Protein 8QFE (pdb70)

Foldseek 3Di:
DKKWKKKWFFLDDDDPVRLVVVQVVLLVVLVVVQKFWEWEDADGMIIIMIDDDDVVVVVVVVVVCPDNRTDPMATQAMDPPDDDDPGNPGSYHYHYPVPDDDPVVVVVSVVVVVVVVVVVVVVVVDFVVCSVCNRHPHNQQPDDKDKFKKKKKKKFWFLLVLCVVQDDPVLSVVLLVVLVVLLQVLCVVLPKAFFDDDDSMTMIIDHNLSLVSVQVSVVVSLVVLVVQLVPPDVLRLSVLTDMAMFIEIDIWMFGWDDDPVDTGRGTGDDRNVVRVQQRVCQLADLARYKYFVSSVVSDDDPFQKDWPPDQPTPPDDPGTTMIDGDDPRSPPGDHHVVSSVVSNVSSNVD

Sequence (350 aa):
MMKRLTYISKFSSRRPLSGDEIEEAIGRISSSQKKNQQANNVTGVVLLCLDGIFFQILLEGEEAEEKIDRIYERRILADERHTDILCLKSEVEVQERMMFPDWSMQTINLDENTDDFLIRPIKVLLLQQTLLTEESHRILEKYTTQPSIFKIISQGTNPLNIRPKKAVVEKIVFFSSDIVSSFSTFAEKLPVVEEVVSVVVNSYFSSVCTAIITRQGGEEVTKKFIGDCVVMMMAYFDGDCADQAIQASLDILMMMELEILRNSSAPEEGSPLRVLYSGIGLAKKGKKVIEGNIIGSEELKRRDDYTILLGDDAVNVAARRLEALTRQLSQALVVFSSEEVKNSATKSWNFIWLTDSELKGKSESIDIYSIDDNNEMTRKSSGGLEIARNIGHYLERV

Organism: NCBI:txid56110

Radius of gyration: 25.02 Å; Cα contacts (8 Å, |Δi|>4): 671; chains: 1; bounding box: 48×73×42 Å

Solvent-accessible surface area: 19064 Å² total; per-residue (Å²): 70,31,25,8,27,6,8,0,101,27,54,106,125,19,59,24,120,60,4,70,30,29,4,144,98,23,38,111,120,6,121,138,19,90,1,12,0,7,6,40,2,10,98,22,21,8,27,8,33,1,0,0,69,50,109,83,0,48,125,38,32,95,142,31,72,74,33,149,71,19,61,68,43,33,34,55,98,33,50,98,142,14,146,139,67,108,43,86,134,94,27,10,69,25,52,15,14,71,114,35,123,77,168,120,52,169,68,108,39,90,104,60,44,73,121,15,93,50,66,38,106,101,26,157,186,48,49,102,34,37,32,136,34,80,11,113,68,64,78,10,98,112,39,172,75,113,67,44,72,20,0,0,0,29,0,11,2,28,36,38,82,18,0,63,118,74,17,90,119,146,70,18,77,65,3,15,82,37,0,23,72,26,0,48,44,12,0,80,176,47,67,8,50,11,5,76,90,128,66,21,23,0,18,0,12,3,78,12,127,26,1,19,68,0,0,54,0,0,18,53,0,13,81,76,2,56,95,48,31,114,83,12,95,177,42,14,9,35,72,4,0,58,6,1,0,0,0,3,54,16,144,2,85,30,1,46,59,63,56,163,174,134,107,35,42,7,8,96,30,95,7,31,83,31,0,30,69,3,2,31,36,12,129,130,60,51,30,26,0,0,0,4,17,91,0,56,105,36,18,119,127,116,41,98,61,64,149,27,92,89,32,87,33,74,73,42,113,97,63,24,63,6,24,0,4,54,39,76,24,7,140,88,47,70,10,20,78,108,29,37,68,68,0,15,107,50,3,98,153,97

Secondary structure (DSSP, 8-state):
-EEEEEEEEESS---HHHHHHHHHHHHHHHHHHT-EEEEEEETTEEEEEEEE-HHHHHHHHHHHHT-TTEEEEEEEEEE-S--S-S-TT-SSEEEEGGG---TTHHHHHHHHHHHHHHHHHHGGGS-HHHHHHHHTT--GGGPPPEEEEEEEEEEEETTHHHHHHHS-HHHHHHHHHHHHHHHHHHHHHTT-EEEEEETTEEEEEEETT-HHHHHHHHHHHHHHHHHHHHHSPTT-GGGG--EEEEEEEEEEEEEEEE-SS-EEEEEESHHHHHHHHHHHHGGGSS-SEEEEHHHHHH--S---EEE-TT---SS-SS---EEEE-SHHHHS---TTHHHHHHHHHHTT-

Structure (mmCIF, N/CA/C/O backbone):
data_8QFE
#
_entry.id   8QFE
#
_cell.length_a   52.856
_cell.length_b   146.202
_cell.length_c   103.595
_cell.angle_alpha   90.000
_cell.angle_beta   90.000
_cell.angle_gamma   90.000
#
_symmetry.space_group_name_H-M   'C 2 2 21'
#
loop_
_entity.id
_entity.type
_entity.pdbx_description
1 polymer 'Family 3 adenylate cyclase'
2 non-polymer 'FLAVIN MONONUCLEOTIDE'
3 non-polymer 'MAGNESIUM ION'
4 water water
#
loop_
_atom_site.group_PDB
_atom_site.id
_atom_site.type_symbol
_atom_site.label_atom_id
_atom_site.label_alt_id
_atom_site.label_comp_id
_atom_site.label_asym_id
_atom_site.label_entity_id
_atom_site.label_seq_id
_atom_site.pdbx_PDB_ins_code
_atom_site.Cartn_x
_atom_site.Cartn_y
_atom_site.Cartn_z
_atom_site.occupancy
_atom_site.B_iso_or_equiv
_atom_site.auth_seq_id
_atom_site.auth_comp_id
_atom_site.auth_asym_id
_atom_site.auth_atom_id
_atom_site.pdbx_PDB_model_num
ATOM 1 N N A MET A 1 1 ? -21.73772 -9.54948 -12.11143 0.477 42.31270 1 MET A N 1
ATOM 2 N N B MET A 1 1 ? -21.92456 -9.14683 -11.55837 0.523 38.77988 1 MET A N 1
ATOM 3 C CA A MET A 1 1 ? -20.48443 -9.37469 -11.32546 0.477 37.46476 1 MET A CA 1
ATOM 4 C CA B MET A 1 1 ? -20.47803 -9.36299 -11.29888 0.523 37.45044 1 MET A CA 1
ATOM 5 C C A MET A 1 1 ? -19.57989 -8.32059 -11.95875 0.477 32.80060 1 MET A C 1
ATOM 6 C C B MET A 1 1 ? -19.61298 -8.26227 -11.90211 0.523 32.79519 1 MET A C 1
ATOM 7 O O A MET A 1 1 ? -19.94611 -7.68676 -12.96388 0.477 35.25185 1 MET A O 1
ATOM 8 O O B MET A 1 1 ? -20.02875 -7.55092 -12.83425 0.523 35.17226 1 MET A O 1
ATOM 39 N N . LYS A 1 2 ? -18.40540 -8.12791 -11.35557 1.000 30.06613 2 LYS A N 1
ATOM 40 C CA . LYS A 1 2 ? -17.40995 -7.16066 -11.79474 1.000 33.51366 2 LYS A CA 1
ATOM 41 C C . LYS A 1 2 ? -16.14567 -7.89186 -12.22336 1.000 28.53674 2 LYS A C 1
ATOM 42 O O . LYS A 1 2 ? -15.77884 -8.91822 -11.63496 1.000 28.19140 2 LYS A O 1
ATOM 62 N N . ARG A 1 3 ? -15.45180 -7.34077 -13.22086 1.000 27.27213 3 ARG A N 1
ATOM 63 C CA . ARG A 1 3 ? -14.18574 -7.88611 -13.67027 1.000 24.69436 3 ARG A CA 1
ATOM 64 C C . ARG A 1 3 ? -13.19262 -6.76991 -13.92813 1.000 27.62104 3 ARG A C 1
ATOM 65 O O . ARG A 1 3 ? -13.46879 -5.83954 -14.69745 1.000 25.29742 3 ARG A O 1
ATOM 86 N N . LEU A 1 4 ? -12.03243 -6.88273 -13.29321 1.000 21.95841 4 LEU A N 1
ATOM 87 C CA . LEU A 1 4 ? -10.93830 -5.91714 -13.38402 1.000 21.21688 4 LEU A CA 1
ATOM 88 C C . LEU A 1 4 ? -9.76786 -6.53952 -14.13641 1.000 23.13091 4 LEU A C 1
ATOM 89 O O . LEU A 1 4 ? -9.38609 -7.69234 -13.86668 1.000 22.44293 4 LEU A O 1
ATOM 105 N N . THR A 1 5 ? -9.18646 -5.76816 -15.07767 1.000 20.77538 5 THR A N 1
ATOM 106 C CA . THR A 1 5 ? -7.92924 -6.09888 -15.72500 1.000 20.42284 5 THR A CA 1
ATOM 107 C C . THR A 1 5 ? -6.93061 -4.99407 -15.42975 1.000 19.49246 5 THR A C 1
ATOM 108 O O . THR A 1 5 ? -7.23195 -3.80967 -15.66189 1.000 20.65267 5 THR A O 1
ATOM 119 N N . TYR A 1 6 ? -5.72268 -5.33042 -14.99234 1.000 19.86419 6 TYR A N 1
ATOM 120 C CA . TYR A 1 6 ? -4.69451 -4.29826 -14.77269 1.000 20.75502 6 TYR A CA 1
ATOM 121 C C . TYR A 1 6 ? -3.31470 -4.82953 -15.10434 1.000 18.69419 6 TYR A C 1
ATOM 122 O O . TYR A 1 6 ? -3.11992 -6.04873 -15.25870 1.000 19.15639 6 TYR A O 1
ATOM 140 N N . ILE A 1 7 ? -2.37156 -3.92177 -15.29054 1.000 18.53318 7 ILE A N 1
ATOM 141 C CA . ILE A 1 7 ? -0.95214 -4.21445 -15.47062 1.000 18.42651 7 ILE A CA 1
ATOM 142 C C . ILE A 1 7 ? -0.18504 -3.49351 -14.37087 1.000 20.57661 7 ILE A C 1
ATOM 143 O O . ILE A 1 7 ? -0.59357 -2.41543 -13.89767 1.000 21.20026 7 ILE A O 1
ATOM 159 N N . SER A 1 8 ? 0.97051 -4.04008 -13.99961 1.000 18.61242 8 SER A N 1
ATOM 160 C CA . SER A 1 8 ? 1.85490 -3.37383 -13.05993 1.000 18.72471 8 SER A CA 1
ATOM 161 C C . SER A 1 8 ? 3.30442 -3.73418 -13.33349 1.000 18.94128 8 SER A C 1
ATOM 162 O O . SER A 1 8 ? 3.59000 -4.66216 -14.08763 1.000 19.68762 8 SER A O 1
ATOM 170 N N . LYS A 1 9 ? 4.22567 -3.00488 -12.68695 1.000 19.96099 9 LYS A N 1
ATOM 171 C CA . LYS A 1 9 ? 5.65805 -3.22319 -12.80542 1.000 21.47716 9 LYS A CA 1
ATOM 172 C C . LYS A 1 9 ? 6.22233 -3.77901 -11.49743 1.000 21.07031 9 LYS A C 1
ATOM 173 O O . LYS A 1 9 ? 5.88219 -3.27448 -10.39962 1.000 22.89944 9 LYS A O 1
ATOM 192 N N . PHE A 1 10 ? 7.08508 -4.81854 -11.58844 1.000 22.38656 10 PHE A N 1
ATOM 193 C CA . PHE A 1 10 ? 7.82161 -5.28177 -10.40014 1.000 23.82107 10 PHE A CA 1
ATOM 194 C C . PHE A 1 10 ? 8.51047 -4.07268 -9.74308 1.000 25.10653 10 PHE A C 1
ATOM 195 O O . PHE A 1 10 ? 9.18996 -3.29970 -10.42237 1.000 26.02512 10 PHE A O 1
ATOM 212 N N A SER A 1 11 ? 8.39470 -3.96325 -8.41704 0.663 26.77253 11 SER A N 1
ATOM 213 N N B SER A 1 11 ? 8.35576 -3.93643 -8.42228 0.337 26.81647 11 SER A N 1
ATOM 214 C CA A SER A 1 11 ? 9.09973 -2.90400 -7.68390 0.663 27.18394 11 SER A CA 1
ATOM 215 C CA B SER A 1 11 ? 9.09534 -2.89661 -7.70604 0.337 27.22947 11 SER A CA 1
ATOM 216 C C A SER A 1 11 ? 10.54970 -3.26931 -7.39451 0.663 29.17319 11 SER A C 1
ATOM 217 C C B SER A 1 11 ? 10.58066 -3.23199 -7.64882 0.337 29.55801 11 SER A C 1
ATOM 218 O O A SER A 1 11 ? 11.36075 -2.38803 -7.05898 0.663 28.88916 11 SER A O 1
ATOM 219 O O B SER A 1 11 ? 11.43753 -2.33901 -7.72501 0.337 28.31495 11 SER A O 1
ATOM 234 N N A ARG A 1 12 ? 10.86666 -4.55115 -7.49506 0.663 29.14816 12 ARG A N 1
ATOM 235 N N B ARG A 1 12 ? 10.89481 -4.51446 -7.52244 0.337 29.10190 12 ARG A N 1
ATOM 236 C CA A ARG A 1 12 ? 12.18979 -5.10512 -7.26061 0.663 29.07474 12 ARG A CA 1
ATOM 237 C CA B ARG A 1 12 ? 12.24786 -5.02120 -7.37211 0.337 29.03931 12 ARG A CA 1
ATOM 238 C C A ARG A 1 12 ? 12.25705 -6.42315 -8.00878 0.663 30.19323 12 ARG A C 1
ATOM 239 C C B ARG A 1 12 ? 12.26145 -6.45197 -7.87849 0.337 30.36363 12 ARG A C 1
ATOM 240 O O A ARG A 1 12 ? 11.22483 -6.93357 -8.47202 0.663 30.12644 12 ARG A O 1
ATOM 241 O O B ARG A 1 12 ? 11.19833 -7.06832 -8.03104 0.337 30.01880 12 ARG A O 1
ATOM 282 N N . PRO A 1 13 ? 13.44120 -7.01484 -8.13323 1.000 34.49776 13 PRO A N 1
ATOM 283 C CA . PRO A 1 13 ? 13.50785 -8.37515 -8.69336 1.000 31.48148 13 PRO A CA 1
ATOM 284 C C . PRO A 1 13 ? 12.73746 -9.36936 -7.84646 1.000 30.33539 13 PRO A C 1
ATOM 285 O O . PRO A 1 13 ? 12.82652 -9.36418 -6.62118 1.000 31.73404 13 PRO A O 1
ATOM 296 N N . LEU A 1 14 ? 11.94409 -10.20312 -8.51640 1.000 29.43532 14 LEU A N 1
ATOM 297 C CA . LEU A 1 14 ? 11.20050 -11.28828 -7.88193 1.000 26.69769 14 LEU A CA 1
ATOM 298 C C . LEU A 1 14 ? 11.57411 -12.60826 -8.54612 1.000 28.38908 14 LEU A C 1
ATOM 299 O O . LEU A 1 14 ? 11.57376 -12.70689 -9.77275 1.000 29.10579 14 LEU A O 1
ATOM 315 N N . SER A 1 15 ? 11.89456 -13.61663 -7.74716 1.000 28.67018 15 SER A N 1
ATOM 316 C CA . SER A 1 15 ? 12.23833 -14.92558 -8.27640 1.000 28.60443 15 SER A CA 1
ATOM 317 C C . SER A 1 15 ? 10.99011 -15.72433 -8.65884 1.000 28.55892 15 SER A C 1
ATOM 318 O O . SER A 1 15 ? 9.85852 -15.40593 -8.28690 1.000 27.45065 15 SER A O 1
ATOM 326 N N . GLY A 1 16 ? 11.20517 -16.79704 -9.42547 1.000 30.57905 16 GLY A N 1
ATOM 327 C CA . GLY A 1 16 ? 10.08284 -17.62506 -9.82054 1.000 29.01691 16 GLY A CA 1
ATOM 328 C C . GLY A 1 16 ? 9.33892 -18.17757 -8.62353 1.000 27.90495 16 GLY A C 1
ATOM 329 O O . GLY A 1 16 ? 8.10770 -18.28798 -8.64572 1.000 27.97015 16 GLY A O 1
ATOM 333 N N . ASP A 1 17 ? 10.07653 -18.50595 -7.55646 1.000 28.86642 17 ASP A N 1
ATOM 334 C CA . ASP A 1 17 ? 9.46089 -19.01631 -6.33293 1.000 29.37648 17 ASP A CA 1
ATOM 335 C C . ASP A 1 17 ? 8.57203 -17.98016 -5.67782 1.000 28.06206 17 ASP A C 1
ATOM 336 O O . ASP A 1 17 ? 7.49253 -18.31519 -5.17591 1.000 28.59627 17 ASP A O 1
ATOM 345 N N . GLU A 1 18 ? 9.01244 -16.70789 -5.67618 1.000 26.82470 18 GLU A N 1
ATOM 346 C CA . GLU A 1 18 ? 8.21193 -15.66066 -5.04628 1.000 25.08560 18 GLU A CA 1
ATOM 347 C C . GLU A 1 18 ? 6.93787 -15.41608 -5.84164 1.000 24.27935 18 GLU A C 1
ATOM 348 O O . GLU A 1 18 ? 5.88317 -15.15996 -5.25589 1.000 25.17654 18 GLU A O 1
ATOM 360 N N . ILE A 1 19 ? 7.01759 -15.46404 -7.18086 1.000 24.28857 19 ILE A N 1
ATOM 361 C CA . ILE A 1 19 ? 5.82715 -15.32033 -8.01380 1.000 24.73212 19 ILE A CA 1
ATOM 362 C C . ILE A 1 19 ? 4.82646 -16.45593 -7.74044 1.000 24.45382 19 ILE A C 1
ATOM 363 O O . ILE A 1 19 ? 3.61339 -16.22513 -7.58687 1.000 23.29043 19 ILE A O 1
ATOM 379 N N A GLU A 1 20 ? 5.30039 -17.70517 -7.70763 0.512 23.49594 20 GLU A N 1
ATOM 380 N N B GLU A 1 20 ? 5.30856 -17.70173 -7.71693 0.488 23.49581 20 GLU A N 1
ATOM 381 C CA A GLU A 1 20 ? 4.37192 -18.79269 -7.39863 0.512 25.16335 20 GLU A CA 1
ATOM 382 C CA B GLU A 1 20 ? 4.41662 -18.81403 -7.39775 0.488 25.18993 20 GLU A CA 1
ATOM 383 C C A GLU A 1 20 ? 3.79805 -18.66687 -5.98942 0.512 23.74104 20 GLU A C 1
ATOM 384 C C B GLU A 1 20 ? 3.80472 -18.65896 -6.00528 0.488 23.73722 20 GLU A C 1
ATOM 385 O O A GLU A 1 20 ? 2.65979 -19.08059 -5.74808 0.512 24.87112 20 GLU A O 1
ATOM 386 O O B GLU A 1 20 ? 2.64630 -19.03157 -5.79229 0.488 24.89398 20 GLU A O 1
ATOM 409 N N . ALA A 1 21 ? 4.56553 -18.12820 -5.04275 1.000 23.77902 21 ALA A N 1
ATOM 410 C CA . ALA A 1 21 ? 4.02693 -17.92992 -3.70211 1.000 23.81801 21 ALA A CA 1
ATOM 411 C C . ALA A 1 21 ? 2.88931 -16.89922 -3.69273 1.000 26.09277 21 ALA A C 1
ATOM 412 O O . ALA A 1 21 ? 1.91092 -17.05089 -2.94184 1.000 24.26328 21 ALA A O 1
ATOM 420 N N . ILE A 1 22 ? 3.01209 -15.81471 -4.47644 1.000 23.15697 22 ILE A N 1
ATOM 421 C CA . ILE A 1 22 ? 1.89262 -14.88869 -4.62524 1.000 23.82513 22 ILE A CA 1
ATOM 422 C C . ILE A 1 22 ? 0.66944 -15.63320 -5.15825 1.000 23.98273 22 ILE A C 1
ATOM 423 O O . ILE A 1 22 ? -0.45110 -15.48555 -4.65451 1.000 24.64996 22 ILE A O 1
ATOM 439 N N . GLY A 1 23 ? 0.86577 -16.46494 -6.18643 1.000 23.52663 23 GLY A N 1
ATOM 440 C CA . GLY A 1 23 ? -0.25926 -17.17266 -6.75098 1.000 25.86284 23 GLY A CA 1
ATOM 441 C C . GLY A 1 23 ? -0.92877 -18.12628 -5.78250 1.000 24.70913 23 GLY A C 1
ATOM 442 O O . GLY A 1 23 ? -2.14716 -18.29718 -5.83834 1.000 25.82254 23 GLY A O 1
ATOM 446 N N . ARG A 1 24 ? -0.14774 -18.79331 -4.92239 1.000 23.62455 24 ARG A N 1
ATOM 447 C CA . ARG A 1 24 ? -0.73564 -19.70221 -3.94381 1.000 24.43344 24 ARG A CA 1
ATOM 448 C C . ARG A 1 24 ? -1.61685 -18.95261 -2.96070 1.000 24.72401 24 ARG A C 1
ATOM 449 O O . ARG A 1 24 ? -2.73719 -19.38365 -2.63820 1.000 25.14274 24 ARG A O 1
ATOM 470 N N . ILE A 1 25 ? -1.08877 -17.85653 -2.39920 1.000 23.75412 25 ILE A N 1
ATOM 471 C CA . ILE A 1 25 ? -1.86227 -17.07632 -1.43867 1.000 23.78624 25 ILE A CA 1
ATOM 472 C C . ILE A 1 25 ? -3.10789 -16.49089 -2.10953 1.000 23.79081 25 ILE A C 1
ATOM 473 O O . ILE A 1 25 ? -4.21882 -16.54486 -1.54450 1.000 24.27023 25 ILE A O 1
ATOM 489 N N . SER A 1 26 ? -2.96135 -16.00119 -3.35193 1.000 23.10604 26 SER A N 1
ATOM 490 C CA . SER A 1 26 ? -4.10544 -15.47086 -4.07914 1.000 22.96155 26 SER A CA 1
ATOM 491 C C . SER A 1 26 ? -5.16529 -16.53786 -4.29234 1.000 23.49002 26 SER A C 1
ATOM 492 O O . SER A 1 26 ? -6.35774 -16.27241 -4.13908 1.000 23.73765 26 SER A O 1
ATOM 500 N N A SER A 1 27 ? -4.75038 -17.75205 -4.64046 0.549 23.78049 27 SER A N 1
ATOM 501 N N B SER A 1 27 ? -4.74670 -17.75093 -4.67216 0.451 23.77406 27 SER A N 1
ATOM 502 C CA A SER A 1 27 ? -5.71732 -18.81393 -4.87528 0.549 24.40521 27 SER A CA 1
ATOM 503 C CA B SER A 1 27 ? -5.69516 -18.84410 -4.85856 0.451 24.41457 27 SER A CA 1
ATOM 504 C C A SER A 1 27 ? -6.43065 -19.19744 -3.58935 0.549 24.96782 27 SER A C 1
ATOM 505 C C B SER A 1 27 ? -6.43818 -19.13776 -3.57359 0.451 24.94806 27 SER A C 1
ATOM 506 O O A SER A 1 27 ? -7.64465 -19.42293 -3.58849 0.549 25.45437 27 SER A O 1
ATOM 507 O O B SER A 1 27 ? -7.66397 -19.28511 -3.56047 0.451 25.40777 27 SER A O 1
ATOM 522 N N . GLN A 1 28 ? -5.68871 -19.28691 -2.48323 1.000 25.00506 28 GLN A N 1
ATOM 523 C CA . GLN A 1 28 ? -6.29630 -19.63216 -1.20694 1.000 25.58935 28 GLN A CA 1
ATOM 524 C C . GLN A 1 28 ? -7.34379 -18.61573 -0.77614 1.000 25.64643 28 GLN A C 1
ATOM 525 O O . GLN A 1 28 ? -8.40781 -18.97883 -0.27491 1.000 26.29663 28 GLN A O 1
ATOM 540 N N A LYS A 1 29 ? -7.03546 -17.32473 -0.91707 0.531 25.06796 29 LYS A N 1
ATOM 541 N N B LYS A 1 29 ? -7.03842 -17.32744 -0.92485 0.469 25.06762 29 LYS A N 1
ATOM 542 C CA A LYS A 1 29 ? -7.98214 -16.29732 -0.51274 0.531 25.19537 29 LYS A CA 1
ATOM 543 C CA B LYS A 1 29 ? -7.98282 -16.29977 -0.51738 0.469 25.19490 29 LYS A CA 1
ATOM 544 C C A LYS A 1 29 ? -9.13918 -16.16119 -1.49737 0.531 25.31191 29 LYS A C 1
ATOM 545 C C B LYS A 1 29 ? -9.14030 -16.16486 -1.49928 0.469 25.31295 29 LYS A C 1
ATOM 546 O O A LYS A 1 29 ? -10.29928 -16.06736 -1.08227 0.531 25.91140 29 LYS A O 1
ATOM 547 O O B LYS A 1 29 ? -10.29974 -16.06965 -1.08262 0.469 25.91219 29 LYS A O 1
ATOM 584 N N . ASN A 1 30 ? -8.85485 -16.19031 -2.80656 1.000 24.86099 30 ASN A N 1
ATOM 585 C CA . ASN A 1 30 ? -9.91233 -15.97767 -3.77919 1.000 25.00873 30 ASN A CA 1
ATOM 586 C C . ASN A 1 30 ? -10.93920 -17.10662 -3.74787 1.000 25.89176 30 ASN A C 1
ATOM 587 O O . ASN A 1 30 ? -12.12659 -16.86996 -3.94417 1.000 26.37862 30 ASN A O 1
ATOM 599 N N . GLN A 1 31 ? -10.50968 -18.34668 -3.48682 1.000 26.21196 31 GLN A N 1
ATOM 600 C CA . GLN A 1 31 ? -11.46071 -19.45062 -3.43366 1.000 27.15324 31 GLN A CA 1
ATOM 601 C C . GLN A 1 31 ? -12.52129 -19.20890 -2.36619 1.000 28.35521 31 GLN A C 1
ATOM 602 O O . GLN A 1 31 ? -13.71067 -19.48771 -2.56980 1.000 29.36692 31 GLN A O 1
ATOM 616 N N . GLN A 1 32 ? -12.11682 -18.67452 -1.22112 1.000 27.67077 32 GLN A N 1
ATOM 617 C CA . GLN A 1 32 ? -13.09392 -18.39876 -0.17198 1.000 30.41287 32 GLN A CA 1
ATOM 618 C C . GLN A 1 32 ? -14.02569 -17.24789 -0.51156 1.000 31.59306 32 GLN A C 1
ATOM 619 O O . GLN A 1 32 ? -15.16538 -17.20580 -0.01588 1.000 32.10435 32 GLN A O 1
ATOM 633 N N . ALA A 1 33 ? -13.55759 -16.31672 -1.32009 1.000 28.34215 33 ALA A N 1
ATOM 634 C CA . ALA A 1 33 ? -14.33088 -15.14002 -1.71440 1.000 28.53596 33 ALA A CA 1
ATOM 635 C C . ALA A 1 33 ? -15.14344 -15.36000 -2.98594 1.000 28.93474 33 ALA A C 1
ATOM 636 O O . ALA A 1 33 ? -15.80540 -14.42525 -3.45161 1.000 31.804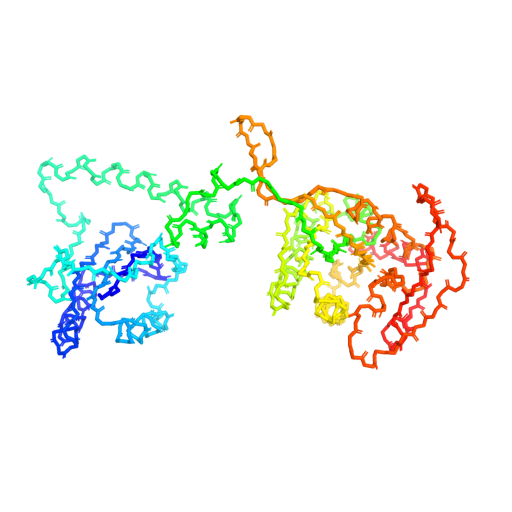46 33 ALA A O 1
ATOM 643 N N A ASN A 1 34 ? -15.11602 -16.56443 -3.56007 0.524 28.17309 34 ASN A N 1
ATOM 644 N N B ASN A 1 34 ? -15.12879 -16.57163 -3.54901 0.476 28.18679 34 ASN A N 1
ATOM 645 C CA A ASN A 1 34 ? -15.78431 -16.82491 -4.83492 0.524 30.58241 34 ASN A CA 1
ATOM 646 C CA B ASN A 1 34 ? -15.77052 -16.84040 -4.83895 0.476 30.57546 34 ASN A CA 1
ATOM 647 C C A ASN A 1 34 ? -15.29213 -15.86817 -5.92365 0.524 27.57278 34 ASN A C 1
ATOM 648 C C B ASN A 1 34 ? -15.29469 -15.85004 -5.90483 0.476 27.57088 34 ASN A C 1
ATOM 649 O O A ASN A 1 34 ? -16.07340 -15.37412 -6.74172 0.524 33.25490 34 ASN A O 1
ATOM 650 O O B ASN A 1 34 ? -16.08469 -15.31041 -6.68456 0.476 33.27036 34 ASN A O 1
ATOM 671 N N . VAL A 1 35 ? -13.98130 -15.62384 -5.93622 1.000 26.62711 35 VAL A N 1
ATOM 672 C CA . VAL A 1 35 ? -13.31021 -14.81178 -6.95764 1.000 25.76198 35 VAL A CA 1
ATOM 673 C C . VAL A 1 35 ? -12.45635 -15.74478 -7.81011 1.000 25.51280 35 VAL A C 1
ATOM 674 O O . VAL A 1 35 ? -11.87163 -16.71372 -7.29423 1.000 25.64772 35 VAL A O 1
ATOM 688 N N . THR A 1 36 ? -12.43574 -15.49618 -9.12906 1.000 25.27337 36 THR A N 1
ATOM 689 C CA . THR A 1 36 ? -11.61967 -16.27215 -10.05687 1.000 26.53048 36 THR A CA 1
ATOM 690 C C . THR A 1 36 ? -10.80314 -15.31502 -10.92053 1.000 24.26328 36 THR A C 1
ATOM 691 O O . THR A 1 36 ? -11.03230 -14.09803 -10.92208 1.000 23.87307 36 THR A O 1
ATOM 702 N N . GLY A 1 37 ? -9.81569 -15.85647 -11.62454 1.000 24.04351 37 GLY A N 1
ATOM 703 C CA . GLY A 1 37 ? -9.02200 -15.03533 -12.51868 1.000 23.83208 37 GLY A CA 1
ATOM 704 C C . GLY A 1 37 ? -7.68956 -15.67366 -12.87082 1.000 23.16722 37 GLY A C 1
ATOM 705 O O . GLY A 1 37 ? -7.48317 -16.86236 -12.68627 1.000 23.82420 37 GLY A O 1
ATOM 709 N N A VAL A 1 38 ? -6.80622 -14.85645 -13.43952 0.829 22.54070 38 VAL A N 1
ATOM 710 N N B VAL A 1 38 ? -6.82288 -14.83664 -13.45726 0.171 22.53744 38 VAL A N 1
ATOM 711 C CA A VAL A 1 38 ? -5.51483 -15.29905 -13.95191 0.829 22.42574 38 VAL A CA 1
ATOM 712 C CA B VAL A 1 38 ? -5.51957 -15.25036 -13.96160 0.171 22.40497 38 VAL A CA 1
ATOM 713 C C A VAL A 1 38 ? -4.48223 -14.19570 -13.67967 0.829 21.70559 38 VAL A C 1
ATOM 714 C C B VAL A 1 38 ? -4.48482 -14.17802 -13.63562 0.171 21.69701 38 VAL A C 1
ATOM 715 O O A VAL A 1 38 ? -4.78749 -12.99281 -13.72480 0.829 21.27508 38 VAL A O 1
ATOM 716 O O B VAL A 1 38 ? -4.78115 -12.97908 -13.61289 0.171 21.26655 38 VAL A O 1
ATOM 741 N N . LEU A 1 39 ? -3.25208 -14.62509 -13.42193 1.000 21.68225 39 LEU A N 1
ATOM 742 C CA . LEU A 1 39 ? -2.10379 -13.77111 -13.11469 1.000 21.19742 39 LEU A CA 1
ATOM 743 C C . LEU A 1 39 ? -0.93535 -14.21024 -14.00359 1.000 21.34261 39 LEU A C 1
ATOM 744 O O . LEU A 1 39 ? -0.49348 -15.36579 -13.92620 1.000 22.86271 39 LEU A O 1
ATOM 761 N N . LEU A 1 40 ? -0.48171 -13.32869 -14.88494 1.000 21.92795 40 LEU A N 1
ATOM 762 C CA . LEU A 1 40 ? 0.63304 -13.59090 -15.77943 1.000 21.59337 40 LEU A CA 1
ATOM 763 C C . LEU A 1 40 ? 1.79088 -12.69602 -15.41611 1.000 23.86768 40 LEU A C 1
ATOM 764 O O . LEU A 1 40 ? 1.56766 -11.56661 -14.97416 1.000 20.84829 40 LEU A O 1
ATOM 780 N N . CYS A 1 41 ? 3.01589 -13.15284 -15.64342 0.941 21.25425 41 CYS A N 1
ATOM 781 C CA . CYS A 1 41 ? 4.18524 -12.28442 -15.58357 0.941 21.11556 41 CYS A CA 1
ATOM 782 C C . CYS A 1 41 ? 5.03920 -12.47719 -16.83374 0.941 21.49437 41 CYS A C 1
ATOM 783 O O . CYS A 1 41 ? 5.12058 -13.55950 -17.40671 0.941 22.04354 41 CYS A O 1
ATOM 791 N N . LEU A 1 42 ? 5.66341 -11.38118 -17.26340 1.000 21.50461 42 LEU A N 1
ATOM 792 C CA . LEU A 1 42 ? 6.57438 -11.42194 -18.41057 1.000 22.71652 42 LEU A CA 1
ATOM 793 C C . LEU A 1 42 ? 7.58363 -10.28722 -18.22142 1.000 22.66074 42 LEU A C 1
ATOM 794 O O . LEU A 1 42 ? 7.18475 -9.12150 -18.15516 1.000 23.88418 42 LEU A O 1
ATOM 810 N N . ASP A 1 43 ? 8.85407 -10.67272 -18.01685 1.000 26.68396 43 ASP A N 1
ATOM 811 C CA . ASP A 1 43 ? 9.99870 -9.75835 -17.88437 1.000 32.30731 43 ASP A CA 1
ATOM 812 C C . ASP A 1 43 ? 9.69682 -8.52659 -17.02914 1.000 25.94788 43 ASP A C 1
ATOM 813 O O . ASP A 1 43 ? 9.84027 -7.37617 -17.45269 1.000 29.10357 43 ASP A O 1
ATOM 822 N N . GLY A 1 44 ? 9.28695 -8.79927 -15.80865 1.000 27.92709 44 GLY A N 1
ATOM 823 C CA . GLY A 1 44 ? 9.17366 -7.73533 -14.81666 1.000 23.75028 44 GLY A CA 1
ATOM 824 C C . GLY A 1 44 ? 7.88538 -6.97322 -14.86272 1.000 23.61398 44 GLY A C 1
ATOM 825 O O . GLY A 1 44 ? 7.81901 -5.90149 -14.24040 1.000 22.95411 44 GLY A O 1
ATOM 829 N N . ILE A 1 45 ? 6.87991 -7.48435 -15.58451 1.000 21.11423 45 ILE A N 1
ATOM 830 C CA . ILE A 1 45 ? 5.53633 -6.91575 -15.68453 1.000 19.81874 45 ILE A CA 1
ATOM 831 C C . ILE A 1 45 ? 4.51732 -7.96250 -15.23218 1.000 20.78092 45 ILE A C 1
ATOM 832 O O . ILE A 1 45 ? 4.57877 -9.11418 -15.67610 1.000 20.31203 45 ILE A O 1
ATOM 848 N N . PHE A 1 46 ? 3.56537 -7.56850 -14.36758 1.000 19.93877 46 PHE A N 1
ATOM 849 C CA . PHE A 1 46 ? 2.40449 -8.38276 -14.03608 1.000 19.56195 46 PHE A CA 1
ATOM 850 C C . PHE A 1 46 ? 1.19365 -7.96157 -14.86351 1.000 19.83590 46 PHE A C 1
ATOM 851 O O . PHE A 1 46 ? 1.00394 -6.77852 -15.17440 1.000 18.99969 46 PHE A O 1
ATOM 868 N N . PHE A 1 47 ? 0.33884 -8.93123 -15.18079 1.000 19.51070 47 PHE A N 1
ATOM 869 C CA . PHE A 1 47 ? -0.94853 -8.75913 -15.83357 1.000 19.45091 47 PHE A CA 1
ATOM 870 C C . PHE A 1 47 ? -1.93920 -9.58533 -15.04321 1.000 19.91611 47 PHE A C 1
ATOM 871 O O . PHE A 1 47 ? -1.68001 -10.77086 -14.84014 1.000 21.46081 47 PHE A O 1
ATOM 888 N N . GLN A 1 48 ? -3.04775 -9.02496 -14.60129 1.000 19.66010 48 GLN A N 1
ATOM 889 C CA . GLN A 1 48 ? -4.02338 -9.78441 -13.81274 1.000 20.03075 48 GLN A CA 1
ATOM 890 C C . GLN A 1 48 ? -5.44468 -9.47055 -14.24726 1.000 20.19292 48 GLN A C 1
ATOM 891 O O . GLN A 1 48 ? -5.79507 -8.30050 -14.50526 1.000 19.92997 48 GLN A O 1
ATOM 905 N N . ILE A 1 49 ? -6.27681 -10.50831 -14.25841 1.000 20.71951 49 ILE A N 1
ATOM 906 C CA . ILE A 1 49 ? -7.73146 -10.39207 -14.36932 1.000 21.10256 49 ILE A CA 1
ATOM 907 C C . ILE A 1 49 ? -8.34349 -11.02006 -13.12504 1.000 22.68718 49 ILE A C 1
ATOM 908 O O . ILE A 1 49 ? -7.97783 -12.14165 -12.76110 1.000 24.19524 49 ILE A O 1
ATOM 924 N N A LEU A 1 50 ? -9.28861 -10.30831 -12.50751 0.559 21.72614 50 LEU A N 1
ATOM 925 N N B LEU A 1 50 ? -9.26801 -10.32711 -12.47775 0.441 21.75094 50 LEU A N 1
ATOM 926 C CA A LEU A 1 50 ? -10.01311 -10.70334 -11.30000 0.559 22.20566 50 LEU A CA 1
ATOM 927 C CA B LEU A 1 50 ? -9.98238 -10.92730 -11.35377 0.441 22.25585 50 LEU A CA 1
ATOM 928 C C A LEU A 1 50 ? -11.50284 -10.54638 -11.56646 0.559 22.85611 50 LEU A C 1
ATOM 929 C C B LEU A 1 50 ? -11.45290 -10.55173 -11.44576 0.441 22.80892 50 LEU A C 1
ATOM 930 O O A LEU A 1 50 ? -11.91857 -9.53902 -12.15056 0.559 22.68312 50 LEU A O 1
ATOM 931 O O B LEU A 1 50 ? -11.79411 -9.41415 -11.80228 0.441 22.61719 50 LEU A O 1
ATOM 962 N N . GLU A 1 51 ? -12.31226 -11.53841 -11.18935 1.000 23.58136 51 GLU A N 1
ATOM 963 C CA . GLU A 1 51 ? -13.74736 -11.41727 -11.38699 1.000 24.33475 51 GLU A CA 1
ATOM 964 C C . GLU A 1 51 ? -14.52656 -11.98846 -10.21852 1.000 25.11114 51 GLU A C 1
ATOM 965 O O . GLU A 1 51 ? -14.12123 -12.99892 -9.63449 1.000 25.26291 51 GLU A O 1
ATOM 978 N N . GLY A 1 52 ? -15.65600 -11.35381 -9.91996 1.000 25.87505 52 GLY A N 1
ATOM 979 C CA . GLY A 1 52 ? -16.50707 -11.78679 -8.82312 1.000 28.84140 52 GLY A CA 1
ATOM 980 C C . GLY A 1 52 ? -17.43713 -10.66033 -8.39502 1.000 28.64805 52 GLY A C 1
ATOM 981 O O . GLY A 1 52 ? -17.61228 -9.67006 -9.11109 1.000 28.64890 52 GLY A O 1
ATOM 985 N N A GLU A 1 53 ? -18.02412 -10.83979 -7.22104 0.586 31.65341 53 GLU A N 1
ATOM 986 N N B GLU A 1 53 ? -18.02498 -10.83649 -7.21997 0.414 31.67785 53 GLU A N 1
ATOM 987 C CA A GLU A 1 53 ? -18.93270 -9.84488 -6.66882 0.586 35.82262 53 GLU A CA 1
ATOM 988 C CA B GLU A 1 53 ? -18.94700 -9.84188 -6.68714 0.414 35.81987 53 GLU A CA 1
ATOM 989 C C A GLU A 1 53 ? -18.22217 -8.50576 -6.48756 0.586 31.87325 53 GLU A C 1
ATOM 990 C C B GLU A 1 53 ? -18.23425 -8.50961 -6.47494 0.414 31.92138 53 GLU A C 1
ATOM 991 O O A GLU A 1 53 ? -17.07739 -8.44370 -6.03822 0.586 32.45303 53 GLU A O 1
ATOM 992 O O B GLU A 1 53 ? -17.10119 -8.45816 -5.99405 0.414 32.47046 53 GLU A O 1
ATOM 1015 N N . ALA A 1 54 ? -18.92231 -7.42014 -6.82105 1.000 32.72550 54 ALA A N 1
ATOM 1016 C CA . ALA A 1 54 ? -18.25395 -6.12304 -6.96728 1.000 32.63666 54 ALA A CA 1
ATOM 1017 C C . ALA A 1 54 ? -17.62249 -5.64758 -5.66510 1.000 36.35682 54 ALA A C 1
ATOM 1018 O O . ALA A 1 54 ? -16.47217 -5.19310 -5.65456 1.000 38.36405 54 ALA A O 1
ATOM 1026 N N A GLU A 1 55 ? -18.37416 -5.71108 -4.56571 0.588 40.17374 55 GLU A N 1
ATOM 1027 N N B GLU A 1 55 ? -18.36530 -5.72101 -4.55894 0.412 40.13918 55 GLU A N 1
ATOM 1028 C CA A GLU A 1 55 ? -17.84778 -5.30593 -3.26753 0.588 42.37012 55 GLU A CA 1
ATOM 1029 C CA B GLU A 1 55 ? -17.81731 -5.27445 -3.28397 0.412 42.34518 55 GLU A CA 1
ATOM 1030 C C A GLU A 1 55 ? -16.55192 -6.03616 -2.94959 0.588 43.04069 55 GLU A C 1
ATOM 1031 C C B GLU A 1 55 ? -16.54529 -6.03659 -2.93330 0.412 42.98617 55 GLU A C 1
ATOM 1032 O O A GLU A 1 55 ? -15.55595 -5.41614 -2.56612 0.588 41.15193 55 GLU A O 1
ATOM 1033 O O B GLU A 1 55 ? -15.55528 -5.43631 -2.50478 0.412 41.19624 55 GLU A O 1
ATOM 1056 N N . LYS A 1 56 ? -16.54753 -7.35807 -3.12416 1.000 34.08633 56 LYS A N 1
ATOM 1057 C CA . LYS A 1 56 ? -15.37172 -8.15377 -2.80565 1.000 41.32804 56 LYS A CA 1
ATOM 1058 C C . LYS A 1 56 ? -14.20253 -7.82645 -3.71829 1.000 37.66051 56 LYS A C 1
ATOM 1059 O O . LYS A 1 56 ? -13.06995 -7.70502 -3.24551 1.000 31.74059 56 LYS A O 1
ATOM 1079 N N . ILE A 1 57 ? -14.45642 -7.69036 -5.02715 1.000 31.15845 57 ILE A N 1
ATOM 1080 C CA . ILE A 1 57 ? -13.40697 -7.32101 -5.96637 1.000 25.60809 57 ILE A CA 1
ATOM 1081 C C . ILE A 1 57 ? -12.76327 -5.99506 -5.56420 1.000 33.80295 57 ILE A C 1
ATOM 1082 O O . ILE A 1 57 ? -11.53729 -5.83651 -5.63374 1.000 29.14496 57 ILE A O 1
ATOM 1098 N N . ASP A 1 58 ? -13.57752 -5.00947 -5.18065 1.000 34.30124 58 ASP A N 1
ATOM 1099 C CA . ASP A 1 58 ? -13.01606 -3.70204 -4.84598 1.000 38.98956 58 ASP A CA 1
ATOM 1100 C C . ASP A 1 58 ? -12.07685 -3.79104 -3.64709 1.000 31.86287 58 ASP A C 1
ATOM 1101 O O . ASP A 1 58 ? -11.02122 -3.13603 -3.63226 1.000 33.55815 58 ASP A O 1
ATOM 1110 N N . ARG A 1 59 ? -12.43648 -4.59011 -2.64789 1.000 33.67078 59 ARG A N 1
ATOM 1111 C CA . ARG A 1 59 ? -11.60673 -4.70680 -1.45272 1.000 34.00533 59 ARG A CA 1
ATOM 1112 C C . ARG A 1 59 ? -10.31131 -5.44847 -1.74516 1.000 34.49179 59 ARG A C 1
ATOM 1113 O O . ARG A 1 59 ? -9.23847 -5.04002 -1.27577 1.000 29.90343 59 ARG A O 1
ATOM 1134 N N . ILE A 1 60 ? -10.39233 -6.53992 -2.52256 1.000 27.87508 60 ILE A N 1
ATOM 1135 C CA . ILE A 1 60 ? -9.18483 -7.25006 -2.94714 1.000 28.92873 60 ILE A CA 1
ATOM 1136 C C . ILE A 1 60 ? -8.24676 -6.31198 -3.70772 1.000 24.76807 60 ILE A C 1
ATOM 1137 O O . ILE A 1 60 ? -7.03690 -6.29135 -3.46812 1.000 25.46551 60 ILE A O 1
ATOM 1153 N N . TYR A 1 61 ? -8.78242 -5.54468 -4.65656 1.000 24.59473 61 TYR A N 1
ATOM 1154 C CA . TYR A 1 61 ? -7.95471 -4.62092 -5.43474 1.000 24.35265 61 TYR A CA 1
ATOM 1155 C C . TYR A 1 61 ? -7.27126 -3.58139 -4.53435 1.000 25.32020 61 TYR A C 1
ATOM 1156 O O . TYR A 1 61 ? -6.09662 -3.24949 -4.73908 1.000 24.43557 61 TYR A O 1
ATOM 1174 N N . GLU A 1 62 ? -7.97639 -3.06285 -3.53525 1.000 29.86989 62 GLU A N 1
ATOM 1175 C CA . GLU A 1 62 ? -7.34233 -2.08900 -2.64926 1.000 29.82535 62 GLU A CA 1
ATOM 1176 C C . GLU A 1 62 ? -6.19238 -2.72769 -1.87708 1.000 27.02990 62 GLU A C 1
ATOM 1177 O O . GLU A 1 62 ? -5.16383 -2.08093 -1.61698 1.000 29.72620 62 GLU A O 1
ATOM 1189 N N A ARG A 1 63 ? -6.33311 -3.99674 -1.50691 0.641 24.15938 63 ARG A N 1
ATOM 1190 N N B ARG A 1 63 ? -6.34988 -3.99794 -1.49447 0.359 24.28522 63 ARG A N 1
ATOM 1191 C CA A ARG A 1 63 ? -5.22024 -4.68665 -0.86106 0.641 24.43607 63 ARG A CA 1
ATOM 1192 C CA B ARG A 1 63 ? -5.25001 -4.72740 -0.87084 0.359 24.44475 63 ARG A CA 1
ATOM 1193 C C A ARG A 1 63 ? -4.06224 -4.85421 -1.83750 0.641 24.57910 63 ARG A C 1
ATOM 1194 C C B ARG A 1 63 ? -4.07764 -4.84780 -1.83835 0.359 24.54093 63 ARG A C 1
ATOM 1195 O O A ARG A 1 63 ? -2.89391 -4.69454 -1.45835 0.641 24.24644 63 ARG A O 1
ATOM 1196 O O B ARG A 1 63 ? -2.91720 -4.64015 -1.46222 0.359 24.24413 63 ARG A O 1
ATOM 1237 N N . ILE A 1 64 ? -4.36775 -5.21292 -3.09374 1.000 23.42259 64 ILE A N 1
ATOM 1238 C CA . ILE A 1 64 ? -3.31606 -5.37744 -4.09719 1.000 23.51747 64 ILE A CA 1
ATOM 1239 C C . ILE A 1 64 ? -2.59972 -4.05141 -4.33095 1.000 22.71257 64 ILE A C 1
ATOM 1240 O O . ILE A 1 64 ? -1.37802 -4.01021 -4.48869 1.000 21.76875 64 ILE A O 1
ATOM 1257 N N . LEU A 1 65 ? -3.33056 -2.93341 -4.24566 1.000 23.41193 65 LEU A N 1
ATOM 1258 C CA . LEU A 1 65 ? -2.69511 -1.63855 -4.44702 1.000 23.81793 65 LEU A CA 1
ATOM 1259 C C . LEU A 1 65 ? -1.70222 -1.30969 -3.33674 1.000 24.19395 65 LEU A C 1
ATOM 1260 O O . LEU A 1 65 ? -0.82024 -0.45276 -3.53296 1.000 25.87925 65 LEU A O 1
ATOM 1276 N N . ALA A 1 66 ? -1.86061 -1.90886 -2.14741 1.000 21.98967 66 ALA A N 1
ATOM 1277 C CA . ALA A 1 66 ? -0.95097 -1.72992 -1.03449 1.000 22.74014 66 ALA A CA 1
ATOM 1278 C C . ALA A 1 66 ? 0.25625 -2.66584 -1.05929 1.000 24.49769 66 ALA A C 1
ATOM 1279 O O . ALA A 1 66 ? 1.11712 -2.55594 -0.19450 1.000 29.88912 66 ALA A O 1
ATOM 1286 N N . ASP A 1 67 ? 0.33436 -3.61313 -1.99268 1.000 21.89210 67 ASP A N 1
ATOM 1287 C CA . ASP A 1 67 ? 1.44799 -4.55253 -1.99995 1.000 24.10189 67 ASP A CA 1
ATOM 1288 C C . ASP A 1 67 ? 2.72347 -3.88259 -2.49698 1.000 26.22191 67 ASP A C 1
ATOM 1289 O O . ASP A 1 67 ? 2.78128 -3.38718 -3.62695 1.000 23.01988 67 ASP A O 1
ATOM 1298 N N . GLU A 1 68 ? 3.77742 -3.93150 -1.67454 1.000 27.54140 68 GLU A N 1
ATOM 1299 C CA . GLU A 1 68 ? 5.00017 -3.22969 -2.04342 1.000 29.10944 68 GLU A CA 1
ATOM 1300 C C . GLU A 1 68 ? 5.80413 -3.90805 -3.14233 1.000 27.45094 68 GLU A C 1
ATOM 1301 O O . GLU A 1 68 ? 6.75747 -3.30528 -3.66052 1.000 29.35206 68 GLU A O 1
ATOM 1313 N N . ARG A 1 69 ? 5.41382 -5.08892 -3.56782 1.000 25.74694 69 ARG A N 1
ATOM 1314 C CA . ARG A 1 69 ? 6.17537 -5.81087 -4.59570 1.000 26.20395 69 ARG A CA 1
ATOM 1315 C C . ARG A 1 69 ? 5.89574 -5.35689 -6.01985 1.000 24.25009 69 ARG A C 1
ATOM 1316 O O . ARG A 1 69 ? 6.62539 -5.78097 -6.91225 1.000 24.22650 69 ARG A O 1
ATOM 1337 N N . HIS A 1 70 ? 4.88638 -4.51663 -6.24885 1.000 23.56171 70 HIS A N 1
ATOM 1338 C CA . HIS A 1 70 ? 4.67250 -3.92868 -7.56409 1.000 21.24201 70 HIS A CA 1
ATOM 1339 C C . HIS A 1 70 ? 4.30983 -2.44538 -7.40060 1.000 23.10785 70 HIS A C 1
ATOM 1340 O O . HIS A 1 70 ? 4.03409 -1.93417 -6.28618 1.000 24.00181 70 HIS A O 1
ATOM 1354 N N . THR A 1 71 ? 4.38711 -1.75010 -8.53720 1.000 21.01996 71 THR A N 1
ATOM 1355 C CA . THR A 1 71 ? 4.18717 -0.32420 -8.61688 1.000 21.76102 71 THR A CA 1
ATOM 1356 C C . THR A 1 71 ? 3.71016 -0.00852 -10.03665 1.000 21.16154 71 THR A C 1
ATOM 1357 O O . THR A 1 71 ? 3.50951 -0.89815 -10.84655 1.000 20.15785 71 THR A O 1
ATOM 1368 N N . ASP A 1 72 ? 3.48606 1.26384 -10.33473 1.000 22.23167 72 ASP A N 1
ATOM 1369 C CA . ASP A 1 72 ? 2.97871 1.68251 -11.64541 1.000 21.51243 72 ASP A CA 1
ATOM 1370 C C . ASP A 1 72 ? 1.75379 0.84870 -12.05543 1.000 20.63506 72 ASP A C 1
ATOM 1371 O O . ASP A 1 72 ? 1.67534 0.29051 -13.15869 1.000 19.98956 72 ASP A O 1
ATOM 1380 N N . ILE A 1 73 ? 0.80581 0.71276 -11.13760 1.000 21.35205 73 ILE A N 1
ATOM 1381 C CA . ILE A 1 73 ? -0.40388 -0.09792 -11.33730 1.000 21.05234 73 ILE A CA 1
ATOM 1382 C C . ILE A 1 73 ? -1.40691 0.68469 -12.15459 1.000 23.31539 73 ILE A C 1
ATOM 1383 O O . ILE A 1 73 ? -1.80860 1.79894 -11.76009 1.000 26.00234 73 ILE A O 1
ATOM 1399 N N . LEU A 1 74 ? -1.77521 0.14624 -13.31979 1.000 19.22087 74 LEU A N 1
ATOM 1400 C CA . LEU A 1 74 ? -2.71072 0.79812 -14.23501 1.000 19.75803 74 LEU A CA 1
ATOM 1401 C C . LEU A 1 74 ? -3.88688 -0.10987 -14.53534 1.000 19.97628 74 LEU A C 1
ATOM 1402 O O . LEU A 1 74 ? -3.69812 -1.21443 -15.09033 1.000 20.31062 74 LEU A O 1
ATOM 1418 N N . CYS A 1 75 ? -5.09282 0.33729 -14.17349 1.000 20.77673 75 CYS A N 1
ATOM 1419 C CA . CYS A 1 75 ? -6.30189 -0.38197 -14.53231 1.000 21.16315 75 CYS A CA 1
ATOM 1420 C C . CYS A 1 75 ? -6.60415 -0.17818 -16.01343 1.000 20.52406 75 CYS A C 1
ATOM 1421 O O . CYS A 1 75 ? -6.83811 0.95220 -16.46272 1.000 22.44187 75 CYS A O 1
ATOM 1429 N N . LEU A 1 76 ? -6.56446 -1.25729 -16.77308 1.000 20.07060 76 LEU A N 1
ATOM 1430 C CA . LEU A 1 76 ? -6.88292 -1.25391 -18.19778 1.000 18.64938 76 LEU A CA 1
ATOM 1431 C C . LEU A 1 76 ? -8.38544 -1.37463 -18.45689 1.000 23.35753 76 LEU A C 1
ATOM 1432 O O . LEU A 1 76 ? -8.88103 -0.83986 -19.46869 1.000 25.40376 76 LEU A O 1
ATOM 1448 N N . LYS A 1 77 ? -9.13009 -2.10808 -17.62754 1.000 21.22596 77 LYS A N 1
ATOM 1449 C CA . LYS A 1 77 ? -10.54623 -2.33359 -17.88433 1.000 20.07825 77 LYS A CA 1
ATOM 1450 C C . LYS A 1 77 ? -11.24801 -2.56594 -16.55526 1.000 26.12573 77 LYS A C 1
ATOM 1451 O O . LYS A 1 77 ? -10.75438 -3.34167 -15.72867 1.000 24.78856 77 LYS A O 1
ATOM 1470 N N . SER A 1 78 ? -12.38726 -1.90786 -16.34855 1.000 26.19945 78 SER A N 1
ATOM 1471 C CA . SER A 1 78 ? -13.27765 -2.15091 -15.20405 1.000 25.75989 78 SER A CA 1
ATOM 1472 C C . SER A 1 78 ? -14.65842 -2.44741 -15.78072 1.000 32.99874 78 SER A C 1
ATOM 1473 O O . SER A 1 78 ? -15.34849 -1.53395 -16.25016 1.000 36.08928 78 SER A O 1
ATOM 1481 N N . GLU A 1 79 ? -15.04545 -3.71916 -15.77821 1.000 26.52151 79 GLU A N 1
ATOM 1482 C CA . GLU A 1 79 ? -16.30393 -4.18375 -16.34334 1.000 29.56335 79 GLU A CA 1
ATOM 1483 C C . GLU A 1 79 ? -17.28414 -4.42083 -15.20229 1.000 33.57562 79 GLU A C 1
ATOM 1484 O O . GLU A 1 79 ? -16.97920 -5.15016 -14.24606 1.000 30.27965 79 GLU A O 1
ATOM 1496 N N . VAL A 1 80 ? -18.45516 -3.81932 -15.30588 1.000 34.55403 80 VAL A N 1
ATOM 1497 C CA . VAL A 1 80 ? -19.53214 -3.98955 -14.35251 1.000 39.79946 80 VAL A CA 1
ATOM 1498 C C . VAL A 1 80 ? -20.69155 -4.65141 -15.08721 1.000 41.96029 80 VAL A C 1
ATOM 1499 O O . VAL A 1 80 ? -20.77257 -4.63164 -16.31777 1.000 52.25760 80 VAL A O 1
ATOM 1512 N N . GLU A 1 81 ? -21.57337 -5.27470 -14.32434 1.000 47.47770 81 GLU A N 1
ATOM 1513 C CA . GLU A 1 81 ? -22.69282 -6.01985 -14.91582 1.000 54.43445 81 GLU A CA 1
ATOM 1514 C C . GLU A 1 81 ? -22.19068 -7.16092 -15.80503 1.000 57.08860 81 GLU A C 1
ATOM 1515 O O . GLU A 1 81 ? -22.75815 -7.45273 -16.85835 1.000 53.42358 81 GLU A O 1
ATOM 1527 N N . VAL A 1 82 ? -21.09549 -7.79505 -15.39505 1.000 41.47975 82 VAL A N 1
ATOM 1528 C CA . VAL A 1 82 ? -20.62289 -9.00352 -16.05840 1.000 42.79423 82 VAL A CA 1
ATOM 1529 C C . VAL A 1 82 ? -21.57789 -10.14741 -15.73400 1.000 49.75759 82 VAL A C 1
ATOM 1530 O O . VAL A 1 82 ? -21.96075 -10.34850 -14.57153 1.000 44.97250 82 VAL A O 1
ATOM 1543 N N . GLN A 1 83 ? -21.94807 -10.92225 -16.75270 1.000 49.73594 83 GLN A N 1
ATOM 1544 C CA . GLN A 1 83 ? -22.90926 -12.00614 -16.58107 1.000 47.97760 83 GLN A CA 1
ATOM 1545 C C . GLN A 1 83 ? -22.25803 -13.36919 -16.40861 1.000 56.55520 83 GLN A C 1
ATOM 1546 O O . GLN A 1 83 ? -22.75705 -14.20048 -15.63240 1.000 54.45160 83 GLN A O 1
ATOM 1560 N N . GLU A 1 84 ? -21.16457 -13.63191 -17.12133 1.000 44.80995 84 GLU A N 1
ATOM 1561 C CA . GLU A 1 84 ? -20.52648 -14.94159 -17.08900 1.000 52.82707 84 GLU A CA 1
ATOM 1562 C C . GLU A 1 84 ? -19.05918 -14.79528 -16.72080 1.000 41.54362 84 GLU A C 1
ATOM 1563 O O . GLU A 1 84 ? -18.38953 -13.84766 -17.15823 1.000 39.89163 84 GLU A O 1
ATOM 1575 N N . ARG A 1 85 ? -18.56963 -15.73796 -15.91972 1.000 38.88176 85 ARG A N 1
ATOM 1576 C CA . ARG A 1 85 ? -17.15087 -15.77155 -15.58572 1.000 36.91205 85 ARG A CA 1
ATOM 1577 C C . ARG A 1 85 ? -16.33968 -16.21760 -16.79521 1.000 35.87657 85 ARG A C 1
ATOM 1578 O O . ARG A 1 85 ? -16.72422 -17.13982 -17.52638 1.000 38.97253 85 ARG A O 1
ATOM 1599 N N A MET A 1 86 ? -15.18969 -15.57941 -16.95595 0.501 31.06869 86 MET A N 1
ATOM 1600 N N B MET A 1 86 ? -15.19912 -15.57243 -16.99953 0.499 30.98313 86 MET A N 1
ATOM 1601 C CA A MET A 1 86 ? -14.20958 -15.91381 -17.97256 0.501 31.89738 86 MET A CA 1
ATOM 1602 C CA B MET A 1 86 ? -14.26599 -16.02653 -18.02022 0.499 31.87145 86 MET A CA 1
ATOM 1603 C C A MET A 1 86 ? -13.32082 -17.07987 -17.56291 0.501 33.17391 86 MET A C 1
ATOM 1604 C C B MET A 1 86 ? -13.44747 -17.22366 -17.54212 0.499 33.09838 86 MET A C 1
ATOM 1605 O O A MET A 1 86 ? -12.84533 -17.81314 -18.43402 0.501 34.01520 86 MET A O 1
ATOM 1606 O O B MET A 1 86 ? -13.14691 -18.12799 -18.32947 0.499 32.70541 86 MET A O 1
ATOM 1633 N N . PHE A 1 87 ? -13.10121 -17.27612 -16.25518 1.000 28.89047 87 PHE A N 1
ATOM 1634 C CA . PHE A 1 87 ? -12.15729 -18.26398 -15.73808 1.000 30.79707 87 PHE A CA 1
ATOM 1635 C C . PHE A 1 87 ? -12.79777 -18.98131 -14.54198 1.000 29.83994 87 PHE A C 1
ATOM 1636 O O . PHE A 1 87 ? -12.23576 -19.04200 -13.43748 1.000 29.91055 87 PHE A O 1
ATOM 1654 N N . PRO A 1 88 ? -13.94455 -19.64434 -14.76658 1.000 31.53232 88 PRO A N 1
ATOM 1655 C CA . PRO A 1 88 ? -14.70285 -20.20452 -13.63607 1.000 34.52404 88 PRO A CA 1
ATOM 1656 C C . PRO A 1 88 ? -13.96876 -21.27956 -12.86196 1.000 35.99125 88 PRO A C 1
ATOM 1657 O O . PRO A 1 88 ? -14.32208 -21.53253 -11.69971 1.000 34.96537 88 PRO A O 1
ATOM 1668 N N . ASP A 1 89 ? -12.96030 -21.92511 -13.44095 1.000 33.99395 89 ASP A N 1
ATOM 1669 C CA . ASP A 1 89 ? -12.28638 -23.01722 -12.76669 1.000 38.04978 89 ASP A CA 1
ATOM 1670 C C . ASP A 1 89 ? -11.01009 -22.61796 -12.03845 1.000 32.87309 89 ASP A C 1
ATOM 1671 O O . ASP A 1 89 ? -10.36733 -23.49047 -11.44734 1.000 32.06423 89 ASP A O 1
ATOM 1680 N N . TRP A 1 90 ? -10.63332 -21.32479 -12.05709 1.000 28.92128 90 TRP A N 1
ATOM 1681 C CA . TRP A 1 90 ? -9.32656 -20.86109 -11.58796 1.000 27.75362 90 TRP A CA 1
ATOM 1682 C C . TRP A 1 90 ? -9.51467 -19.81814 -10.50511 1.000 25.87694 90 TRP A C 1
ATOM 1683 O O . TRP A 1 90 ? -9.83100 -18.65403 -10.81403 1.000 25.40081 90 TRP A O 1
ATOM 1704 N N . SER A 1 91 ? -9.26841 -20.19682 -9.24622 1.000 25.96124 91 SER A N 1
ATOM 1705 C CA . SER A 1 91 ? -9.35483 -19.18956 -8.19648 1.000 25.50384 91 SER A CA 1
ATOM 1706 C C . SER A 1 91 ? -8.29344 -18.10566 -8.42756 1.000 25.81700 91 SER A C 1
ATOM 1707 O O . SER A 1 91 ? -8.55723 -16.88528 -8.30004 1.000 24.11850 91 SER A O 1
ATOM 1715 N N . MET A 1 92 ? -7.06665 -18.53782 -8.74179 1.000 24.32048 92 MET A N 1
ATOM 1716 C CA . MET A 1 92 ? -6.12267 -17.64275 -9.38676 1.000 23.59963 92 MET A CA 1
ATOM 1717 C C . MET A 1 92 ? -5.04510 -18.51067 -10.06406 1.000 26.01896 92 MET A C 1
ATOM 1718 O O . MET A 1 92 ? -4.13626 -19.00360 -9.38879 1.000 29.78743 92 MET A O 1
ATOM 1732 N N . GLN A 1 93 ? -5.13522 -18.63398 -11.38939 1.000 24.52351 93 GLN A N 1
ATOM 1733 C CA . GLN A 1 93 ? -4.16879 -19.38134 -12.19518 1.000 26.77021 93 GLN A CA 1
ATOM 1734 C C . GLN A 1 93 ? -2.95797 -18.51490 -12.49703 1.000 25.62576 93 GLN A C 1
ATOM 1735 O O . GLN A 1 93 ? -3.10518 -17.43559 -13.05020 1.000 25.88584 93 GLN A O 1
ATOM 1749 N N . THR A 1 94 ? -1.77711 -18.97583 -12.13016 1.000 24.50001 94 THR A N 1
ATOM 1750 C CA . THR A 1 94 ? -0.54415 -18.22010 -12.29243 1.000 23.10167 94 THR A CA 1
ATOM 1751 C C . THR A 1 94 ? 0.25156 -18.78119 -13.45033 1.000 23.83788 94 THR A C 1
ATOM 1752 O O . THR A 1 94 ? 0.53393 -19.98345 -13.48122 1.000 27.38865 94 THR A O 1
ATOM 1763 N N . ILE A 1 95 ? 0.56937 -17.93194 -14.42889 1.000 23.15280 95 ILE A N 1
ATOM 1764 C CA . ILE A 1 95 ? 1.26502 -18.29554 -15.66098 1.000 23.76864 95 ILE A CA 1
ATOM 1765 C C . ILE A 1 95 ? 2.50788 -17.43034 -15.77345 1.000 25.23958 95 ILE A C 1
ATOM 1766 O O . ILE A 1 95 ? 2.42180 -16.23858 -16.15029 1.000 24.53764 95 ILE A O 1
ATOM 1782 N N . ASN A 1 96 ? 3.65324 -17.99858 -15.39710 1.000 26.56806 96 ASN A N 1
ATOM 1783 C CA . ASN A 1 96 ? 4.92767 -17.30189 -15.52493 1.000 23.52801 96 ASN A CA 1
ATOM 1784 C C . ASN A 1 96 ? 5.42051 -17.50808 -16.95003 1.000 24.04958 96 ASN A C 1
ATOM 1785 O O . ASN A 1 96 ? 5.93451 -18.57513 -17.31498 1.000 27.40640 96 ASN A O 1
ATOM 1796 N N . LEU A 1 97 ? 5.25848 -16.48995 -17.78174 1.000 23.56764 97 LEU A N 1
ATOM 1797 C CA . LEU A 1 97 ? 5.61612 -16.64342 -19.19599 1.000 24.05211 97 LEU A CA 1
ATOM 1798 C C . LEU A 1 97 ? 7.12720 -16.66597 -19.40699 1.000 27.70555 97 LEU A C 1
ATOM 1799 O O . LEU A 1 97 ? 7.58666 -17.23617 -20.40918 1.000 28.92573 97 LEU A O 1
ATOM 1815 N N . ASP A 1 98 ? 7.92504 -16.12346 -18.48101 1.000 26.99332 98 ASP A N 1
ATOM 1816 C CA . ASP A 1 98 ? 9.37597 -16.24213 -18.62516 1.000 27.99084 98 ASP A CA 1
ATOM 1817 C C . ASP A 1 98 ? 9.80579 -17.70707 -18.64945 1.000 31.86556 98 ASP A C 1
ATOM 1818 O O . ASP A 1 98 ? 10.78164 -18.06104 -19.31651 1.000 39.28338 98 ASP A O 1
ATOM 1827 N N . GLU A 1 99 ? 9.07415 -18.56444 -17.96204 1.000 29.38469 99 GLU A N 1
ATOM 1828 C CA . GLU A 1 99 ? 9.44259 -19.97524 -17.80165 1.000 31.59221 99 GLU A CA 1
ATOM 1829 C C . GLU A 1 99 ? 8.77003 -20.87315 -18.82310 1.000 38.20831 99 GLU A C 1
ATOM 1830 O O . GLU A 1 99 ? 9.09864 -22.05557 -18.89768 1.000 41.65430 99 GLU A O 1
ATOM 1842 N N . ASN A 1 100 ? 7.86549 -20.34164 -19.63236 1.000 30.28811 100 ASN A N 1
ATOM 1843 C CA . ASN A 1 100 ? 7.11852 -21.14801 -20.58242 1.000 34.72509 100 ASN A CA 1
ATOM 1844 C C . ASN A 1 100 ? 7.92475 -21.29057 -21.85463 1.000 36.63469 100 ASN A C 1
ATOM 1845 O O . ASN A 1 100 ? 8.50644 -20.31609 -22.34808 1.000 42.69905 100 ASN A O 1
ATOM 1856 N N . THR A 1 101 ? 7.98030 -22.53049 -22.36277 1.000 37.64376 101 THR A N 1
ATOM 1857 C CA . THR A 1 101 ? 8.71608 -22.84155 -23.58915 1.000 39.83656 101 THR A CA 1
ATOM 1858 C C . THR A 1 101 ? 7.85464 -23.43890 -24.69975 1.000 44.42961 101 THR A C 1
ATOM 1859 O O . THR A 1 101 ? 8.40793 -23.97602 -25.65689 1.000 46.47059 101 THR A O 1
ATOM 1870 N N A ASP A 1 102 ? 6.52706 -23.38293 -24.58705 0.603 36.06645 102 ASP A N 1
ATOM 1871 N N B ASP A 1 102 ? 6.53047 -23.40614 -24.57784 0.397 36.04544 102 ASP A N 1
ATOM 1872 C CA A ASP A 1 102 ? 5.64941 -23.96333 -25.60513 0.603 35.22732 102 ASP A CA 1
ATOM 1873 C CA B ASP A 1 102 ? 5.68716 -23.98560 -25.61634 0.397 35.27233 102 ASP A CA 1
ATOM 1874 C C A ASP A 1 102 ? 5.89019 -23.27529 -26.95269 0.603 35.98137 102 ASP A C 1
ATOM 1875 C C B ASP A 1 102 ? 5.95189 -23.29080 -26.94989 0.397 35.98686 102 ASP A C 1
ATOM 1876 O O A ASP A 1 102 ? 6.08546 -22.05429 -27.03833 0.603 35.29518 102 ASP A O 1
ATOM 1877 O O B ASP A 1 102 ? 6.20928 -22.08201 -27.02003 0.397 35.41482 102 ASP A O 1
ATOM 1894 N N . PHE A 1 103 ? 5.88507 -24.06528 -28.03460 1.000 41.49562 103 PHE A N 1
ATOM 1895 C CA . PHE A 1 103 ? 6.33338 -23.52535 -29.32366 1.000 39.90336 103 PHE A CA 1
ATOM 1896 C C . PHE A 1 103 ? 5.35787 -22.48799 -29.89900 1.000 33.22151 103 PHE A C 1
ATOM 1897 O O . PHE A 1 103 ? 5.79922 -21.57384 -30.59395 1.000 35.84982 103 PHE A O 1
ATOM 1915 N N . LEU A 1 104 ? 4.05042 -22.61946 -29.65370 1.000 37.33446 104 LEU A N 1
ATOM 1916 C CA . LEU A 1 104 ? 3.12711 -21.58802 -30.14429 1.000 39.53297 104 LEU A CA 1
ATOM 1917 C C . LEU A 1 104 ? 3.13440 -20.36024 -29.24234 1.000 33.83591 104 LEU A C 1
ATOM 1918 O O . LEU A 1 104 ? 2.86442 -19.21271 -29.70172 1.000 35.26291 104 LEU A O 1
ATOM 1934 N N . ILE A 1 105 ? 3.42000 -20.54718 -27.94678 1.000 32.09441 105 ILE A N 1
ATOM 1935 C CA . ILE A 1 105 ? 3.42753 -19.40131 -27.03074 1.000 28.55592 105 ILE A CA 1
ATOM 1936 C C . ILE A 1 105 ? 4.65857 -18.52895 -27.28579 1.000 30.02317 105 ILE A C 1
ATOM 1937 O O . ILE A 1 105 ? 4.61377 -17.33196 -27.06099 1.000 28.36457 105 ILE A O 1
ATOM 1953 N N . ARG A 1 106 ? 5.72265 -19.07111 -27.84214 1.000 28.97656 106 ARG A N 1
ATOM 1954 C CA . ARG A 1 106 ? 6.95918 -18.31021 -28.02121 1.000 31.85874 106 ARG A CA 1
ATOM 1955 C C . ARG A 1 106 ? 6.78902 -17.05818 -28.86907 1.000 28.51217 106 ARG A C 1
ATOM 1956 O O . ARG A 1 106 ? 7.14523 -15.95980 -28.39309 1.000 31.01364 106 ARG A O 1
ATOM 1977 N N . PRO A 1 107 ? 6.19627 -17.10056 -30.05817 1.000 28.83306 107 PRO A N 1
ATOM 1978 C CA . PRO A 1 107 ? 5.93904 -15.82786 -30.77185 1.000 28.23277 107 PRO A CA 1
ATOM 1979 C C . PRO A 1 107 ? 4.93881 -14.94350 -30.07591 1.000 27.94435 107 PRO A C 1
ATOM 1980 O O . PRO A 1 107 ? 5.05933 -13.70836 -30.17004 1.000 26.23751 107 PRO A O 1
ATOM 1991 N N . ILE A 1 108 ? 3.93572 -15.50859 -29.39424 1.000 26.78332 108 ILE A N 1
ATOM 1992 C CA . ILE A 1 108 ? 2.97868 -14.64008 -28.72055 1.000 25.69778 108 ILE A CA 1
ATOM 1993 C C . ILE A 1 108 ? 3.67084 -13.84677 -27.62391 1.000 24.81909 108 ILE A C 1
ATOM 1994 O O . ILE A 1 108 ? 3.36701 -12.66271 -27.42203 1.000 24.79665 108 ILE A O 1
ATOM 2010 N N . LYS A 1 109 ? 4.58217 -14.47771 -26.87328 1.000 25.07619 109 LYS A N 1
ATOM 2011 C CA . LYS A 1 109 ? 5.33608 -13.75110 -25.84465 1.000 24.41367 109 LYS A CA 1
ATOM 2012 C C . LYS A 1 109 ? 6.13945 -12.59835 -26.43021 1.000 24.81621 109 LYS A C 1
ATOM 2013 O O . LYS A 1 109 ? 6.23269 -11.51478 -25.81248 1.000 24.57699 109 LYS A O 1
ATOM 2032 N N . VAL A 1 110 ? 6.77745 -12.80897 -27.57725 1.000 25.53409 110 VAL A N 1
ATOM 2033 C CA . VAL A 1 110 ? 7.58660 -11.75086 -28.16879 1.000 25.49106 110 VAL A CA 1
ATOM 2034 C C . VAL A 1 110 ? 6.69658 -10.56449 -28.49694 1.000 24.54176 110 VAL A C 1
ATOM 2035 O O . VAL A 1 110 ? 7.04288 -9.39866 -28.21701 1.000 24.35634 110 VAL A O 1
ATOM 2048 N N A LEU A 1 111 ? 5.52749 -10.82746 -29.09204 0.894 24.14896 111 LEU A N 1
ATOM 2049 N N B LEU A 1 111 ? 5.52102 -10.80465 -29.07900 0.106 24.12913 111 LEU A N 1
ATOM 2050 C CA A LEU A 1 111 ? 4.64962 -9.69516 -29.45226 0.894 24.28000 111 LEU A CA 1
ATOM 2051 C CA B LEU A 1 111 ? 4.67788 -9.65814 -29.43616 0.106 24.43785 111 LEU A CA 1
ATOM 2052 C C A LEU A 1 111 ? 4.08431 -9.01614 -28.19706 0.894 23.26378 111 LEU A C 1
ATOM 2053 C C B LEU A 1 111 ? 4.06399 -9.00148 -28.19803 0.106 23.17527 111 LEU A C 1
ATOM 2054 O O A LEU A 1 111 ? 4.00978 -7.77869 -28.11891 0.894 23.04221 111 LEU A O 1
ATOM 2055 O O B LEU A 1 111 ? 3.91254 -7.77660 -28.14909 0.106 22.95388 111 LEU A O 1
ATOM 2086 N N . LEU A 1 112 ? 3.70779 -9.79213 -27.18308 1.000 22.42135 112 LEU A N 1
ATOM 2087 C CA . LEU A 1 112 ? 3.16523 -9.22166 -25.94736 1.000 21.63360 112 LEU A CA 1
ATOM 2088 C C . LEU A 1 112 ? 4.22137 -8.36088 -25.28023 1.000 22.36831 112 LEU A C 1
ATOM 2089 O O . LEU A 1 112 ? 3.91388 -7.25538 -24.80626 1.000 20.75831 112 LEU A O 1
ATOM 2106 N N A GLN A 1 113 ? 5.47336 -8.84168 -25.24244 0.480 21.77991 113 GLN A N 1
ATOM 2107 N N B GLN A 1 113 ? 5.49008 -8.78745 -25.29779 0.520 21.77754 113 GLN A N 1
ATOM 2108 C CA A GLN A 1 113 ? 6.57230 -8.04022 -24.69768 0.480 23.77545 113 GLN A CA 1
ATOM 2109 C CA B GLN A 1 113 ? 6.50516 -7.96216 -24.62226 0.520 23.34846 113 GLN A CA 1
ATOM 2110 C C A GLN A 1 113 ? 6.66824 -6.69764 -25.40762 0.480 22.49089 113 GLN A C 1
ATOM 2111 C C B GLN A 1 113 ? 6.84641 -6.69534 -25.41587 0.520 22.26766 113 GLN A C 1
ATOM 2112 O O A GLN A 1 113 ? 6.65906 -5.62153 -24.77390 0.480 20.81051 113 GLN A O 1
ATOM 2113 O O B GLN A 1 113 ? 7.14996 -5.63683 -24.82796 0.520 21.69786 113 GLN A O 1
ATOM 2140 N N . THR A 1 114 ? 6.77956 -6.76371 -26.73985 1.000 21.78332 114 THR A N 1
ATOM 2141 C CA . THR A 1 114 ? 6.99102 -5.56187 -27.54853 1.000 21.64997 114 THR A CA 1
ATOM 2142 C C . THR A 1 114 ? 5.84659 -4.56827 -27.35283 1.000 20.86115 114 THR A C 1
ATOM 2143 O O . THR A 1 114 ? 6.07116 -3.34806 -27.15469 1.000 20.48863 114 THR A O 1
ATOM 2155 N N A LEU A 1 115 ? 4.60703 -5.04274 -27.40396 0.663 20.69309 115 LEU A N 1
ATOM 2156 N N B LEU A 1 115 ? 4.60856 -5.06134 -27.40054 0.337 20.69909 115 LEU A N 1
ATOM 2157 C CA A LEU A 1 115 ? 3.47082 -4.14524 -27.21496 0.663 20.54441 115 LEU A CA 1
ATOM 2158 C CA B LEU A 1 115 ? 3.44398 -4.20009 -27.21942 0.337 20.59715 115 LEU A CA 1
ATOM 2159 C C A LEU A 1 115 ? 3.42021 -3.57828 -25.80309 0.663 19.84293 115 LEU A C 1
ATOM 2160 C C B LEU A 1 115 ? 3.40006 -3.59833 -25.82025 0.337 19.82992 115 LEU A C 1
ATOM 2161 O O A LEU A 1 115 ? 3.06146 -2.38717 -25.59368 0.663 19.20290 115 LEU A O 1
ATOM 2162 O O B LEU A 1 115 ? 3.02938 -2.41742 -25.64343 0.337 19.41235 115 LEU A O 1
ATOM 2193 N N . THR A 1 116 ? 3.78633 -4.38077 -24.80820 1.000 19.63544 116 THR A N 1
ATOM 2194 C CA . THR A 1 116 ? 3.73944 -3.89991 -23.42448 1.000 19.23463 116 THR A CA 1
ATOM 2195 C C . THR A 1 116 ? 4.79298 -2.82720 -23.17635 1.000 19.18380 116 THR A C 1
ATOM 2196 O O . THR A 1 116 ? 4.49474 -1.78894 -22.55968 1.000 18.91965 116 THR A O 1
ATOM 2208 N N A GLU A 1 117 ? 6.02077 -3.06107 -23.65456 0.464 19.66282 117 GLU A N 1
ATOM 2209 N N B GLU A 1 117 ? 6.00471 -2.99854 -23.69780 0.536 19.64975 117 GLU A N 1
ATOM 2210 C CA A GLU A 1 117 ? 7.08364 -2.07270 -23.56514 0.464 19.94553 117 GLU A CA 1
ATOM 2211 C CA B GLU A 1 117 ? 7.03248 -2.00231 -23.44644 0.536 20.02692 117 GLU A CA 1
ATOM 2212 C C A GLU A 1 117 ? 6.59065 -0.75183 -24.14262 0.464 19.44312 117 GLU A C 1
ATOM 2213 C C B GLU A 1 117 ? 6.71143 -0.71149 -24.20217 0.536 19.48629 117 GLU A C 1
ATOM 2214 O O A GLU A 1 117 ? 6.70583 0.31369 -23.51261 0.464 19.23992 117 GLU A O 1
ATOM 2215 O O B GLU A 1 117 ? 7.03336 0.38745 -23.71744 0.536 19.36936 117 GLU A O 1
ATOM 2238 N N . SER A 1 118 ? 6.05740 -0.81514 -25.37175 1.000 19.46565 118 SER A N 1
ATOM 2239 C CA . SER A 1 118 ? 5.57585 0.39271 -26.04869 1.000 19.20237 118 SER A CA 1
ATOM 2240 C C . SER A 1 118 ? 4.48776 1.08159 -25.25170 1.000 18.66064 118 SER A C 1
ATOM 2241 O O . SER A 1 118 ? 4.53473 2.30882 -25.02870 1.000 18.48746 118 SER A O 1
ATOM 2250 N N . HIS A 1 119 ? 3.47995 0.33305 -24.82341 1.000 19.18453 119 HIS A N 1
ATOM 2251 C CA . HIS A 1 119 ? 2.38407 0.90019 -24.05935 1.000 18.10002 119 HIS A CA 1
ATOM 2252 C C . HIS A 1 119 ? 2.88035 1.62968 -22.81906 1.000 18.69584 119 HIS A C 1
ATOM 2253 O O . HIS A 1 119 ? 2.37344 2.71482 -22.48165 1.000 18.45917 119 HIS A O 1
ATOM 2267 N N . ARG A 1 120 ? 3.82618 1.03726 -22.06886 1.000 18.21249 120 ARG A N 1
ATOM 2268 C CA . ARG A 1 120 ? 4.25101 1.61926 -20.79028 1.000 18.23209 120 ARG A CA 1
ATOM 2269 C C . ARG A 1 120 ? 5.03130 2.92199 -21.00130 1.000 18.37615 120 ARG A C 1
ATOM 2270 O O . ARG A 1 120 ? 5.06894 3.76077 -20.08432 1.000 19.62288 120 ARG A O 1
ATOM 2291 N N . ILE A 1 121 ? 5.68093 3.07846 -22.16114 1.000 18.56943 121 ILE A N 1
ATOM 2292 C CA . ILE A 1 121 ? 6.27211 4.36637 -22.52575 1.000 18.73733 121 ILE A CA 1
ATOM 2293 C C . ILE A 1 121 ? 5.17557 5.35161 -22.89784 1.000 18.98179 121 ILE A C 1
ATOM 2294 O O . ILE A 1 121 ? 5.14867 6.49502 -22.38751 1.000 18.42662 121 ILE A O 1
ATOM 2310 N N . LEU A 1 122 ? 4.22324 4.93089 -23.74487 1.000 18.14935 122 LEU A N 1
ATOM 2311 C CA . LEU A 1 122 ? 3.16963 5.84087 -24.22057 1.000 19.42985 122 LEU A CA 1
ATOM 2312 C C . LEU A 1 122 ? 2.34971 6.39702 -23.05370 1.000 19.67477 122 LEU A C 1
ATOM 2313 O O . LEU A 1 122 ? 1.88568 7.52842 -23.10372 1.000 17.73224 122 LEU A O 1
ATOM 2329 N N . GLU A 1 123 ? 2.16875 5.62769 -21.98194 1.000 17.86140 123 GLU A N 1
ATOM 2330 C CA . GLU A 1 123 ? 1.45365 6.05039 -20.81176 1.000 18.58457 123 GLU A CA 1
ATOM 2331 C C . GLU A 1 123 ? 1.96513 7.39768 -20.33290 1.000 17.91002 123 GLU A C 1
ATOM 2332 O O . GLU A 1 123 ? 1.17162 8.25391 -19.86194 1.000 17.95567 123 GLU A O 1
ATOM 2344 N N . LYS A 1 124 ? 3.30357 7.57934 -20.34484 1.000 18.17527 124 LYS A N 1
ATOM 2345 C CA . LYS A 1 124 ? 3.89158 8.79388 -19.76485 1.000 18.54080 124 LYS A CA 1
ATOM 2346 C C . LYS A 1 124 ? 3.61132 9.99947 -20.62521 1.000 18.55769 124 LYS A C 1
ATOM 2347 O O . LYS A 1 124 ? 3.69776 11.11804 -20.09833 1.000 18.87514 124 LYS A O 1
ATOM 2366 N N . TYR A 1 125 ? 3.31472 9.81151 -21.91504 1.000 18.31457 125 TYR A N 1
ATOM 2367 C CA . TYR A 1 125 ? 2.99771 10.89874 -22.85841 1.000 18.33436 125 TYR A CA 1
ATOM 2368 C C . TYR A 1 125 ? 1.51272 11.11501 -23.05201 1.000 18.08934 125 TYR A C 1
ATOM 2369 O O . TYR A 1 125 ? 1.14331 11.91528 -23.92414 1.000 19.42935 125 TYR A O 1
ATOM 2387 N N A THR A 1 126 ? 0.68310 10.46637 -22.20290 0.528 17.95640 126 THR A N 1
ATOM 2388 N N B THR A 1 126 ? 0.62769 10.43099 -22.31796 0.472 18.10400 126 THR A N 1
ATOM 2389 C CA A THR A 1 126 ? -0.76624 10.37657 -22.30961 0.528 17.82499 126 THR A CA 1
ATOM 2390 C CA B THR A 1 126 ? -0.80053 10.67092 -22.50655 0.472 17.85020 126 THR A CA 1
ATOM 2391 C C A THR A 1 126 ? -1.41168 10.91155 -21.04048 0.528 18.04554 126 THR A C 1
ATOM 2392 C C B THR A 1 126 ? -1.48298 10.83504 -21.13899 0.472 18.01725 126 THR A C 1
ATOM 2393 O O A THR A 1 126 ? -0.85928 10.75515 -19.95605 0.528 18.19539 126 THR A O 1
ATOM 2394 O O B THR A 1 126 ? -0.99784 10.40063 -20.08899 0.472 18.10139 126 THR A O 1
ATOM 2415 N N . GLN A 1 127 ? -2.61241 11.51566 -21.19015 1.000 18.78744 127 GLN A N 1
ATOM 2416 C CA . GLN A 1 127 ? -3.32910 11.97737 -20.01922 1.000 18.48665 127 GLN A CA 1
ATOM 2417 C C . GLN A 1 127 ? -3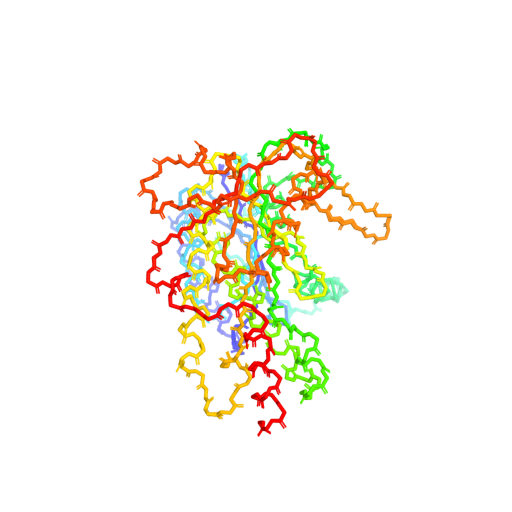.98544 10.83560 -19.24925 1.000 18.44423 127 GLN A C 1
ATOM 2418 O O . GLN A 1 127 ? -4.63816 9.98075 -19.85089 1.000 20.34708 127 GLN A O 1
ATOM 2433 N N . PRO A 1 128 ? -3.90208 10.85894 -17.91884 1.000 21.15407 128 PRO A N 1
ATOM 2434 C CA . PRO A 1 128 ? -4.60196 9.82211 -17.15158 1.000 21.76524 128 PRO A CA 1
ATOM 2435 C C . PRO A 1 128 ? -6.09688 9.76294 -17.43073 1.000 21.77875 128 PRO A C 1
ATOM 2436 O O . PRO A 1 128 ? -6.69307 8.67453 -17.36017 1.000 22.89088 128 PRO A O 1
ATOM 2447 N N . SER A 1 129 ? -6.72453 10.89724 -17.67956 1.000 22.56587 129 SER A N 1
ATOM 2448 C CA . SER A 1 129 ? -8.15241 10.92079 -17.96674 1.000 24.85110 129 SER A CA 1
ATOM 2449 C C . SER A 1 129 ? -8.49304 10.07876 -19.18037 1.000 26.77243 129 SER A C 1
ATOM 2450 O O . SER A 1 129 ? -9.58761 9.51767 -19.23041 1.000 25.02508 129 SER A O 1
ATOM 2458 N N . ILE A 1 130 ? -7.59483 9.99512 -20.17245 1.000 24.17209 130 ILE A N 1
ATOM 2459 C CA . ILE A 1 130 ? -7.82370 9.12024 -21.34229 1.000 22.34649 130 ILE A CA 1
ATOM 2460 C C . ILE A 1 130 ? -7.93809 7.67036 -20.91639 1.000 23.14190 130 ILE A C 1
ATOM 2461 O O . ILE A 1 130 ? -8.80905 6.93626 -21.39976 1.000 22.30822 130 ILE A O 1
ATOM 2477 N N . PHE A 1 131 ? -7.00751 7.21732 -20.06473 1.000 22.59930 131 PHE A N 1
ATOM 2478 C CA . PHE A 1 131 ? -7.02350 5.84156 -19.58639 1.000 22.81882 131 PHE A CA 1
ATOM 2479 C C . PHE A 1 131 ? -8.28619 5.56186 -18.78368 1.000 22.90562 131 PHE A C 1
ATOM 2480 O O . PHE A 1 131 ? -8.87205 4.48825 -18.89403 1.000 23.82002 131 PHE A O 1
ATOM 2497 N N . LYS A 1 132 ? -8.73982 6.51908 -17.99576 1.000 20.54908 132 LYS A N 1
ATOM 2498 C CA . LYS A 1 132 ? -9.96490 6.32940 -17.22525 1.000 20.31100 132 LYS A CA 1
ATOM 2499 C C . LYS A 1 132 ? -11.15683 6.08396 -18.14062 1.000 22.98376 132 LYS A C 1
ATOM 2500 O O . LYS A 1 132 ? -11.93835 5.15092 -17.91419 1.000 24.82555 132 LYS A O 1
ATOM 2519 N N . ILE A 1 133 ? -11.29109 6.88019 -19.21410 1.000 21.14756 133 ILE A N 1
ATOM 2520 C CA . ILE A 1 133 ? -12.37338 6.68644 -20.16918 1.000 21.03147 133 ILE A CA 1
ATOM 2521 C C . ILE A 1 133 ? -12.29372 5.30662 -20.80986 1.000 22.36888 133 ILE A C 1
ATOM 2522 O O . ILE A 1 133 ? -13.29555 4.56626 -20.87733 1.000 22.71282 133 ILE A O 1
ATOM 2538 N N . ILE A 1 134 ? -11.10627 4.94264 -21.32064 1.000 19.53381 134 ILE A N 1
ATOM 2539 C CA . ILE A 1 134 ? -10.95231 3.61994 -21.92839 1.000 19.49530 134 ILE A CA 1
ATOM 2540 C C . ILE A 1 134 ? -11.34678 2.50621 -20.96019 1.000 21.80778 134 ILE A C 1
ATOM 2541 O O . ILE A 1 134 ? -12.06190 1.56042 -21.33502 1.000 23.28926 134 ILE A O 1
ATOM 2557 N N . SER A 1 135 ? -10.93697 2.62768 -19.68921 1.000 19.71139 135 SER A N 1
ATOM 2558 C CA . SER A 1 135 ? -11.17984 1.54936 -18.71384 1.000 21.44823 135 SER A CA 1
ATOM 2559 C C . SER A 1 135 ? -12.66097 1.37477 -18.43034 1.000 27.12926 135 SER A C 1
ATOM 2560 O O . SER A 1 135 ? -13.10813 0.26551 -18.06467 1.000 28.53717 135 SER A O 1
ATOM 2568 N N . GLN A 1 136 ? -13.45083 2.41483 -18.62218 1.000 25.85778 136 GLN A N 1
ATOM 2569 C CA . GLN A 1 136 ? -14.88713 2.40552 -18.40637 1.000 24.37712 136 GLN A CA 1
ATOM 2570 C C . GLN A 1 136 ? -15.63655 1.85768 -19.59930 1.000 28.56741 136 GLN A C 1
ATOM 2571 O O . GLN A 1 136 ? -16.86871 1.77900 -19.55882 1.000 34.96336 136 GLN A O 1
ATOM 2585 N N . GLY A 1 137 ? -14.93367 1.49623 -20.67099 1.000 25.28455 137 GLY A N 1
ATOM 2586 C CA . GLY A 1 137 ? -15.56019 0.89349 -21.81287 1.000 24.85187 137 GLY A CA 1
ATOM 2587 C C . GLY A 1 137 ? -15.93816 1.85103 -22.91741 1.000 27.02795 137 GLY A C 1
ATOM 2588 O O . GLY A 1 137 ? -16.68204 1.46396 -23.81600 1.000 29.56847 137 GLY A O 1
ATOM 2592 N N . THR A 1 138 ? -15.41419 3.06562 -22.90511 1.000 23.97193 138 THR A N 1
ATOM 2593 C CA . THR A 1 138 ? -15.73031 4.07300 -23.91409 1.000 25.43335 138 THR A CA 1
ATOM 2594 C C . THR A 1 138 ? -14.47216 4.34085 -24.72605 1.000 21.27004 138 THR A C 1
ATOM 2595 O O . THR A 1 138 ? -13.39323 4.48156 -24.15010 1.000 22.92045 138 THR A O 1
ATOM 2606 N N . ASN A 1 139 ? -14.60855 4.39258 -26.04782 1.000 21.43768 139 ASN A N 1
ATOM 2607 C CA . ASN A 1 139 ? -13.49448 4.82599 -26.89167 1.000 20.85229 139 ASN A CA 1
ATOM 2608 C C . ASN A 1 139 ? -13.45792 6.35817 -26.95202 1.000 20.70889 139 ASN A C 1
ATOM 2609 O O . ASN A 1 139 ? -14.38450 6.96215 -27.51318 1.000 21.38743 139 ASN A O 1
ATOM 2620 N N . PRO A 1 140 ? -12.47076 7.00349 -26.32074 1.000 20.13394 140 PRO A N 1
ATOM 2621 C CA . PRO A 1 140 ? -12.49415 8.49002 -26.27957 1.000 20.12607 140 PRO A CA 1
ATOM 2622 C C . PRO A 1 140 ? -12.45400 9.12383 -27.64493 1.000 22.69568 140 PRO A C 1
ATOM 2623 O O . PRO A 1 140 ? -12.91473 10.26839 -27.81071 1.000 20.96580 140 PRO A O 1
ATOM 2634 N N . LEU A 1 141 ? -11.94642 8.41356 -28.64078 1.000 20.49170 141 LEU A N 1
ATOM 2635 C CA . LEU A 1 141 ? -11.87658 8.96621 -30.00880 1.000 20.38869 141 LEU A CA 1
ATOM 2636 C C . LEU A 1 141 ? -13.24462 9.21056 -30.60263 1.000 21.26147 141 LEU A C 1
ATOM 2637 O O . LEU A 1 141 ? -13.35944 10.01976 -31.53349 1.000 24.29290 141 LEU A O 1
ATOM 2653 N N . ASN A 1 142 ? -14.29576 8.55287 -30.09199 1.000 22.89660 142 ASN A N 1
ATOM 2654 C CA . ASN A 1 142 ? -15.64687 8.67168 -30.62801 1.000 25.16692 142 ASN A CA 1
ATOM 2655 C C . ASN A 1 142 ? -16.55758 9.56892 -29.78202 1.000 23.86021 142 ASN A C 1
ATOM 2656 O O . ASN A 1 142 ? -17.74567 9.68180 -30.07630 1.000 25.76455 142 ASN A O 1
ATOM 2667 N N . ILE A 1 143 ? -16.02448 10.22045 -28.74385 1.000 22.49863 143 ILE A N 1
ATOM 2668 C CA . ILE A 1 143 ? -16.79948 11.20273 -28.00047 1.000 23.56789 143 ILE A CA 1
ATOM 2669 C C . ILE A 1 143 ? -17.04113 12.42183 -28.87312 1.000 23.00472 143 ILE A C 1
ATOM 2670 O O . ILE A 1 143 ? -16.09791 12.98339 -29.42769 1.000 23.21170 143 ILE A O 1
ATOM 2686 N N . ARG A 1 144 ? -18.29733 12.83672 -28.98232 1.000 24.59536 144 ARG A N 1
ATOM 2687 C CA . ARG A 1 144 ? -18.66794 13.97440 -29.78839 1.000 24.61668 144 ARG A CA 1
ATOM 2688 C C . ARG A 1 144 ? -18.34368 15.26720 -29.04874 1.000 24.22829 144 ARG A C 1
ATOM 2689 O O . ARG A 1 144 ? -18.44407 15.32292 -27.83026 1.000 24.32886 144 ARG A O 1
ATOM 2710 N N . PRO A 1 145 ? -17.96909 16.31310 -29.75825 1.000 24.12857 145 PRO A N 1
ATOM 2711 C CA . PRO A 1 145 ? -17.71325 17.59268 -29.06822 1.000 24.20350 145 PRO A CA 1
ATOM 2712 C C . PRO A 1 145 ? -18.98438 18.16826 -28.46028 1.000 28.16777 145 PRO A C 1
ATOM 2713 O O . PRO A 1 145 ? -20.09244 17.93989 -28.95719 1.000 26.68816 145 PRO A O 1
ATOM 2724 N N A LYS A 1 146 ? -18.80629 18.91045 -27.35526 0.474 25.42209 146 LYS A N 1
ATOM 2725 N N B LYS A 1 146 ? -18.81564 18.93191 -27.36998 0.526 25.43341 146 LYS A N 1
ATOM 2726 C CA A LYS A 1 146 ? -19.91347 19.50921 -26.62558 0.474 26.52428 146 LYS A CA 1
ATOM 2727 C CA B LYS A 1 146 ? -19.94772 19.49776 -26.64802 0.526 26.54478 146 LYS A CA 1
ATOM 2728 C C A LYS A 1 146 ? -19.53795 20.91102 -26.16246 0.474 27.49902 146 LYS A C 1
ATOM 2729 C C B LYS A 1 146 ? -19.58128 20.84884 -26.05982 0.526 27.34818 146 LYS A C 1
ATOM 2730 O O A LYS A 1 146 ? -18.36565 21.21527 -25.91856 0.474 26.04257 146 LYS A O 1
ATOM 2731 O O B LYS A 1 146 ? -18.44854 21.04518 -25.61182 0.526 26.09545 146 LYS A O 1
ATOM 2768 N N . ALA A 1 147 ? -20.54813 21.76633 -26.06485 1.000 23.39355 147 ALA A N 1
ATOM 2769 C CA . ALA A 1 147 ? -20.41804 23.02906 -25.34045 1.000 23.54385 147 ALA A CA 1
ATOM 2770 C C . ALA A 1 147 ? -20.63744 22.79116 -23.85142 1.000 26.87621 147 ALA A C 1
ATOM 2771 O O . ALA A 1 147 ? -21.59784 22.12212 -23.46347 1.000 26.88463 147 ALA A O 1
ATOM 2779 N N A VAL A 1 148 ? -19.76591 23.36445 -23.02176 0.570 22.79562 148 VAL A N 1
ATOM 2780 N N B VAL A 1 148 ? -19.72892 23.30299 -23.02992 0.430 22.76472 148 VAL A N 1
ATOM 2781 C CA A VAL A 1 148 ? -19.77505 23.12101 -21.58062 0.570 24.17752 148 VAL A CA 1
ATOM 2782 C CA B VAL A 1 148 ? -19.82065 23.16276 -21.58492 0.430 24.16377 148 VAL A CA 1
ATOM 2783 C C A VAL A 1 148 ? -19.13492 24.30393 -20.85063 0.570 22.45955 148 VAL A C 1
ATOM 2784 C C B VAL A 1 148 ? -19.28859 24.43369 -20.94298 0.430 21.89734 148 VAL A C 1
ATOM 2785 O O A VAL A 1 148 ? -18.09548 24.81945 -21.26569 0.570 22.61503 148 VAL A O 1
ATOM 2786 O O B VAL A 1 148 ? -18.49606 25.16696 -21.53249 0.430 24.37800 148 VAL A O 1
ATOM 2811 N N . GLU A 1 149 ? -19.73286 24.68693 -19.71505 1.000 24.93548 149 GLU A N 1
ATOM 2812 C CA . GLU A 1 149 ? -19.20014 25.76373 -18.90650 1.000 25.55646 149 GLU A CA 1
ATOM 2813 C C . GLU A 1 149 ? -18.02504 25.27746 -18.06338 1.000 23.04686 149 GLU A C 1
ATOM 2814 O O . GLU A 1 149 ? -18.14676 24.24641 -17.38998 1.000 24.12470 149 GLU A O 1
ATOM 2827 N N . LYS A 1 150 ? -16.89794 25.99768 -18.11242 1.000 22.48355 150 LYS A N 1
ATOM 2828 C CA . LYS A 1 150 ? -15.69175 25.62978 -17.37917 1.000 22.01175 150 LYS A CA 1
ATOM 2829 C C . LYS A 1 150 ? -15.07055 26.86759 -16.73187 1.000 21.65869 150 LYS A C 1
ATOM 2830 O O . LYS A 1 150 ? -15.23869 27.98803 -17.23128 1.000 23.54939 150 LYS A O 1
ATOM 2849 N N . ILE A 1 151 ? -14.32787 26.63325 -15.63460 1.000 22.32430 151 ILE A N 1
ATOM 2850 C CA . ILE A 1 151 ? -13.32076 27.57315 -15.14331 1.000 20.81045 151 ILE A CA 1
ATOM 2851 C C . ILE A 1 151 ? -11.98415 27.21379 -15.77909 1.000 19.08927 151 ILE A C 1
ATOM 2852 O O . ILE A 1 151 ? -11.52299 26.07825 -15.64204 1.000 20.78975 151 ILE A O 1
ATOM 2868 N N . VAL A 1 152 ? -11.34557 28.15477 -16.44934 1.000 18.27047 152 VAL A N 1
ATOM 2869 C CA . VAL A 1 152 ? -10.05203 27.95532 -17.09520 1.000 17.62718 152 VAL A CA 1
ATOM 2870 C C . VAL A 1 152 ? -8.95787 28.60537 -16.25389 1.000 17.87668 152 VAL A C 1
ATOM 2871 O O . VAL A 1 152 ? -9.10163 29.74320 -15.78048 1.000 19.31668 152 VAL A O 1
ATOM 2884 N N . PHE A 1 153 ? -7.90643 27.84598 -15.99660 1.000 16.18636 153 PHE A N 1
ATOM 2885 C CA . PHE A 1 153 ? -6.71046 28.22124 -15.24513 1.000 16.69945 153 PHE A CA 1
ATOM 2886 C C . PHE A 1 153 ? -5.55356 28.34332 -16.21441 1.000 16.02272 153 PHE A C 1
ATOM 2887 O O . PHE A 1 153 ? -5.34405 27.43523 -17.04583 1.000 17.18434 153 PHE A O 1
ATOM 2904 N N . PHE A 1 154 ? -4.80312 29.44483 -16.14616 1.000 15.83745 154 PHE A N 1
ATOM 2905 C CA . PHE A 1 154 ? -3.59308 29.62535 -16.91927 1.000 15.34006 154 PHE A CA 1
ATOM 2906 C C . PHE A 1 154 ? -2.50430 30.15442 -16.02970 1.000 18.00140 154 PHE A C 1
ATOM 2907 O O . PHE A 1 154 ? -2.73251 31.10900 -15.27183 1.000 18.14104 154 PHE A O 1
ATOM 2924 N N A SER A 1 155 ? -1.31753 29.57224 -16.09121 0.553 15.43240 155 SER A N 1
ATOM 2925 N N B SER A 1 155 ? -1.30807 29.62668 -16.17567 0.447 15.51459 155 SER A N 1
ATOM 2926 C CA A SER A 1 155 ? -0.20248 29.99971 -15.25098 0.553 16.57401 155 SER A CA 1
ATOM 2927 C CA B SER A 1 155 ? -0.19891 30.01435 -15.32588 0.447 16.65564 155 SER A CA 1
ATOM 2928 C C A SER A 1 155 ? 1.12262 29.87985 -15.99750 0.553 17.10824 155 SER A C 1
ATOM 2929 C C B SER A 1 155 ? 1.08264 30.01228 -16.14278 0.447 17.04639 155 SER A C 1
ATOM 2930 O O A SER A 1 155 ? 1.31241 28.98184 -16.83917 0.553 16.68088 155 SER A O 1
ATOM 2931 O O B SER A 1 155 ? 1.19101 29.33818 -17.17842 0.447 15.40341 155 SER A O 1
ATOM 2946 N N . ASP A 1 156 ? 2.06642 30.76133 -15.65479 1.000 19.44503 156 ASP A N 1
ATOM 2947 C CA . ASP A 1 156 ? 3.42358 30.65041 -16.17746 1.000 18.27754 156 ASP A CA 1
ATOM 2948 C C . ASP A 1 156 ? 4.45283 31.08572 -15.14320 1.000 20.09510 156 ASP A C 1
ATOM 2949 O O . ASP A 1 156 ? 4.11957 31.54622 -14.03994 1.000 19.89405 156 ASP A O 1
ATOM 2959 N N . ILE A 1 157 ? 5.72019 30.86911 -15.46985 1.000 17.29856 157 ILE A N 1
ATOM 2960 C CA . ILE A 1 157 ? 6.84384 31.19849 -14.60075 1.000 18.57809 157 ILE A CA 1
ATOM 2961 C C . ILE A 1 157 ? 7.27843 32.64382 -14.82360 1.000 19.40398 157 ILE A C 1
ATOM 2962 O O . ILE A 1 157 ? 7.46647 33.06962 -15.97553 1.000 21.07036 157 ILE A O 1
ATOM 2978 N N . VAL A 1 158 ? 7.46543 33.39206 -13.73116 1.000 19.86096 158 VAL A N 1
ATOM 2979 C CA . VAL A 1 158 ? 7.87953 34.79943 -13.85620 1.000 23.02484 158 VAL A CA 1
ATOM 2980 C C . VAL A 1 158 ? 9.29883 34.88708 -14.39209 1.000 25.83962 158 VAL A C 1
ATOM 2981 O O . VAL A 1 158 ? 10.23408 34.28183 -13.84571 1.000 25.95793 158 VAL A O 1
ATOM 2994 N N A SER A 1 159 ? 9.47709 35.68392 -15.44257 0.938 28.28922 159 SER A N 1
ATOM 2995 N N B SER A 1 159 ? 9.46998 35.70703 -15.43389 0.062 28.44118 159 SER A N 1
ATOM 2996 C CA A SER A 1 159 ? 10.78439 35.94227 -16.05757 0.938 32.51384 159 SER A CA 1
ATOM 2997 C CA B SER A 1 159 ? 10.76563 35.95680 -16.06195 0.062 32.51133 159 SER A CA 1
ATOM 2998 C C A SER A 1 159 ? 11.52018 34.64700 -16.39291 0.938 28.14069 159 SER A C 1
ATOM 2999 C C B SER A 1 159 ? 11.49549 34.64553 -16.33454 0.062 28.50158 159 SER A C 1
ATOM 3000 O O A SER A 1 159 ? 12.73182 34.49752 -16.19696 0.938 30.78513 159 SER A O 1
ATOM 3001 O O B SER A 1 159 ? 12.66043 34.46076 -15.97762 0.062 31.43543 159 SER A O 1
ATOM 3016 N N . PHE A 1 160 ? 10.78572 33.72211 -16.98220 1.000 28.63527 160 PHE A N 1
ATOM 3017 C CA . PHE A 1 160 ? 11.37135 32.43892 -17.28016 1.000 27.65919 160 PHE A CA 1
ATOM 3018 C C . PHE A 1 160 ? 12.53404 32.53213 -18.27074 1.000 31.74698 160 PHE A C 1
ATOM 3019 O O . PHE A 1 160 ? 13.48442 31.73461 -18.18745 1.000 34.41176 160 PHE A O 1
ATOM 3037 N N . SER A 1 161 ? 12.47971 33.46733 -19.22874 1.000 33.92598 161 SER A N 1
ATOM 3038 C CA . SER A 1 161 ? 13.55899 33.55987 -20.21090 1.000 35.48578 161 SER A CA 1
ATOM 3039 C C . SER A 1 161 ? 14.91544 33.72711 -19.53325 1.000 33.76089 161 SER A C 1
ATOM 3040 O O . SER A 1 161 ? 15.95181 33.33788 -20.08982 1.000 35.53977 161 SER A O 1
ATOM 3048 N N . THR A 1 162 ? 14.93194 34.30714 -18.33988 1.000 36.92287 162 THR A N 1
ATOM 3049 C CA . THR A 1 162 ? 16.18508 34.47695 -17.62221 1.000 34.35158 162 THR A CA 1
ATOM 3050 C C . THR A 1 162 ? 16.78862 33.13631 -17.24833 1.000 32.88421 162 THR A C 1
ATOM 3051 O O . THR A 1 162 ? 18.00992 32.96646 -17.34095 1.000 33.98609 162 THR A O 1
ATOM 3062 N N . PHE A 1 163 ? 15.95230 32.17111 -16.82576 1.000 29.06205 163 PHE A N 1
ATOM 3063 C CA . PHE A 1 163 ? 16.46516 30.85081 -16.50040 1.000 29.98092 163 PHE A CA 1
ATOM 3064 C C . PHE A 1 163 ? 17.14079 30.24447 -17.71510 1.000 33.12473 163 PHE A C 1
ATOM 3065 O O . PHE A 1 163 ? 18.27306 29.76296 -17.63316 1.000 39.95751 163 PHE A O 1
ATOM 3082 N N . ALA A 1 164 ? 16.44861 30.27817 -18.86878 1.000 34.14571 164 ALA A N 1
ATOM 3083 C CA . ALA A 1 164 ? 16.95504 29.63115 -20.07183 1.000 46.92662 164 ALA A CA 1
ATOM 3084 C C . ALA A 1 164 ? 18.27843 30.20363 -20.53728 1.000 45.76679 164 ALA A C 1
ATOM 3085 O O . ALA A 1 164 ? 18.98687 29.54312 -21.30184 1.000 55.60406 164 ALA A O 1
ATOM 3092 N N . GLU A 1 165 ? 18.62723 31.41978 -20.11720 1.000 46.50915 165 GLU A N 1
ATOM 3093 C CA . GLU A 1 165 ? 19.85791 32.04824 -20.57418 1.000 55.32757 165 GLU A CA 1
ATOM 3094 C C . GLU A 1 165 ? 20.99221 31.99698 -19.55568 1.000 60.82704 165 GLU A C 1
ATOM 3095 O O . GLU A 1 165 ? 22.15036 32.16076 -19.94775 1.000 78.36857 165 GLU A O 1
ATOM 3107 N N . LYS A 1 166 ? 20.70151 31.76232 -18.27288 1.000 49.09918 166 LYS A N 1
ATOM 3108 C CA . LYS A 1 166 ? 21.72089 31.80363 -17.23418 1.000 40.98803 166 LYS A CA 1
ATOM 3109 C C . LYS A 1 166 ? 22.03863 30.45557 -16.58416 1.000 50.07614 166 LYS A C 1
ATOM 3110 O O . LYS A 1 166 ? 22.97433 30.38932 -15.77462 1.000 48.22540 166 LYS A O 1
ATOM 3129 N N . LEU A 1 167 ? 21.29692 29.38621 -16.90141 1.000 37.76583 167 LEU A N 1
ATOM 3130 C CA . LEU A 1 167 ? 21.49329 28.08797 -16.24778 1.000 38.25947 167 LEU A CA 1
ATOM 3131 C C . LEU A 1 167 ? 21.85336 27.00077 -17.25652 1.000 29.30159 167 LEU A C 1
ATOM 3132 O O . LEU A 1 167 ? 21.47435 27.09245 -18.43136 1.000 37.96968 167 LEU A O 1
ATOM 3148 N N . PRO A 1 168 ? 22.53477 25.93229 -16.81226 1.000 31.71088 168 PRO A N 1
ATOM 3149 C CA . PRO A 1 168 ? 22.71894 24.75902 -17.68927 1.000 35.58644 168 PRO A CA 1
ATOM 3150 C C . PRO A 1 168 ? 21.37981 24.15755 -18.09392 1.000 26.63294 168 PRO A C 1
ATOM 3151 O O . PRO A 1 168 ? 20.40452 24.20281 -17.35023 1.000 26.77827 168 PRO A O 1
ATOM 3162 N N A VAL A 1 169 ? 21.36083 23.59932 -19.30871 0.453 26.76080 169 VAL A N 1
ATOM 3163 N N B VAL A 1 169 ? 21.34693 23.54151 -19.28424 0.547 26.75306 169 VAL A N 1
ATOM 3164 C CA A VAL A 1 169 ? 20.13637 23.04884 -19.87903 0.453 24.28211 169 VAL A CA 1
ATOM 3165 C CA B VAL A 1 169 ? 20.07089 23.10538 -19.84612 0.547 24.38920 169 VAL A CA 1
ATOM 3166 C C A VAL A 1 169 ? 19.42991 22.14408 -18.87948 0.453 24.36924 169 VAL A C 1
ATOM 3167 C C B VAL A 1 169 ? 19.38745 22.04754 -18.98535 0.547 24.01913 169 VAL A C 1
ATOM 3168 O O A VAL A 1 169 ? 18.24373 22.32015 -18.58281 0.453 24.97660 169 VAL A O 1
ATOM 3169 O O B VAL A 1 169 ? 18.15441 22.01235 -18.90878 0.547 22.41317 169 VAL A O 1
ATOM 3194 N N . GLU A 1 170 ? 20.16062 21.16494 -18.33916 1.000 28.49599 170 GLU A N 1
ATOM 3195 C CA . GLU A 1 170 ? 19.57084 20.19432 -17.42204 1.000 31.20215 170 GLU A CA 1
ATOM 3196 C C . GLU A 1 170 ? 18.85452 20.86844 -16.26136 1.000 27.14094 170 GLU A C 1
ATOM 3197 O O . GLU A 1 170 ? 17.79804 20.38407 -15.81871 1.000 29.57818 170 GLU A O 1
ATOM 3210 N N . GLU A 1 171 ? 19.41315 21.97483 -15.75080 1.000 27.79916 171 GLU A N 1
ATOM 3211 C CA . GLU A 1 171 ? 18.81163 22.67355 -14.62423 1.000 28.27304 171 GLU A CA 1
ATOM 3212 C C . GLU A 1 171 ? 17.58318 23.46323 -15.04551 1.000 25.89568 171 GLU A C 1
ATOM 3213 O O . GLU A 1 171 ? 16.61059 23.55318 -14.29346 1.000 26.22472 171 GLU A O 1
ATOM 3225 N N . VAL A 1 172 ? 17.59811 24.05138 -16.24520 1.000 25.15757 172 VAL A N 1
ATOM 3226 C CA . VAL A 1 172 ? 16.39357 24.72287 -16.72489 1.000 25.26405 172 VAL A CA 1
ATOM 3227 C C . VAL A 1 172 ? 15.22352 23.73597 -16.75288 1.000 21.94947 172 VAL A C 1
ATOM 3228 O O . VAL A 1 172 ? 14.10404 24.03844 -16.30662 1.000 20.98787 172 VAL A O 1
ATOM 3241 N N . VAL A 1 173 ? 15.44453 22.54701 -17.34684 1.000 21.18909 173 VAL A N 1
ATOM 3242 C CA . VAL A 1 173 ? 14.36476 21.57248 -17.48753 1.000 19.63288 173 VAL A CA 1
ATOM 3243 C C . VAL A 1 173 ? 13.91359 21.06156 -16.11280 1.000 19.85323 173 VAL A C 1
ATOM 3244 O O . VAL A 1 173 ? 12.72284 20.84755 -15.88133 1.000 20.47246 173 VAL A O 1
ATOM 3257 N N . SER A 1 174 ? 14.85751 20.86847 -15.18703 1.000 22.48142 174 SER A N 1
ATOM 3258 C CA . SER A 1 174 ? 14.49323 20.44631 -13.82996 1.000 22.35222 174 SER A CA 1
ATOM 3259 C C . SER A 1 174 ? 13.56707 21.45584 -13.15289 1.000 20.90562 174 SER A C 1
ATOM 3260 O O . SER A 1 174 ? 12.56158 21.07260 -12.53365 1.000 22.36629 174 SER A O 1
ATOM 3268 N N . VAL A 1 175 ? 13.85629 22.74891 -13.30154 1.000 21.16622 175 VAL A N 1
ATOM 3269 C CA . VAL A 1 175 ? 13.00145 23.77528 -12.72994 1.000 21.49082 175 VAL A CA 1
ATOM 3270 C C . VAL A 1 175 ? 11.58725 23.75694 -13.32685 1.000 19.75087 175 VAL A C 1
ATOM 3271 O O . VAL A 1 175 ? 10.59398 23.78071 -12.59543 1.000 19.50080 175 VAL A O 1
ATOM 3284 N N A VAL A 1 176 ? 11.47358 23.77577 -14.66006 0.605 17.70735 176 VAL A N 1
ATOM 3285 N N B VAL A 1 176 ? 11.46752 23.76500 -14.65988 0.395 17.73202 176 VAL A N 1
ATOM 3286 C CA A VAL A 1 176 ? 10.14754 23.80567 -15.26846 0.605 17.27677 176 VAL A CA 1
ATOM 3287 C CA B VAL A 1 176 ? 10.13036 23.81700 -15.24770 0.395 17.28463 176 VAL A CA 1
ATOM 3288 C C A VAL A 1 176 ? 9.35964 22.55030 -14.90175 0.605 16.19919 176 VAL A C 1
ATOM 3289 C C B VAL A 1 176 ? 9.34660 22.54554 -14.92564 0.395 16.19080 176 VAL A C 1
ATOM 3290 O O A VAL A 1 176 ? 8.15788 22.61974 -14.61787 0.605 15.98337 176 VAL A O 1
ATOM 3291 O O B VAL A 1 176 ? 8.13478 22.59908 -14.67918 0.395 16.05598 176 VAL A O 1
ATOM 3316 N N . ASN A 1 177 ? 10.01564 21.38559 -14.92471 1.000 17.23346 177 ASN A N 1
ATOM 3317 C CA . ASN A 1 177 ? 9.31739 20.15277 -14.58523 1.000 16.51408 177 ASN A CA 1
ATOM 3318 C C . ASN A 1 177 ? 8.87393 20.14207 -13.11551 1.000 16.28893 177 ASN A C 1
ATOM 3319 O O . ASN A 1 177 ? 7.75524 19.68338 -12.82206 1.000 17.76418 177 ASN A O 1
ATOM 3331 N N . SER A 1 178 ? 9.68196 20.70594 -12.21826 1.000 17.76136 178 SER A N 1
ATOM 3332 C CA . SER A 1 178 ? 9.26460 20.85659 -10.80583 1.000 18.99385 178 SER A CA 1
ATOM 3333 C C . SER A 1 178 ? 8.00661 21.71057 -10.70825 1.000 18.68114 178 SER A C 1
ATOM 3334 O O . SER A 1 178 ? 7.02792 21.36805 -10.02886 1.000 17.73912 178 SER A O 1
ATOM 3342 N N . TYR A 1 179 ? 7.99185 22.82412 -11.43002 1.000 16.62374 179 TYR A N 1
ATOM 3343 C CA . TYR A 1 179 ? 6.82654 23.71132 -11.43661 1.000 16.50628 179 TYR A CA 1
ATOM 3344 C C . TYR A 1 179 ? 5.58358 23.02302 -11.98271 1.000 16.20955 179 TYR A C 1
ATOM 3345 O O . TYR A 1 179 ? 4.50124 23.07481 -11.38856 1.000 16.37699 179 TYR A O 1
ATOM 3363 N N . PHE A 1 180 ? 5.72121 22.32766 -13.14388 1.000 15.24833 180 PHE A N 1
ATOM 3364 C CA . PHE A 1 180 ? 4.59067 21.62745 -13.73567 1.000 16.48216 180 PHE A CA 1
ATOM 3365 C C . PHE A 1 180 ? 4.07313 20.50509 -12.82149 1.000 15.40060 180 PHE A C 1
ATOM 3366 O O . PHE A 1 180 ? 2.85997 20.28947 -12.77111 1.000 15.96274 180 PHE A O 1
ATOM 3383 N N A SER A 1 181 ? 4.95337 19.85173 -12.05113 0.480 15.92974 181 SER A N 1
ATOM 3384 N N B SER A 1 181 ? 4.97576 19.83692 -12.08576 0.520 15.93981 181 SER A N 1
ATOM 3385 C CA A SER A 1 181 ? 4.52170 18.79941 -11.13262 0.480 16.79917 181 SER A CA 1
ATOM 3386 C CA B SER A 1 181 ? 4.60562 18.80840 -11.11495 0.520 16.69119 181 SER A CA 1
ATOM 3387 C C A SER A 1 181 ? 3.81263 19.36779 -9.90362 0.480 17.14812 181 SER A C 1
ATOM 3388 C C B SER A 1 181 ? 3.78831 19.39876 -9.96853 0.520 17.16260 181 SER A C 1
ATOM 3389 O O A SER A 1 181 ? 2.85166 18.76465 -9.41322 0.480 18.88160 181 SER A O 1
ATOM 3390 O O B SER A 1 181 ? 2.73558 18.84851 -9.60405 0.520 17.71333 181 SER A O 1
ATOM 3405 N N . VAL A 1 182 ? 4.25716 20.52467 -9.39905 1.000 18.45877 182 VAL A N 1
ATOM 3406 C CA . VAL A 1 182 ? 3.55198 21.19066 -8.28323 1.000 16.96826 182 VAL A CA 1
ATOM 3407 C C . VAL A 1 182 ? 2.14889 21.57825 -8.72190 1.000 17.11503 182 VAL A C 1
ATOM 3408 O O . VAL A 1 182 ? 1.14843 21.28435 -8.03958 1.000 17.42129 182 VAL A O 1
ATOM 3422 N N . CYS A 1 183 ? 2.04742 22.24240 -9.88730 1.000 15.77770 183 CYS A N 1
ATOM 3423 C CA . CYS A 1 183 ? 0.74698 22.66174 -10.36536 1.000 15.36632 183 CYS A CA 1
ATOM 3424 C C . CYS A 1 183 ? -0.15388 21.45656 -10.57467 1.000 15.91037 183 CYS A C 1
ATOM 3425 O O . CYS A 1 183 ? -1.33551 21.47681 -10.22258 1.000 17.84794 183 CYS A O 1
ATOM 3433 N N . THR A 1 184 ? 0.36089 20.40800 -11.25846 1.000 15.88403 184 THR A N 1
ATOM 3434 C CA . THR A 1 184 ? -0.45812 19.24848 -11.57851 1.000 17.91351 184 THR A CA 1
ATOM 3435 C C . THR A 1 184 ? -0.96796 18.50976 -10.33859 1.000 16.24612 184 THR A C 1
ATOM 3436 O O . THR A 1 184 ? -2.14596 18.15129 -10.25985 1.000 18.29512 184 THR A O 1
ATOM 3447 N N . ALA A 1 185 ? -0.12122 18.33833 -9.32976 1.000 17.23721 185 ALA A N 1
ATOM 3448 C CA . ALA A 1 185 ? -0.54031 17.64935 -8.13357 1.000 17.37648 185 ALA A CA 1
ATOM 3449 C C . ALA A 1 185 ? -1.70111 18.33993 -7.44666 1.000 17.49822 185 ALA A C 1
ATOM 3450 O O . ALA A 1 185 ? -2.67758 17.67817 -7.03166 1.000 20.09382 185 ALA A O 1
ATOM 3457 N N . ILE A 1 186 ? -1.60952 19.66339 -7.33311 1.000 16.86526 186 ILE A N 1
ATOM 3458 C CA . ILE A 1 186 ? -2.63745 20.41328 -6.60403 1.000 19.12045 186 ILE A CA 1
ATOM 3459 C C . ILE A 1 186 ? -3.91143 20.57447 -7.43061 1.000 17.33904 186 ILE A C 1
ATOM 3460 O O . ILE A 1 186 ? -5.01852 20.40426 -6.90473 1.000 18.63795 186 ILE A O 1
ATOM 3476 N N . ILE A 1 187 ? -3.79261 20.89264 -8.73199 1.000 17.59379 187 ILE A N 1
ATOM 3477 C CA . ILE A 1 187 ? -4.97731 21.00743 -9.58850 1.000 17.47453 187 ILE A CA 1
ATOM 3478 C C . ILE A 1 187 ? -5.76815 19.70385 -9.58796 1.000 18.24839 187 ILE A C 1
ATOM 3479 O O . ILE A 1 187 ? -6.99111 19.69894 -9.41516 1.000 19.41051 187 ILE A O 1
ATOM 3495 N N . THR A 1 188 ? -5.07572 18.57585 -9.74052 1.000 20.41404 188 THR A N 1
ATOM 3496 C CA . THR A 1 188 ? -5.74762 17.29296 -9.82346 1.000 20.07778 188 THR A CA 1
ATOM 3497 C C . THR A 1 188 ? -6.39689 16.93780 -8.49140 1.000 20.18866 188 THR A C 1
ATOM 3498 O O . THR A 1 188 ? -7.52016 16.42950 -8.46209 1.000 22.70687 188 THR A O 1
ATOM 3509 N N . ARG A 1 189 ? -5.72351 17.25208 -7.38572 1.000 20.24456 189 ARG A N 1
ATOM 3510 C CA . ARG A 1 189 ? -6.27103 17.04601 -6.04599 1.000 22.66140 189 ARG A CA 1
ATOM 3511 C C . ARG A 1 189 ? -7.55882 17.81975 -5.80418 1.000 21.25775 189 ARG A C 1
ATOM 3512 O O . ARG A 1 189 ? -8.40449 17.38180 -5.01455 1.000 24.95235 189 ARG A O 1
ATOM 3533 N N . GLN A 1 190 ? -7.70540 18.98642 -6.42912 1.000 19.75428 190 GLN A N 1
ATOM 3534 C CA . GLN A 1 190 ? -8.88644 19.83346 -6.31404 1.000 20.41829 190 GLN A CA 1
ATOM 3535 C C . GLN A 1 190 ? -9.91689 19.51383 -7.39840 1.000 21.04145 190 GLN A C 1
ATOM 3536 O O . GLN A 1 190 ? -10.89157 20.25317 -7.53531 1.000 22.30991 190 GLN A O 1
ATOM 3550 N N . GLY A 1 191 ? -9.75693 18.38863 -8.12557 1.000 20.86216 191 GLY A N 1
ATOM 3551 C CA . GLY A 1 191 ? -10.77556 17.94018 -9.06083 1.000 20.53901 191 GLY A CA 1
ATOM 3552 C C . GLY A 1 191 ? -10.68783 18.54031 -10.44667 1.000 21.99061 191 GLY A C 1
ATOM 3553 O O . GLY A 1 191 ? -11.57300 18.28026 -11.28020 1.000 22.82293 191 GLY A O 1
ATOM 3557 N N . GLY A 1 192 ? -9.65626 19.34179 -10.72631 1.000 19.22458 192 GLY A N 1
ATOM 3558 C CA . GLY A 1 192 ? -9.43854 19.88999 -12.04975 1.000 17.64099 192 GLY A CA 1
ATOM 3559 C C . GLY A 1 192 ? -8.56856 18.97385 -12.89017 1.000 18.60914 192 GLY A C 1
ATOM 3560 O O . GLY A 1 192 ? -8.14139 17.89806 -12.45810 1.000 20.52960 192 GLY A O 1
ATOM 3564 N N A GLU A 1 193 ? -8.35642 19.38364 -14.13403 0.564 18.03108 193 GLU A N 1
ATOM 3565 N N B GLU A 1 193 ? -8.31840 19.43433 -14.12052 0.436 18.17125 193 GLU A N 1
ATOM 3566 C CA A GLU A 1 193 ? -7.49865 18.62858 -15.03174 0.564 21.35600 193 GLU A CA 1
ATOM 3567 C CA B GLU A 1 193 ? -7.59348 18.71036 -15.16173 0.436 20.89212 193 GLU A CA 1
ATOM 3568 C C A GLU A 1 193 ? -6.56785 19.53440 -15.81554 0.564 18.31585 193 GLU A C 1
ATOM 3569 C C B GLU A 1 193 ? -6.53930 19.62780 -15.76069 0.436 18.40432 193 GLU A C 1
ATOM 3570 O O A GLU A 1 193 ? -7.00847 20.48334 -16.48615 0.564 17.62038 193 GLU A O 1
ATOM 3571 O O B GLU A 1 193 ? -6.87519 20.70562 -16.25452 0.436 18.21809 193 GLU A O 1
ATOM 3594 N N . VAL A 1 194 ? -5.27939 19.20966 -15.75480 1.000 17.58036 194 VAL A N 1
ATOM 3595 C CA . VAL A 1 194 ? -4.27980 19.86981 -16.57519 1.000 16.28313 194 VAL A CA 1
ATOM 3596 C C . VAL A 1 194 ? -4.43374 19.34243 -17.98935 1.000 17.96075 194 VAL A C 1
ATOM 3597 O O . VAL A 1 194 ? -4.50227 18.12471 -18.20204 1.000 19.72258 194 VAL A O 1
ATOM 3611 N N . THR A 1 195 ? -4.59443 20.21925 -18.94026 1.000 14.56293 195 THR A N 1
ATOM 3612 C CA . THR A 1 195 ? -4.82104 19.83487 -20.33231 1.000 16.20578 195 THR A CA 1
ATOM 3613 C C . THR A 1 195 ? -3.72009 20.19608 -21.32495 1.000 17.02001 195 THR A C 1
ATOM 3614 O O . THR A 1 195 ? -3.57357 19.46377 -22.32936 1.000 18.20070 195 THR A O 1
ATOM 3625 N N A LYS A 1 196 ? -2.86664 21.17713 -21.03370 0.523 16.49799 196 LYS A N 1
ATOM 3626 N N B LYS A 1 196 ? -2.97615 21.30146 -21.15680 0.477 16.24939 196 LYS A N 1
ATOM 3627 C CA A LYS A 1 196 ? -1.88194 21.59169 -22.00030 0.523 16.10079 196 LYS A CA 1
ATOM 3628 C CA B LYS A 1 196 ? -1.88109 21.62473 -22.04178 0.477 16.15281 196 LYS A CA 1
ATOM 3629 C C A LYS A 1 196 ? -0.71512 22.31755 -21.34245 0.523 17.78642 196 LYS A C 1
ATOM 3630 C C B LYS A 1 196 ? -0.71203 22.20120 -21.24336 0.477 17.23650 196 LYS A C 1
ATOM 3631 O O A LYS A 1 196 ? -0.92609 23.23440 -20.52379 0.523 15.01474 196 LYS A O 1
ATOM 3632 O O B LYS A 1 196 ? -0.91320 22.92168 -20.24669 0.477 16.23336 196 LYS A O 1
ATOM 3667 N N . PHE A 1 197 ? 0.50561 21.95105 -21.75469 1.000 17.97674 197 PHE A N 1
ATOM 3668 C CA . PHE A 1 197 ? 1.71435 22.71611 -21.47978 1.000 18.75004 197 PHE A CA 1
ATOM 3669 C C . PHE A 1 197 ? 2.16503 23.32865 -22.78901 1.000 20.67886 197 PHE A C 1
ATOM 3670 O O . PHE A 1 197 ? 2.09571 22.66880 -23.84781 1.000 23.92448 197 PHE A O 1
ATOM 3688 N N . ILE A 1 198 ? 2.65359 24.55092 -22.77814 1.000 19.04337 198 ILE A N 1
ATOM 3689 C CA . ILE A 1 198 ? 3.36350 25.13687 -23.92498 1.000 20.22643 198 ILE A CA 1
ATOM 3690 C C . ILE A 1 198 ? 4.40193 26.11122 -23.39699 1.000 21.05359 198 ILE A C 1
ATOM 3691 O O . ILE A 1 198 ? 4.09036 27.00672 -22.60083 1.000 18.84426 198 ILE A O 1
ATOM 3707 N N . GLY A 1 199 ? 5.65392 25.91425 -23.79532 1.000 19.55334 199 GLY A N 1
ATOM 3708 C CA . GLY A 1 199 ? 6.73286 26.59524 -23.13859 1.000 19.72941 199 GLY A CA 1
ATOM 3709 C C . GLY A 1 199 ? 6.68564 26.33363 -21.63654 1.000 18.78944 199 GLY A C 1
ATOM 3710 O O . GLY A 1 199 ? 6.51040 25.18773 -21.21432 1.000 18.52500 199 GLY A O 1
ATOM 3714 N N . ASP A 1 200 ? 6.74520 27.40641 -20.84835 1.000 19.05494 200 ASP A N 1
ATOM 3715 C CA . ASP A 1 200 ? 6.63998 27.36971 -19.36707 1.000 18.92928 200 ASP A CA 1
ATOM 3716 C C . ASP A 1 200 ? 5.23344 27.62128 -18.88526 1.000 17.61555 200 ASP A C 1
ATOM 3717 O O . ASP A 1 200 ? 5.04095 27.88923 -17.69808 1.000 19.70945 200 ASP A O 1
ATOM 3726 N N . CYS A 1 201 ? 4.24534 27.53874 -19.75651 1.000 17.75599 201 CYS A N 1
ATOM 3727 C CA . CYS A 1 201 ? 2.84409 27.74483 -19.41692 1.000 16.53897 201 CYS A CA 1
ATOM 3728 C C . CYS A 1 201 ? 2.02525 26.48445 -19.20331 1.000 17.42409 201 CYS A C 1
ATOM 3729 O O . CYS A 1 201 ? 2.22853 25.48282 -19.89917 1.000 17.55947 201 CYS A O 1
ATOM 3737 N N A VAL A 1 202 ? 1.11984 26.56100 -18.21924 0.517 16.58430 202 VAL A N 1
ATOM 3738 N N B VAL A 1 202 ? 1.11947 26.49873 -18.23310 0.483 16.39089 202 VAL A N 1
ATOM 3739 C CA A VAL A 1 202 ? 0.12943 25.55426 -17.85002 0.517 15.00469 202 VAL A CA 1
ATOM 3740 C CA B VAL A 1 202 ? 0.21522 25.38217 -18.00849 0.483 16.25238 202 VAL A CA 1
ATOM 3741 C C A VAL A 1 202 ? -1.25247 26.07573 -18.23949 0.517 16.39187 202 VAL A C 1
ATOM 3742 C C B VAL A 1 202 ? -1.21552 25.88309 -18.08356 0.483 15.28691 202 VAL A C 1
ATOM 3743 O O A VAL A 1 202 ? -1.60704 27.21576 -17.90229 0.517 14.91948 202 VAL A O 1
ATOM 3744 O O B VAL A 1 202 ? -1.54874 26.91967 -17.48523 0.483 15.57354 202 VAL A O 1
ATOM 3769 N N A MET A 1 203 ? -2.06566 25.23087 -18.86689 0.526 15.94527 203 MET A N 1
ATOM 3770 N N B MET A 1 203 ? -2.05791 25.14253 -18.80605 0.240 16.01285 203 MET A N 1
ATOM 3771 N N C MET A 1 203 ? -1.96448 25.25427 -18.98584 0.233 16.13969 203 MET A N 1
ATOM 3772 C CA A MET A 1 203 ? -3.48600 25.48014 -19.05845 0.526 15.65717 203 MET A CA 1
ATOM 3773 C CA B MET A 1 203 ? -3.46161 25.46303 -19.03252 0.240 15.72789 203 MET A CA 1
ATOM 3774 C CA C MET A 1 203 ? -3.38593 25.49224 -18.88691 0.233 15.93443 203 MET A CA 1
ATOM 3775 C C A MET A 1 203 ? -4.26113 24.29864 -18.49487 0.526 17.55990 203 MET A C 1
ATOM 3776 C C B MET A 1 203 ? -4.28543 24.29174 -18.51520 0.240 17.54004 203 MET A C 1
ATOM 3777 C C C MET A 1 203 ? -4.12246 24.29051 -18.29915 0.233 17.58306 203 MET A C 1
ATOM 3778 O O A MET A 1 203 ? -3.95701 23.13454 -18.82984 0.526 16.44891 203 MET A O 1
ATOM 3779 O O B MET A 1 203 ? -4.05338 23.14328 -18.91870 0.240 16.72438 203 MET A O 1
ATOM 3780 O O C MET A 1 203 ? -3.70900 23.11526 -18.46448 0.233 16.49012 203 MET A O 1
ATOM 3819 N N . ALA A 1 204 ? -5.22263 24.57424 -17.60825 1.000 16.96300 204 ALA A N 1
ATOM 3820 C CA . ALA A 1 204 ? -6.00747 23.56282 -16.91107 1.000 15.66814 204 ALA A CA 1
ATOM 3821 C C . ALA A 1 204 ? -7.45341 24.02332 -16.85755 1.000 16.27009 204 ALA A C 1
ATOM 3822 O O . ALA A 1 204 ? -7.74497 25.20528 -17.12318 1.000 17.21499 204 ALA A O 1
ATOM 3831 N N . TYR A 1 205 ? -8.35386 23.12517 -16.47081 1.000 17.31739 205 TYR A N 1
ATOM 3832 C CA . TYR A 1 205 ? -9.74413 23.52313 -16.29763 1.000 16.80893 205 TYR A CA 1
ATOM 3833 C C . TYR A 1 205 ? -10.45700 22.70457 -15.24368 1.000 20.42126 205 TYR A C 1
ATOM 3834 O O . TYR A 1 205 ? -10.04630 21.57495 -14.91007 1.000 19.37377 205 TYR A O 1
ATOM 3852 N N . PHE A 1 206 ? -11.50351 23.33249 -14.69413 1.000 19.51796 206 PHE A N 1
ATOM 3853 C CA . PHE A 1 206 ? -12.39051 22.84613 -13.66238 1.000 19.03043 206 PHE A CA 1
ATOM 3854 C C . PHE A 1 206 ? -13.83638 22.93650 -14.15129 1.000 20.92127 206 PHE A C 1
ATOM 3855 O O . PHE A 1 206 ? -14.17281 23.73764 -15.04495 1.000 20.71623 206 PHE A O 1
ATOM 3872 N N . ASP A 1 207 ? -14.70532 22.11612 -13.55658 1.000 23.60368 207 ASP A N 1
ATOM 3873 C CA . ASP A 1 207 ? -16.13272 22.23567 -13.83682 1.000 23.97669 207 ASP A CA 1
ATOM 3874 C C . ASP A 1 207 ? -16.60979 23.66715 -13.56516 1.000 23.63337 207 ASP A C 1
ATOM 3875 O O . ASP A 1 207 ? -16.08171 24.38411 -12.70860 1.000 23.39165 207 ASP A O 1
ATOM 3884 N N . GLY A 1 208 ? -17.64216 24.08552 -14.29897 1.000 24.95986 208 GLY A N 1
ATOM 3885 C CA . GLY A 1 208 ? -18.12318 25.44657 -14.20946 1.000 25.23815 208 GLY A CA 1
ATOM 3886 C C . GLY A 1 208 ? -18.62949 25.86519 -12.84954 1.000 25.13017 208 GLY A C 1
ATOM 3887 O O . GLY A 1 208 ? -18.61758 27.06521 -12.55742 1.000 29.43535 208 GLY A O 1
ATOM 3891 N N . ASP A 1 209 ? -19.07081 24.92196 -12.02893 1.000 28.15532 209 ASP A N 1
ATOM 3892 C CA . ASP A 1 209 ? -19.54026 25.21897 -10.68265 1.000 31.37673 209 ASP A CA 1
ATOM 3893 C C . ASP A 1 209 ? -18.46967 24.97457 -9.62167 1.000 30.71458 209 ASP A C 1
ATOM 3894 O O . ASP A 1 209 ? -18.80866 24.81175 -8.43230 1.000 34.21861 209 ASP A O 1
ATOM 3903 N N . CYS A 1 210 ? -17.19825 24.94789 -10.01908 1.000 24.45624 210 CYS A N 1
ATOM 3904 C CA . CYS A 1 210 ? -16.07965 24.68587 -9.10767 1.000 26.13180 210 CYS A CA 1
ATOM 3905 C C . CYS A 1 210 ? -15.11417 25.86163 -9.00082 1.000 22.16389 210 CYS A C 1
ATOM 3906 O O . CYS A 1 210 ? -13.90724 25.68408 -8.90905 1.000 21.76942 210 CYS A O 1
ATOM 3914 N N . ALA A 1 211 ? -15.64163 27.08853 -8.98464 1.000 25.36318 211 ALA A N 1
ATOM 3915 C CA . ALA A 1 211 ? -14.76728 28.23559 -8.77989 1.000 23.91695 211 ALA A CA 1
ATOM 3916 C C . ALA A 1 211 ? -14.03907 28.15574 -7.43915 1.000 21.63806 211 ALA A C 1
ATOM 3917 O O . ALA A 1 211 ? -12.87364 28.56269 -7.34471 1.000 23.10438 211 ALA A O 1
ATOM 3924 N N . ASP A 1 212 ? -14.71465 27.67148 -6.37562 1.000 22.03305 212 ASP A N 1
ATOM 3925 C CA . ASP A 1 212 ? -14.04745 27.56041 -5.07995 1.000 22.47795 212 ASP A CA 1
ATOM 3926 C C . ASP A 1 212 ? -12.80565 26.68154 -5.18757 1.000 24.03279 212 ASP A C 1
ATOM 3927 O O . ASP A 1 212 ? -11.75673 26.98572 -4.58984 1.000 21.61432 212 ASP A O 1
ATOM 3936 N N . GLN A 1 213 ? -12.92731 25.55952 -5.90109 1.000 22.53128 213 GLN A N 1
ATOM 3937 C CA . GLN A 1 213 ? -11.78311 24.67284 -6.06081 1.000 20.52837 213 GLN A CA 1
ATOM 3938 C C . GLN A 1 213 ? -10.66776 25.29787 -6.88845 1.000 18.62441 213 GLN A C 1
ATOM 3939 O O . GLN A 1 213 ? -9.47295 25.04440 -6.62833 1.000 20.10018 213 GLN A O 1
ATOM 3953 N N . ALA A 1 214 ? -11.01441 26.02332 -7.96801 1.000 19.63432 214 ALA A N 1
ATOM 3954 C CA . ALA A 1 214 ? -10.00712 26.69457 -8.76790 1.000 20.11997 214 ALA A CA 1
ATOM 3955 C C . ALA A 1 214 ? -9.25909 27.75397 -7.96675 1.000 18.18528 214 ALA A C 1
ATOM 3956 O O . ALA A 1 214 ? -8.02444 27.89597 -8.08242 1.000 17.50907 214 ALA A O 1
ATOM 3963 N N . ILE A 1 215 ? -9.97884 28.49292 -7.12594 1.000 19.40397 215 ILE A N 1
ATOM 3964 C CA . ILE A 1 215 ? -9.33551 29.48388 -6.25300 1.000 17.88204 215 ILE A CA 1
ATOM 3965 C C . ILE A 1 215 ? -8.45572 28.78816 -5.21724 1.000 19.09800 215 ILE A C 1
ATOM 3966 O O . ILE A 1 215 ? -7.28782 29.16409 -4.99774 1.000 17.56449 215 ILE A O 1
ATOM 3982 N N . GLN A 1 216 ? -8.98548 27.73955 -4.59177 1.000 19.38100 216 GLN A N 1
ATOM 3983 C CA . GLN A 1 216 ? -8.18269 27.02820 -3.59913 1.000 19.29322 216 GLN A CA 1
ATOM 3984 C C . GLN A 1 216 ? -6.92311 26.42422 -4.20632 1.000 18.16039 216 GLN A C 1
ATOM 3985 O O . GLN A 1 216 ? -5.84661 26.48184 -3.59644 1.000 18.33127 216 GLN A O 1
ATOM 3999 N N . ALA A 1 217 ? -7.04823 25.80520 -5.38232 1.000 18.90986 217 ALA A N 1
ATOM 4000 C CA . ALA A 1 217 ? -5.87906 25.26240 -6.06278 1.000 17.78069 217 ALA A CA 1
ATOM 4001 C C . ALA A 1 217 ? -4.84523 26.33942 -6.31005 1.000 16.08927 217 ALA A C 1
ATOM 4002 O O . ALA A 1 217 ? -3.64455 26.13153 -6.09433 1.000 17.05727 217 ALA A O 1
ATOM 4009 N N . SER A 1 218 ? -5.30298 27.51890 -6.72871 1.000 17.45244 218 SER A N 1
ATOM 4010 C CA . SER A 1 218 ? -4.39085 28.60726 -7.07832 1.000 17.10741 218 SER A CA 1
ATOM 4011 C C . SER A 1 218 ? -3.63925 29.07829 -5.81936 1.000 16.37123 218 SER A C 1
ATOM 4012 O O . SER A 1 218 ? -2.39786 29.21546 -5.81856 1.000 16.34759 218 SER A O 1
ATOM 4020 N N . LEU A 1 219 ? -4.37533 29.27245 -4.70128 1.000 17.49278 219 LEU A N 1
ATOM 4021 C CA . LEU A 1 219 ? -3.73388 29.68747 -3.46236 1.000 17.95678 219 LEU A CA 1
ATOM 4022 C C . LEU A 1 219 ? -2.78457 28.60953 -2.94267 1.000 18.21050 219 LEU A C 1
ATOM 4023 O O . LEU A 1 219 ? -1.70745 28.93234 -2.41274 1.000 18.70446 219 LEU A O 1
ATOM 4039 N N . ASP A 1 220 ? -3.17982 27.32260 -3.06772 1.000 17.90837 220 ASP A N 1
ATOM 4040 C CA . ASP A 1 220 ? -2.31675 26.26389 -2.57527 1.000 17.31558 220 ASP A CA 1
ATOM 4041 C C . ASP A 1 220 ? -1.04166 26.12623 -3.40719 1.000 16.71919 220 ASP A C 1
ATOM 4042 O O . ASP A 1 220 ? 0.01383 25.79210 -2.84931 1.000 18.60116 220 ASP A O 1
ATOM 4051 N N . ILE A 1 221 ? -1.11051 26.38209 -4.73303 1.000 16.27727 221 ILE A N 1
ATOM 4052 C CA . ILE A 1 221 ? 0.09828 26.41435 -5.56260 1.000 17.31970 221 ILE A CA 1
ATOM 4053 C C . ILE A 1 221 ? 1.02045 27.54770 -5.11805 1.000 16.51276 221 ILE A C 1
ATOM 4054 O O . ILE A 1 221 ? 2.23693 27.35648 -4.93344 1.000 17.07599 221 ILE A O 1
ATOM 4070 N N . LEU A 1 222 ? 0.46092 28.75140 -4.91614 1.000 17.32895 222 LEU A N 1
ATOM 4071 C CA . LEU A 1 222 ? 1.29513 29.86413 -4.48024 1.000 18.39936 222 LEU A CA 1
ATOM 4072 C C . LEU A 1 222 ? 1.95417 29.56397 -3.11926 1.000 17.42299 222 LEU A C 1
ATOM 4073 O O . LEU A 1 222 ? 3.13365 29.87896 -2.91338 1.000 18.99336 222 LEU A O 1
ATOM 4089 N N A MET A 1 223 ? 1.23028 28.92579 -2.19302 0.451 17.57099 223 MET A N 1
ATOM 4090 N N B MET A 1 223 ? 1.20954 28.93817 -2.19505 0.365 17.56965 223 MET A N 1
ATOM 4091 N N C MET A 1 223 ? 1.21106 28.93875 -2.20043 0.183 17.56790 223 MET A N 1
ATOM 4092 C CA A MET A 1 223 ? 1.84298 28.58959 -0.91061 0.451 18.64087 223 MET A CA 1
ATOM 4093 C CA B MET A 1 223 ? 1.77314 28.54603 -0.90457 0.365 18.64270 223 MET A CA 1
ATOM 4094 C CA C MET A 1 223 ? 1.77870 28.55519 -0.91220 0.183 18.72807 223 MET A CA 1
ATOM 4095 C C A MET A 1 223 ? 2.87347 27.47747 -1.05855 0.451 18.09237 223 MET A C 1
ATOM 4096 C C B MET A 1 223 ? 2.85303 27.48608 -1.06762 0.365 18.08578 223 MET A C 1
ATOM 4097 C C C MET A 1 223 ? 2.85793 27.49210 -1.07749 0.183 18.08307 223 MET A C 1
ATOM 4098 O O A MET A 1 223 ? 3.92251 27.50722 -0.39923 0.451 18.86207 223 MET A O 1
ATOM 4099 O O B MET A 1 223 ? 3.90883 27.55853 -0.42571 0.365 18.87566 223 MET A O 1
ATOM 4100 O O C MET A 1 223 ? 3.91946 27.57419 -0.44833 0.183 18.83365 223 MET A O 1
ATOM 4140 N N . GLU A 1 224 ? 2.61286 26.49015 -1.92326 1.000 17.62966 224 GLU A N 1
ATOM 4141 C CA . GLU A 1 224 ? 3.59421 25.44092 -2.11564 1.000 17.68772 224 GLU A CA 1
ATOM 4142 C C . GLU A 1 224 ? 4.88234 26.00199 -2.67527 1.000 17.96466 224 GLU A C 1
ATOM 4143 O O . GLU A 1 224 ? 5.97753 25.56315 -2.28723 1.000 19.54783 224 GLU A O 1
ATOM 4157 N N . LEU A 1 225 ? 4.77559 26.96719 -3.62050 1.000 18.55218 225 LEU A N 1
ATOM 4158 C CA . LEU A 1 225 ? 5.99394 27.57660 -4.17815 1.000 18.37016 225 LEU A CA 1
ATOM 4159 C C . LEU A 1 225 ? 6.73220 28.42626 -3.13511 1.000 19.78390 225 LEU A C 1
ATOM 4160 O O . LEU A 1 225 ? 7.95736 28.41421 -3.09147 1.000 19.11443 225 LEU A O 1
ATOM 4176 N N . GLU A 1 226 ? 6.01144 29.11409 -2.26327 1.000 18.65454 226 GLU A N 1
ATOM 4177 C CA . GLU A 1 226 ? 6.66741 29.84566 -1.16669 1.000 19.88877 226 GLU A CA 1
ATOM 4178 C C . GLU A 1 226 ? 7.44889 28.89238 -0.26399 1.000 21.05738 226 GLU A C 1
ATOM 4179 O O . GLU A 1 226 ? 8.61443 29.12974 0.05881 1.000 21.40376 226 GLU A O 1
ATOM 4191 N N . ILE A 1 227 ? 6.84979 27.74379 0.07409 1.000 19.61425 227 ILE A N 1
ATOM 4192 C CA . ILE A 1 227 ? 7.54642 26.77751 0.90705 1.000 21.77808 227 ILE A CA 1
ATOM 4193 C C . ILE A 1 227 ? 8.77191 26.23974 0.17154 1.000 20.44403 227 ILE A C 1
ATOM 4194 O O . ILE A 1 227 ? 9.84558 26.06697 0.77939 1.000 22.57911 227 ILE A O 1
ATOM 4210 N N . LEU A 1 228 ? 8.62646 25.94459 -1.11456 1.000 20.49576 228 LEU A N 1
ATOM 4211 C CA . LEU A 1 228 ? 9.72983 25.43139 -1.91169 1.000 22.60690 228 LEU A CA 1
ATOM 4212 C C . LEU A 1 228 ? 10.88028 26.43185 -1.99407 1.000 24.59500 228 LEU A C 1
ATOM 4213 O O . LEU A 1 228 ? 12.05938 26.05490 -1.83949 1.000 25.57418 228 LEU A O 1
ATOM 4229 N N . ARG A 1 229 ? 10.56416 27.71270 -2.20095 1.000 22.46865 229 ARG A N 1
ATOM 4230 C CA . ARG A 1 229 ? 11.61859 28.71554 -2.28032 1.000 23.35552 229 ARG A CA 1
ATOM 4231 C C . ARG A 1 229 ? 12.37978 28.81426 -0.97155 1.000 25.30900 229 ARG A C 1
ATOM 4232 O O . ARG A 1 229 ? 13.61408 28.88736 -0.94993 1.000 24.60202 229 ARG A O 1
ATOM 4253 N N . ASN A 1 230 ? 11.65124 28.85476 0.13494 1.000 22.68497 230 ASN A N 1
ATOM 4254 C CA . ASN A 1 230 ? 12.27689 29.09157 1.43224 1.000 24.31726 230 ASN A CA 1
ATOM 4255 C C . ASN A 1 230 ? 13.10429 27.89420 1.88260 1.000 26.55755 230 ASN A C 1
ATOM 4256 O O . ASN A 1 230 ? 14.05651 28.05990 2.64869 1.000 26.95793 230 ASN A O 1
ATOM 4267 N N A SER A 1 231 ? 12.80019 26.68885 1.39796 0.561 26.74064 231 SER A N 1
ATOM 4268 N N B SER A 1 231 ? 12.78058 26.68938 1.39069 0.439 26.75462 231 SER A N 1
ATOM 4269 C CA A SER A 1 231 ? 13.50671 25.49522 1.84526 0.561 29.01216 231 SER A CA 1
ATOM 4270 C CA B SER A 1 231 ? 13.44612 25.46083 1.80885 0.439 28.99824 231 SER A CA 1
ATOM 4271 C C A SER A 1 231 ? 14.49771 24.95944 0.82593 0.561 24.75639 231 SER A C 1
ATOM 4272 C C B SER A 1 231 ? 14.54062 25.00314 0.85769 0.439 24.70100 231 SER A C 1
ATOM 4273 O O A SER A 1 231 ? 15.13037 23.92305 1.07891 0.561 29.66250 231 SER A O 1
ATOM 4274 O O B SER A 1 231 ? 15.27277 24.05835 1.18946 0.439 29.80219 231 SER A O 1
ATOM 4289 N N . ALA A 1 232 ? 14.66375 25.61695 -0.31469 1.000 28.13034 232 ALA A N 1
ATOM 4290 C CA . ALA A 1 232 ? 15.59921 25.12325 -1.32313 1.000 26.40495 232 ALA A CA 1
ATOM 4291 C C . ALA A 1 232 ? 17.04673 25.19489 -0.82563 1.000 29.80546 232 ALA A C 1
ATOM 4292 O O . ALA A 1 232 ? 17.39841 26.02393 0.02153 1.000 27.58106 232 ALA A O 1
ATOM 4300 N N . PRO A 1 233 ? 17.92088 24.35072 -1.36070 1.000 28.75079 233 PRO A N 1
ATOM 4301 C CA . PRO A 1 233 ? 19.33097 24.40370 -0.96424 1.000 34.54728 233 PRO A CA 1
ATOM 4302 C C . PRO A 1 233 ? 19.93974 25.75791 -1.30314 1.000 28.45148 233 PRO A C 1
ATOM 4303 O O . PRO A 1 233 ? 19.45772 26.48805 -2.18130 1.000 28.53761 233 PRO A O 1
ATOM 4314 N N A GLU A 1 234 ? 21.02168 26.07490 -0.59598 0.590 30.42055 234 GLU A N 1
ATOM 4315 N N B GLU A 1 234 ? 21.04526 26.06378 -0.63122 0.410 30.47279 234 GLU A N 1
ATOM 4316 C CA A GLU A 1 234 ? 21.83306 27.23330 -0.94439 0.590 31.24068 234 GLU A CA 1
ATOM 4317 C CA B GLU A 1 234 ? 21.77189 27.29931 -0.90320 0.410 31.27216 234 GLU A CA 1
ATOM 4318 C C A GLU A 1 234 ? 22.11500 27.23432 -2.44226 0.590 34.82095 234 GLU A C 1
ATOM 4319 C C B GLU A 1 234 ? 22.26320 27.31737 -2.35025 0.410 35.14504 234 GLU A C 1
ATOM 4320 O O A GLU A 1 234 ? 22.54184 26.22587 -3.00374 0.590 35.38549 234 GLU A O 1
ATOM 4321 O O B GLU A 1 234 ? 22.96269 26.40110 -2.79365 0.410 34.69583 234 GLU A O 1
ATOM 4344 N N . GLY A 1 235 ? 21.89759 28.37245 -3.08033 1.000 30.09964 235 GLY A N 1
ATOM 4345 C CA . GLY A 1 235 ? 22.26572 28.54551 -4.46462 1.000 37.30945 235 GLY A CA 1
ATOM 4346 C C . GLY A 1 235 ? 21.33358 27.87901 -5.45225 1.000 32.17725 235 GLY A C 1
ATOM 4347 O O . GLY A 1 235 ? 21.61419 27.90672 -6.66147 1.000 32.05860 235 GLY A O 1
ATOM 4352 N N . SER A 1 236 ? 20.24158 27.30319 -4.98654 1.000 27.85019 236 SER A N 1
ATOM 4353 C CA . SER A 1 236 ? 19.31266 26.60677 -5.87916 1.000 25.82711 236 SER A CA 1
ATOM 4354 C C . SER A 1 236 ? 18.48816 27.58691 -6.70483 1.000 29.66228 236 SER A C 1
ATOM 4355 O O . SER A 1 236 ? 17.97885 28.57205 -6.16140 1.000 27.25164 236 SER A O 1
ATOM 4363 N N . PRO A 1 237 ? 18.29790 27.33271 -8.01197 1.000 25.33579 237 PRO A N 1
ATOM 4364 C CA . PRO A 1 237 ? 17.38612 28.19343 -8.79187 1.000 24.38598 237 PRO A CA 1
ATOM 4365 C C . PRO A 1 237 ? 15.95692 28.16991 -8.31913 1.000 23.56939 237 PRO A C 1
ATOM 4366 O O . PRO A 1 237 ? 15.19410 29.08522 -8.64161 1.000 25.69696 237 PRO A O 1
ATOM 4377 N N . LEU A 1 238 ? 15.54808 27.14331 -7.56217 1.000 22.20862 238 LEU A N 1
ATOM 4378 C CA . LEU A 1 238 ? 14.18538 27.09307 -7.08090 1.000 22.37751 238 LEU A CA 1
ATOM 4379 C C . LEU A 1 238 ? 13.87209 28.21672 -6.10668 1.000 22.68145 238 LEU A C 1
ATOM 4380 O O . LEU A 1 238 ? 12.68920 28.52243 -5.91216 1.000 21.95943 238 LEU A O 1
ATOM 4396 N N . ARG A 1 239 ? 14.90312 28.82280 -5.51456 1.000 23.07741 239 ARG A N 1
ATOM 4397 C CA . ARG A 1 239 ? 14.68580 29.96651 -4.61958 1.000 22.08102 239 ARG A CA 1
ATOM 4398 C C . ARG A 1 239 ? 14.04722 31.15591 -5.33612 1.000 23.78632 239 ARG A C 1
ATOM 4399 O O . ARG A 1 239 ? 13.41955 31.98036 -4.67962 1.000 22.39452 239 ARG A O 1
ATOM 4420 N N . VAL A 1 240 ? 14.21059 31.27711 -6.65620 1.000 24.53693 240 VAL A N 1
ATOM 4421 C CA . VAL A 1 240 ? 13.57195 32.38714 -7.34889 1.000 25.73674 240 VAL A CA 1
ATOM 4422 C C . VAL A 1 240 ? 12.54056 31.91019 -8.37341 1.000 23.51111 240 VAL A C 1
ATOM 4423 O O . VAL A 1 240 ? 12.31473 32.56399 -9.41404 1.000 23.17970 240 VAL A O 1
ATOM 4436 N N . LEU A 1 241 ? 11.91611 30.73653 -8.11261 1.000 21.87120 241 LEU A N 1
ATOM 4437 C CA . LEU A 1 241 ? 10.79223 30.24391 -8.89765 1.000 19.92703 241 LEU A CA 1
ATOM 4438 C C . LEU A 1 241 ? 9.50192 30.86958 -8.38890 1.000 19.86139 241 LEU A C 1
ATOM 4439 O O . LEU A 1 241 ? 9.05586 30.56998 -7.26347 1.000 20.20695 241 LEU A O 1
ATOM 4455 N N . TYR A 1 242 ? 8.94306 31.76297 -9.19541 1.000 19.12668 242 TYR A N 1
ATOM 4456 C CA . TYR A 1 242 ? 7.68494 32.45269 -8.92647 1.000 18.04307 242 TYR A CA 1
ATOM 4457 C C . TYR A 1 242 ? 6.70739 32.23036 -10.08894 1.000 18.85564 242 TYR A C 1
ATOM 4458 O O . TYR A 1 242 ? 7.11026 32.06364 -11.25454 1.000 19.97507 242 TYR A O 1
ATOM 4476 N N . SER A 1 243 ? 5.42369 32.23559 -9.76808 1.000 18.72597 243 SER A N 1
ATOM 4477 C CA . SER A 1 243 ? 4.31620 32.09068 -10.69338 1.000 19.53344 243 SER A CA 1
ATOM 4478 C C . SER A 1 243 ? 3.35225 33.23259 -10.79073 1.000 20.49963 243 SER A C 1
ATOM 4479 O O . SER A 1 243 ? 3.17614 33.95822 -9.82036 1.000 20.08838 243 SER A O 1
ATOM 4487 N N . GLY A 1 244 ? 2.71144 33.38300 -11.95619 1.000 17.04056 244 GLY A N 1
ATOM 4488 C CA . GLY A 1 244 ? 1.45491 34.09783 -12.08512 1.000 18.06425 244 GLY A CA 1
ATOM 4489 C C . GLY A 1 244 ? 0.33156 33.15931 -12.44941 1.000 18.63696 244 GLY A C 1
ATOM 4490 O O . GLY A 1 244 ? 0.56964 32.12101 -13.06159 1.000 18.50066 244 GLY A O 1
ATOM 4494 N N . ILE A 1 245 ? -0.88956 33.49895 -12.07365 1.000 18.53740 245 ILE A N 1
ATOM 4495 C CA . ILE A 1 245 ? -2.07313 32.67264 -12.32627 1.000 16.65950 245 ILE A CA 1
ATOM 4496 C C . ILE A 1 245 ? -3.24588 33.57582 -12.70990 1.000 16.30183 245 ILE A C 1
ATOM 4497 O O . ILE A 1 245 ? -3.49122 34.58472 -12.03011 1.000 17.64238 245 ILE A O 1
ATOM 4513 N N . GLY A 1 246 ? -3.93518 33.24076 -13.79080 1.000 17.96740 246 GLY A N 1
ATOM 4514 C CA . GLY A 1 246 ? -5.19455 33.86679 -14.16951 1.000 17.90941 246 GLY A CA 1
ATOM 4515 C C . GLY A 1 246 ? -6.30360 32.83172 -14.25694 1.000 18.44840 246 GLY A C 1
ATOM 4516 O O . GLY A 1 246 ? -6.07813 31.72828 -14.73563 1.000 17.59717 246 GLY A O 1
ATOM 4520 N N . LEU A 1 247 ? -7.52055 33.20570 -13.85645 1.000 17.69144 247 LEU A N 1
ATOM 4521 C CA . LEU A 1 247 ? -8.70255 32.35758 -13.91473 1.000 17.35534 247 LEU A CA 1
ATOM 4522 C C . LEU A 1 247 ? -9.81940 33.10301 -14.64224 1.000 19.24326 247 LEU A C 1
ATOM 4523 O O . LEU A 1 247 ? -10.08297 34.27912 -14.36527 1.000 18.63846 247 LEU A O 1
ATOM 4539 N N . ALA A 1 248 ? -10.51755 32.42013 -15.54327 1.000 18.42971 248 ALA A N 1
ATOM 4540 C CA . ALA A 1 248 ? -11.67745 32.94012 -16.24374 1.000 19.95099 248 ALA A CA 1
ATOM 4541 C C . ALA A 1 248 ? -12.75157 31.86183 -16.28476 1.000 22.99215 248 ALA A C 1
ATOM 4542 O O . ALA A 1 248 ? -12.47960 30.68718 -16.05223 1.000 24.72807 248 ALA A O 1
ATOM 4549 N N A LYS A 1 249 ? -13.98193 32.24631 -16.60829 0.573 22.79552 249 LYS A N 1
ATOM 4550 N N B LYS A 1 249 ? -13.96544 32.26957 -16.57736 0.427 22.78032 249 LYS A N 1
ATOM 4551 C CA A LYS A 1 249 ? -15.12422 31.32469 -16.64749 0.573 24.49627 249 LYS A CA 1
ATOM 4552 C CA B LYS A 1 249 ? -15.08013 31.35006 -16.73610 0.427 24.60840 249 LYS A CA 1
ATOM 4553 C C A LYS A 1 249 ? -16.01144 31.59128 -17.85369 0.573 26.45194 249 LYS A C 1
ATOM 4554 C C B LYS A 1 249 ? -15.75916 31.59988 -18.07580 0.427 26.84799 249 LYS A C 1
ATOM 4555 O O A LYS A 1 249 ? -16.43021 32.73412 -18.06241 0.573 25.31983 249 LYS A O 1
ATOM 4556 O O B LYS A 1 249 ? -15.75822 32.71981 -18.61769 0.427 24.57325 249 LYS A O 1
ATOM 4593 N N . GLY A 1 250 ? -16.33624 30.54054 -18.62216 1.000 24.60047 250 GLY A N 1
ATOM 4594 C CA . GLY A 1 250 ? -17.13756 30.71789 -19.81543 1.000 25.35724 250 GLY A CA 1
ATOM 4595 C C . GLY A 1 250 ? -17.52446 29.40892 -20.43709 1.000 23.70995 250 GLY A C 1
ATOM 4596 O O . GLY A 1 250 ? -17.10136 28.34670 -20.00624 1.000 23.28045 250 GLY A O 1
ATOM 4601 N N A LYS A 1 251 ? -18.38772 29.51305 -21.44447 0.541 24.86857 251 LYS A N 1
ATOM 4602 N N B LYS A 1 251 ? -18.35868 29.51035 -21.46636 0.459 24.96489 251 LYS A N 1
ATOM 4603 C CA A LYS A 1 251 ? -18.73320 28.36605 -22.27869 0.541 24.89898 251 LYS A CA 1
ATOM 4604 C CA B LYS A 1 251 ? -18.74457 28.34019 -22.25048 0.459 24.91749 251 LYS A CA 1
ATOM 4605 C C A LYS A 1 251 ? -17.58667 28.06480 -23.23906 0.541 26.27514 251 LYS A C 1
ATOM 4606 C C B LYS A 1 251 ? -17.65346 28.03792 -23.27574 0.459 26.28153 251 LYS A C 1
ATOM 4607 O O A LYS A 1 251 ? -17.12546 28.94234 -23.97043 0.541 26.85185 251 LYS A O 1
ATOM 4608 O O B LYS A 1 251 ? -17.29923 28.89464 -24.08858 0.459 27.15734 251 LYS A O 1
ATOM 4645 N N . VAL A 1 252 ? -17.11547 26.82180 -23.22306 1.000 23.07397 252 VAL A N 1
ATOM 4646 C CA . VAL A 1 252 ? -16.05519 26.35827 -24.11561 1.000 21.35687 252 VAL A CA 1
ATOM 4647 C C . VAL A 1 252 ? -16.55891 25.11503 -24.81955 1.000 22.68737 252 VAL A C 1
ATOM 4648 O O . VAL A 1 252 ? -17.61813 24.57847 -24.49815 1.000 23.09435 252 VAL A O 1
ATOM 4662 N N . ILE A 1 253 ? -15.80576 24.66913 -25.82137 1.000 22.46011 253 ILE A N 1
ATOM 4663 C CA . ILE A 1 253 ? -16.08776 23.41053 -26.51137 1.000 22.49022 253 ILE A CA 1
ATOM 4664 C C . ILE A 1 253 ? -15.06422 22.39324 -26.02604 1.000 22.40527 253 ILE A C 1
ATOM 4665 O O . ILE A 1 253 ? -13.86387 22.67304 -26.03885 1.000 21.17521 253 ILE A O 1
ATOM 4681 N N . GLU A 1 254 ? -15.53087 21.22703 -25.57872 1.000 19.04427 254 GLU A N 1
ATOM 4682 C CA . GLU A 1 254 ? -14.69036 20.12392 -25.12506 1.000 19.33629 254 GLU A CA 1
ATOM 4683 C C . GLU A 1 254 ? -14.78598 18.98807 -26.15166 1.000 20.57470 254 GLU A C 1
ATOM 4684 O O . GLU A 1 254 ? -15.88667 18.57990 -26.52207 1.000 21.12636 254 GLU A O 1
ATOM 4696 N N . GLY A 1 255 ? -13.64469 18.47420 -26.60949 1.000 17.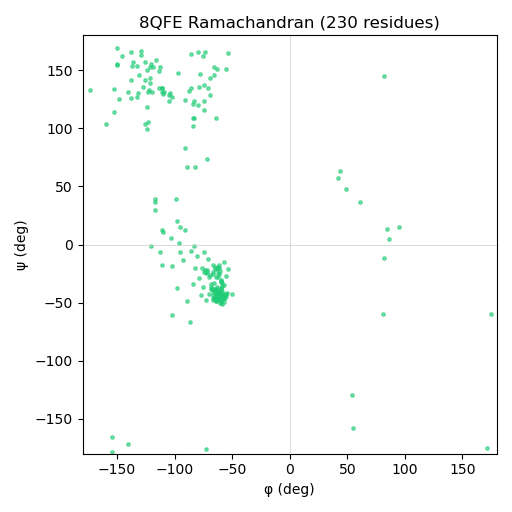83511 255 GLY A N 1
ATOM 4697 C CA . GLY A 1 255 ? -13.66499 17.41378 -27.59490 1.000 20.00178 255 GLY A CA 1
ATOM 4698 C C . GLY A 1 255 ? -12.28105 17.12315 -28.14146 1.000 16.98613 255 GLY A C 1
ATOM 4699 O O . GLY A 1 255 ? -11.28322 17.64303 -27.65885 1.000 16.83479 255 GLY A O 1
ATOM 4703 N N . ASN A 1 256 ? -12.23993 16.22786 -29.12944 1.000 17.04549 256 ASN A N 1
ATOM 4704 C CA . ASN A 1 256 ? -10.98349 15.81886 -29.75994 1.000 17.31443 256 ASN A CA 1
ATOM 4705 C C . ASN A 1 256 ? -10.56412 16.82157 -30.82718 1.000 16.71834 256 ASN A C 1
ATOM 4706 O O . ASN A 1 256 ? -11.24529 16.98451 -31.82970 1.000 18.50559 256 ASN A O 1
ATOM 4717 N N A ILE A 1 257 ? -9.41605 17.45553 -30.60995 0.508 17.11869 257 ILE A N 1
ATOM 4718 N N B ILE A 1 257 ? -9.44770 17.50252 -30.57109 0.492 17.12323 257 ILE A N 1
ATOM 4719 C CA A ILE A 1 257 ? -8.94141 18.57770 -31.43257 0.508 16.83496 257 ILE A CA 1
ATOM 4720 C CA B ILE A 1 257 ? -8.93240 18.57546 -31.42880 0.492 16.86040 257 ILE A CA 1
ATOM 4721 C C A ILE A 1 257 ? -7.50158 18.28905 -31.84496 0.508 16.03955 257 ILE A C 1
ATOM 4722 C C B ILE A 1 257 ? -7.50687 18.22783 -31.85310 0.492 16.04076 257 ILE A C 1
ATOM 4723 O O A ILE A 1 257 ? -6.64469 18.04701 -30.97286 0.508 15.88190 257 ILE A O 1
ATOM 4724 O O B ILE A 1 257 ? -6.66121 17.90786 -30.99744 0.492 15.75801 257 ILE A O 1
ATOM 4755 N N . GLY A 1 258 ? -7.24586 18.27568 -33.15252 1.000 16.48828 258 GLY A N 1
ATOM 4756 C CA . GLY A 1 258 ? -5.88930 18.02524 -33.64303 1.000 17.56945 258 GLY A CA 1
ATOM 4757 C C . GLY A 1 258 ? -5.90419 17.59174 -35.09282 1.000 16.71022 258 GLY A C 1
ATOM 4758 O O . GLY A 1 258 ? -6.83646 17.89137 -35.83451 1.000 19.22565 258 GLY A O 1
ATOM 4763 N N . SER A 1 259 ? -4.86326 16.84226 -35.44273 1.000 17.26471 259 SER A N 1
ATOM 4764 C CA . SER A 1 259 ? -4.62938 16.31825 -36.80247 1.000 19.28696 259 SER A CA 1
ATOM 4765 C C . SER A 1 259 ? -4.76590 14.78834 -36.81172 1.000 19.77536 259 SER A C 1
ATOM 4766 O O . SER A 1 259 ? -4.97034 14.16097 -35.79362 1.000 21.35253 259 SER A O 1
ATOM 4774 N N A GLU A 1 260 ? -4.60378 14.20824 -38.01368 0.621 24.99874 260 GLU A N 1
ATOM 4775 N N B GLU A 1 260 ? -4.61488 14.17374 -37.98935 0.379 25.07382 260 GLU A N 1
ATOM 4776 C CA A GLU A 1 260 ? -4.57871 12.75709 -38.14684 0.621 22.59307 260 GLU A CA 1
ATOM 4777 C CA B GLU A 1 260 ? -4.63184 12.71320 -38.00712 0.379 22.39578 260 GLU A CA 1
ATOM 4778 C C A GLU A 1 260 ? -3.35423 12.11605 -37.52081 0.621 24.53825 260 GLU A C 1
ATOM 4779 C C B GLU A 1 260 ? -3.35557 12.10333 -37.43824 0.379 24.71933 260 GLU A C 1
ATOM 4780 O O A GLU A 1 260 ? -3.40545 10.93449 -37.15658 0.621 26.98896 260 GLU A O 1
ATOM 4781 O O B GLU A 1 260 ? -3.36775 10.93384 -37.03564 0.379 26.97758 260 GLU A O 1
ATOM 4804 N N . LEU A 1 261 ? -2.25529 12.85781 -37.37254 1.000 22.50128 261 LEU A N 1
ATOM 4805 C CA . LEU A 1 261 ? -1.04944 12.38520 -36.69480 1.000 20.84335 261 LEU A CA 1
ATOM 4806 C C . LEU A 1 261 ? -1.15100 12.46960 -35.18226 1.000 21.06616 261 LEU A C 1
ATOM 4807 O O . LEU A 1 261 ? -0.53705 11.65315 -34.43406 1.000 21.97969 261 LEU A O 1
ATOM 4824 N N . LYS A 1 262 ? -1.90028 13.44268 -34.65455 1.000 18.59388 262 LYS A N 1
ATOM 4825 C CA . LYS A 1 262 ? -1.92887 13.64155 -33.23555 1.000 18.53465 262 LYS A CA 1
ATOM 4826 C C . LYS A 1 262 ? -3.06284 14.57940 -32.80809 1.000 16.99034 262 LYS A C 1
ATOM 4827 O O . LYS A 1 262 ? -3.24868 15.67854 -33.36432 1.000 17.41290 262 LYS A O 1
ATOM 4846 N N A ARG A 1 263 ? -3.72768 14.19334 -31.70742 0.516 17.10121 263 ARG A N 1
ATOM 4847 N N B ARG A 1 263 ? -3.89895 14.11054 -31.87677 0.484 17.33236 263 ARG A N 1
ATOM 4848 C CA A ARG A 1 263 ? -4.80477 14.98210 -31.14778 0.516 16.51960 263 ARG A CA 1
ATOM 4849 C CA B ARG A 1 263 ? -5.04043 14.85357 -31.39114 0.484 15.97326 263 ARG A CA 1
ATOM 4850 C C A ARG A 1 263 ? -4.75405 14.91949 -29.61956 0.516 18.47740 263 ARG A C 1
ATOM 4851 C C B ARG A 1 263 ? -4.97829 14.93618 -29.87749 0.484 17.55341 263 ARG A C 1
ATOM 4852 O O A ARG A 1 263 ? -3.96887 14.19812 -29.00801 0.516 16.70048 263 ARG A O 1
ATOM 4853 O O B ARG A 1 263 ? -4.23993 14.21499 -29.21551 0.484 16.56073 263 ARG A O 1
ATOM 4894 N N A ASP A 1 264 ? -5.49389 15.82582 -28.99010 0.516 15.52080 264 ASP A N 1
ATOM 4895 N N B ASP A 1 264 ? -5.77960 15.85420 -29.32366 0.484 17.06825 264 ASP A N 1
ATOM 4896 C CA A ASP A 1 264 ? -5.76833 15.79578 -27.56463 0.516 15.24380 264 ASP A CA 1
ATOM 4897 C CA B ASP A 1 264 ? -5.92845 16.03592 -27.88601 0.484 15.36139 264 ASP A CA 1
ATOM 4898 C C A ASP A 1 264 ? -7.26746 15.97690 -27.38741 0.516 16.56230 264 ASP A C 1
ATOM 4899 C C B ASP A 1 264 ? -7.39803 16.01605 -27.46926 0.484 16.38192 264 ASP A C 1
ATOM 4900 O O A ASP A 1 264 ? -7.94899 16.57431 -28.22118 0.516 17.04854 264 ASP A O 1
ATOM 4901 O O B ASP A 1 264 ? -8.22248 16.55628 -28.21135 0.484 17.65487 264 ASP A O 1
ATOM 4918 N N . TYR A 1 265 ? -7.74905 15.43434 -26.28933 1.000 17.90057 265 TYR A N 1
ATOM 4919 C CA . TYR A 1 265 ? -9.09459 15.63729 -25.76029 1.000 17.70383 265 TYR A CA 1
ATOM 4920 C C . TYR A 1 265 ? -8.97295 16.84860 -24.84651 1.000 18.49994 265 TYR A C 1
ATOM 4921 O O . TYR A 1 265 ? -8.33691 16.77181 -23.78436 1.000 19.88330 265 TYR A O 1
ATOM 4940 N N . THR A 1 266 ? -9.51122 17.98426 -25.29453 1.000 16.15377 266 THR A N 1
ATOM 4941 C CA . THR A 1 266 ? -9.17767 19.26629 -24.64248 1.000 17.18138 266 THR A CA 1
ATOM 4942 C C . THR A 1 266 ? -10.30138 20.26851 -24.86143 1.000 19.44048 266 THR A C 1
ATOM 4943 O O . THR A 1 266 ? -11.39341 19.91010 -25.32183 1.000 18.60074 266 THR A O 1
ATOM 4954 N N . ILE A 1 267 ? -10.01888 21.56834 -24.58905 1.000 20.50768 267 ILE A N 1
ATOM 4955 C CA . ILE A 1 267 ? -11.03027 22.61466 -24.72491 1.000 18.77263 267 ILE A CA 1
ATOM 4956 C C . ILE A 1 267 ? -10.57723 23.74044 -25.65249 1.000 21.22474 267 ILE A C 1
ATOM 4957 O O . ILE A 1 267 ? -9.38732 24.02383 -25.78676 1.000 23.29849 267 ILE A O 1
ATOM 4973 N N A LEU A 1 268 ? -11.56705 24.36133 -26.30316 0.592 19.86071 268 LEU A N 1
ATOM 4974 N N B LEU A 1 268 ? -11.55123 24.46765 -26.16977 0.408 19.73844 268 LEU A N 1
ATOM 4975 C CA A LEU A 1 268 ? -11.46268 25.51955 -27.19414 0.592 22.06821 268 LEU A CA 1
ATOM 4976 C CA B LEU A 1 268 ? -11.31803 25.58321 -27.07904 0.408 21.96085 268 LEU A CA 1
ATOM 4977 C C A LEU A 1 268 ? -12.42693 26.59021 -26.68178 0.592 24.29692 268 LEU A C 1
ATOM 4978 C C B LEU A 1 268 ? -12.43024 26.60458 -26.90285 0.408 25.10619 268 LEU A C 1
ATOM 4979 O O A LEU A 1 268 ? -13.54749 26.25630 -26.28372 0.592 23.45227 268 LEU A O 1
ATOM 4980 O O B LEU A 1 268 ? -13.61825 26.24936 -26.92928 0.408 22.65958 268 LEU A O 1
ATOM 5011 N N . GLY A 1 269 ? -12.04475 27.86761 -26.73624 1.000 22.15628 269 GLY A N 1
ATOM 5012 C CA . GLY A 1 269 ? -13.02246 28.92435 -26.54749 1.000 26.06578 269 GLY A CA 1
ATOM 5013 C C . GLY A 1 269 ? -12.44832 30.17510 -25.91304 1.000 23.35392 269 GLY A C 1
ATOM 5014 O O . GLY A 1 269 ? -11.29265 30.23243 -25.49647 1.000 23.75168 269 GLY A O 1
ATOM 5019 N N A ASP A 1 270 ? -13.29883 31.20191 -25.82960 0.675 28.40952 270 ASP A N 1
ATOM 5020 N N B ASP A 1 270 ? -13.30580 31.19537 -25.83072 0.325 28.48180 270 ASP A N 1
ATOM 5021 C CA A ASP A 1 270 ? -12.76181 32.50737 -25.45320 0.675 27.13914 270 ASP A CA 1
ATOM 5022 C CA B ASP A 1 270 ? -12.83622 32.51888 -25.42706 0.325 27.15229 270 ASP A CA 1
ATOM 5023 C C A ASP A 1 270 ? -12.21759 32.52914 -24.02688 0.675 26.34413 270 ASP A C 1
ATOM 5024 C C B ASP A 1 270 ? -12.20647 32.50325 -24.03926 0.325 26.37506 270 ASP A C 1
ATOM 5025 O O A ASP A 1 270 ? -11.27601 33.27717 -23.75295 0.675 26.73460 270 ASP A O 1
ATOM 5026 O O B ASP A 1 270 ? -11.20594 33.19041 -23.80370 0.325 26.78591 270 ASP A O 1
ATOM 5043 N N . ALA A 1 271 ? -12.78046 31.73732 -23.10401 1.000 25.02498 271 ALA A N 1
ATOM 5044 C CA . ALA A 1 271 ? -12.26261 31.71979 -21.73421 1.000 26.00540 271 ALA A CA 1
ATOM 5045 C C . ALA A 1 271 ? -10.79328 31.31369 -21.67626 1.000 24.25003 271 ALA A C 1
ATOM 5046 O O . ALA A 1 271 ? -10.08888 31.68596 -20.74131 1.000 21.96647 271 ALA A O 1
ATOM 5054 N N . VAL A 1 272 ? -10.31417 30.52106 -22.63530 1.000 22.20793 272 VAL A N 1
ATOM 5055 C CA . VAL A 1 272 ? -8.89692 30.18653 -22.68279 1.000 22.06983 272 VAL A CA 1
ATOM 5056 C C . VAL A 1 272 ? -8.06371 31.43568 -22.92801 1.000 22.18283 272 VAL A C 1
ATOM 5057 O O . VAL A 1 272 ? -7.10657 31.73367 -22.19389 1.000 22.66137 272 VAL A O 1
ATOM 5070 N N . ASN A 1 273 ? -8.45770 32.24125 -23.93928 1.000 24.54398 273 ASN A N 1
ATOM 5071 C CA . ASN A 1 273 ? -7.74276 33.49117 -24.19539 1.000 25.93397 273 ASN A CA 1
ATOM 5072 C C . ASN A 1 273 ? -7.86216 34.47541 -23.04028 1.000 23.68088 273 ASN A C 1
ATOM 5073 O O . ASN A 1 273 ? -6.88440 35.15285 -22.69354 1.000 25.02135 273 ASN A O 1
ATOM 5084 N N . VAL A 1 274 ? -9.04309 34.57754 -22.43239 1.000 22.85724 274 VAL A N 1
ATOM 5085 C CA . VAL A 1 274 ? -9.22443 35.53070 -21.33504 1.000 20.96096 274 VAL A CA 1
ATOM 5086 C C . VAL A 1 274 ? -8.34756 35.13698 -20.13753 1.000 22.11801 274 VAL A C 1
ATOM 5087 O O . VAL A 1 274 ? -7.68812 35.98073 -19.50103 1.000 23.34329 274 VAL A O 1
ATOM 5100 N N . ALA A 1 275 ? -8.29530 33.84793 -19.81928 1.000 20.59686 275 ALA A N 1
ATOM 5101 C CA . ALA A 1 275 ? -7.46377 33.43168 -18.69097 1.000 19.56603 275 ALA A CA 1
ATOM 5102 C C . ALA A 1 275 ? -5.99340 33.75180 -18.93749 1.000 20.30526 275 ALA A C 1
ATOM 5103 O O . ALA A 1 275 ? -5.29046 34.19879 -18.01696 1.000 19.00274 275 ALA A O 1
ATOM 5110 N N . ALA A 1 276 ? -5.50143 33.51568 -20.16495 1.000 20.84570 276 ALA A N 1
ATOM 5111 C CA . ALA A 1 276 ? -4.11913 33.85131 -20.46941 1.000 19.42833 276 ALA A CA 1
ATOM 5112 C C . ALA A 1 276 ? -3.87456 35.35207 -20.42285 1.000 19.98175 276 ALA A C 1
ATOM 5113 O O . ALA A 1 276 ? -2.82563 35.79730 -19.92315 1.000 22.40719 276 ALA A O 1
ATOM 5120 N N A ARG A 1 277 ? -4.82634 36.15188 -20.91988 0.490 22.24597 277 ARG A N 1
ATOM 5121 N N B ARG A 1 277 ? -4.83143 36.15603 -20.88032 0.510 22.23302 277 ARG A N 1
ATOM 5122 C CA A ARG A 1 277 ? -4.67786 37.60520 -20.84568 0.490 22.94148 277 ARG A CA 1
ATOM 5123 C CA B ARG A 1 277 ? -4.63049 37.60404 -20.83898 0.510 22.93776 277 ARG A CA 1
ATOM 5124 C C A ARG A 1 277 ? -4.64499 38.08843 -19.39634 0.490 23.77727 277 ARG A C 1
ATOM 5125 C C B ARG A 1 277 ? -4.70276 38.15290 -19.41515 0.510 23.76223 277 ARG A C 1
ATOM 5126 O O A ARG A 1 277 ? -3.80946 38.92369 -19.02983 0.490 25.48269 277 ARG A O 1
ATOM 5127 O O B ARG A 1 277 ? -3.96815 39.09020 -19.08552 0.510 26.21604 277 ARG A O 1
ATOM 5168 N N . LEU A 1 278 ? -5.54708 37.57591 -18.55286 1.000 22.60091 278 LEU A N 1
ATOM 5169 C CA . LEU A 1 278 ? -5.53186 37.95168 -17.14723 1.000 20.85308 278 LEU A CA 1
ATOM 5170 C C . LEU A 1 278 ? -4.21119 37.54741 -16.49317 1.000 21.97451 278 LEU A C 1
ATOM 5171 O O . LEU A 1 278 ? -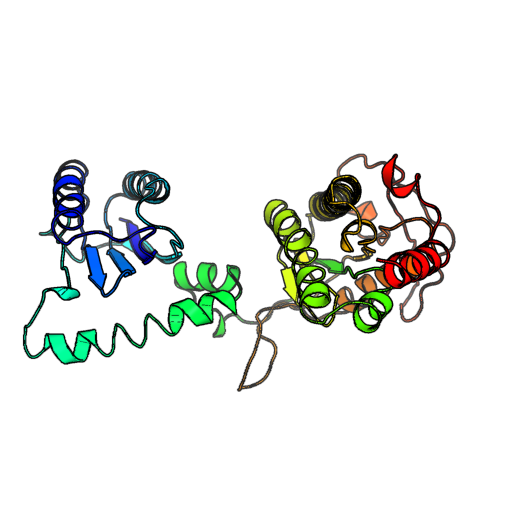3.66041 38.28897 -15.67624 1.000 23.13198 278 LEU A O 1
ATOM 5188 N N . GLU A 1 279 ? -3.70593 36.33585 -16.77966 1.000 20.79391 279 GLU A N 1
ATOM 5189 C CA . GLU A 1 279 ? -2.43593 35.93353 -16.17952 1.000 21.34525 279 GLU A CA 1
ATOM 5190 C C . GLU A 1 279 ? -1.30656 36.88669 -16.56283 1.000 23.48661 279 GLU A C 1
ATOM 5191 O O . GLU A 1 279 ? -0.44079 37.18974 -15.73108 1.000 22.74714 279 GLU A O 1
ATOM 5203 N N . ALA A 1 280 ? -1.30573 37.38479 -17.80065 1.000 24.55943 280 ALA A N 1
ATOM 5204 C CA . ALA A 1 280 ? -0.25037 38.32820 -18.17964 1.000 24.92802 280 ALA A CA 1
ATOM 5205 C C . ALA A 1 280 ? -0.29176 39.63708 -17.39736 1.000 26.98819 280 ALA A C 1
ATOM 5206 O O . ALA A 1 280 ? 0.76412 40.25772 -17.16978 1.000 28.42438 280 ALA A O 1
ATOM 5213 N N . LEU A 1 281 ? -1.46908 40.05265 -16.93417 1.000 24.88225 281 LEU A N 1
ATOM 5214 C CA . LEU A 1 281 ? -1.56370 41.25812 -16.11681 1.000 26.76685 281 LEU A CA 1
ATOM 5215 C C . LEU A 1 281 ? -0.78874 41.14795 -14.80597 1.000 28.12985 281 LEU A C 1
ATOM 5216 O O . LEU A 1 281 ? -0.40412 42.16580 -14.22130 1.000 33.01167 281 LEU A O 1
ATOM 5232 N N . THR A 1 282 ? -0.61178 39.94494 -14.26241 1.000 22.71767 282 THR A N 1
ATOM 5233 C CA . THR A 1 282 ? 0.10218 39.80604 -13.01630 1.000 22.82501 282 THR A CA 1
ATOM 5234 C C . THR A 1 282 ? 1.53821 40.29944 -13.11448 1.000 26.93026 282 THR A C 1
ATOM 5235 O O . THR A 1 282 ? 2.15188 40.55353 -12.07158 1.000 32.99653 282 THR A O 1
ATOM 5246 N N . ARG A 1 283 ? 2.08034 40.45056 -14.32899 1.000 29.79273 283 ARG A N 1
ATOM 5247 C CA . ARG A 1 283 ? 3.42224 40.99173 -14.50636 1.000 34.05203 283 ARG A CA 1
ATOM 5248 C C . ARG A 1 283 ? 3.50774 42.47784 -14.20727 1.000 40.51144 283 ARG A C 1
ATOM 5249 O O . ARG A 1 283 ? 4.62366 42.99277 -14.09483 1.000 49.45582 283 ARG A O 1
ATOM 5270 N N . GLN A 1 284 ? 2.37094 43.17167 -14.08391 1.000 34.32781 284 GLN A N 1
ATOM 5271 C CA . GLN A 1 284 ? 2.32635 44.59243 -13.76861 1.000 44.96028 284 GLN A CA 1
ATOM 5272 C C . GLN A 1 284 ? 1.76422 44.86066 -12.37525 1.000 43.32671 284 GLN A C 1
ATOM 5273 O O . GLN A 1 284 ? 1.47101 46.01704 -12.04620 1.000 40.92521 284 GLN A O 1
ATOM 5287 N N . LEU A 1 285 ? 1.63236 43.82765 -11.54577 1.000 35.45214 285 LEU A N 1
ATOM 5288 C CA . LEU A 1 285 ? 0.94480 43.90800 -10.26792 1.000 31.87319 285 LEU A CA 1
ATOM 5289 C C . LEU A 1 285 ? 1.74275 43.19311 -9.19115 1.000 39.28926 285 LEU A C 1
ATOM 5290 O O . LEU A 1 285 ? 2.55131 42.30871 -9.46575 1.000 37.23443 285 LEU A O 1
ATOM 5306 N N . SER A 1 286 ? 1.48617 43.57806 -7.93950 1.000 34.85298 286 SER A N 1
ATOM 5307 C CA . SER A 1 286 ? 2.03196 42.82710 -6.82328 1.000 38.57503 286 SER A CA 1
ATOM 5308 C C . SER A 1 286 ? 1.29324 41.51312 -6.63934 1.000 36.62922 286 SER A C 1
ATOM 5309 O O . SER A 1 286 ? 1.85632 40.56715 -6.07470 1.000 37.44628 286 SER A O 1
ATOM 5317 N N . GLN A 1 287 ? 0.04897 41.42964 -7.10866 1.000 32.86752 287 GLN A N 1
ATOM 5318 C CA . GLN A 1 287 ? -0.70747 40.19632 -6.99465 1.000 28.35215 287 GLN A CA 1
ATOM 5319 C C . GLN A 1 287 ? -0.28492 39.17443 -8.05880 1.000 27.22414 287 GLN A C 1
ATOM 5320 O O . GLN A 1 287 ? -0.10650 39.47338 -9.24323 1.000 29.87346 287 GLN A O 1
ATOM 5334 N N . ALA A 1 288 ? -0.13328 37.96392 -7.60849 1.000 20.94380 288 ALA A N 1
ATOM 5335 C CA . ALA A 1 288 ? 0.24684 36.81685 -8.42103 1.000 20.16393 288 ALA A CA 1
ATOM 5336 C C . ALA A 1 288 ? -0.94873 36.05252 -8.94276 1.000 21.43820 288 ALA A C 1
ATOM 5337 O O . ALA A 1 288 ? -0.76674 35.18559 -9.81947 1.000 21.68846 288 ALA A O 1
ATOM 5344 N N . LEU A 1 289 ? -2.14333 36.29534 -8.42444 1.000 19.92538 289 LEU A N 1
ATOM 5345 C CA . LEU A 1 289 ? -3.39234 35.66131 -8.81464 1.000 17.90100 289 LEU A CA 1
ATOM 5346 C C . LEU A 1 289 ? -4.40882 36.73306 -9.17829 1.000 20.05700 289 LEU A C 1
ATOM 5347 O O . LEU A 1 289 ? -4.68202 37.65300 -8.37397 1.000 21.72964 289 LEU A O 1
ATOM 5363 N N A VAL A 1 290 ? -4.97402 3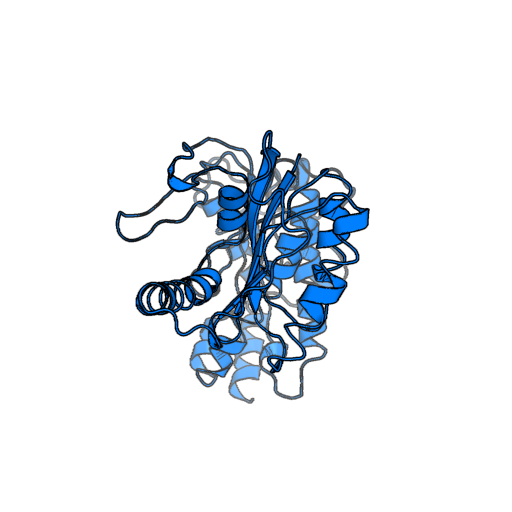6.64309 -10.38320 0.592 17.97207 290 VAL A N 1
ATOM 5364 N N B VAL A 1 290 ? -4.98920 36.59350 -10.37084 0.408 18.05648 290 VAL A N 1
ATOM 5365 C CA A VAL A 1 290 ? -6.07965 37.50782 -10.77157 0.592 18.74769 290 VAL A CA 1
ATOM 5366 C CA B VAL A 1 290 ? -6.03101 37.46845 -10.88821 0.408 18.46407 290 VAL A CA 1
ATOM 5367 C C A VAL A 1 290 ? -7.14311 36.71055 -11.50800 0.592 18.83572 290 VAL A C 1
ATOM 5368 C C B VAL A 1 290 ? -7.16302 36.60211 -11.42612 0.408 19.13506 290 VAL A C 1
ATOM 5369 O O A VAL A 1 290 ? -6.83904 35.77446 -12.25175 0.592 18.85086 290 VAL A O 1
ATOM 5370 O O B VAL A 1 290 ? -6.92924 35.48966 -11.91267 0.408 19.12445 290 VAL A O 1
ATOM 5395 N N . PHE A 1 291 ? -8.39753 37.08846 -11.30559 1.000 18.73273 291 PHE A N 1
ATOM 5396 C CA . PHE A 1 291 ? -9.51573 36.38522 -11.89836 1.000 19.00933 291 PHE A CA 1
ATOM 5397 C C . PHE A 1 291 ? -10.67791 37.32564 -12.16881 1.000 20.89316 291 PHE A C 1
ATOM 5398 O O . PHE A 1 291 ? -10.76803 38.44812 -11.64260 1.000 21.33592 291 PHE A O 1
ATOM 5416 N N . SER A 1 292 ? -11.55116 36.88956 -13.07731 1.000 22.09891 292 SER A N 1
ATOM 5417 C CA . SER A 1 292 ? -12.65930 37.72847 -13.52587 1.000 23.01687 292 SER A CA 1
ATOM 5418 C C . SER A 1 292 ? -13.78187 37.81529 -12.49574 1.000 23.74372 292 SER A C 1
ATOM 5419 O O . SER A 1 292 ? -13.90032 37.00044 -11.58570 1.000 23.56571 292 SER A O 1
ATOM 5427 N N . SER A 1 293 ? -14.63636 38.82894 -12.65108 1.000 23.79495 293 SER A N 1
ATOM 5428 C CA . SER A 1 293 ? -15.81151 38.92617 -11.79464 1.000 24.56884 293 SER A CA 1
ATOM 5429 C C . SER A 1 293 ? -16.72069 37.70879 -11.91770 1.000 28.58784 293 SER A C 1
ATOM 5430 O O . SER A 1 293 ? -17.38847 37.35029 -10.94361 1.000 31.15698 293 SER A O 1
ATOM 5438 N N A GLU A 1 294 ? -16.73797 37.04371 -13.08024 0.640 27.72661 294 GLU A N 1
ATOM 5439 N N B GLU A 1 294 ? -16.75174 37.05490 -13.07932 0.360 27.83775 294 GLU A N 1
ATOM 5440 C CA A GLU A 1 294 ? -17.56625 35.84802 -13.24726 0.640 29.01850 294 GLU A CA 1
ATOM 5441 C CA B GLU A 1 294 ? -17.57908 35.85990 -13.20755 0.360 29.06022 294 GLU A CA 1
ATOM 5442 C C A GLU A 1 294 ? -17.06733 34.69053 -12.37965 0.640 27.23592 294 GLU A C 1
ATOM 5443 C C B GLU A 1 294 ? -17.06876 34.73573 -12.31168 0.360 27.22760 294 GLU A C 1
ATOM 5444 O O A GLU A 1 294 ? -17.86931 33.90915 -11.84608 0.640 28.43165 294 GLU A O 1
ATOM 5445 O O B GLU A 1 294 ? -17.86443 34.02320 -11.68555 0.360 28.80421 294 GLU A O 1
ATOM 5468 N N . VAL A 1 295 ? -15.74826 34.54114 -12.25650 1.000 25.05150 295 VAL A N 1
ATOM 5469 C CA . VAL A 1 295 ? -15.18298 33.58271 -11.30695 1.000 24.31246 295 VAL A CA 1
ATOM 5470 C C . VAL A 1 295 ? -15.53551 33.99261 -9.87733 1.000 27.39826 295 VAL A C 1
ATOM 5471 O O . VAL A 1 295 ? -16.01531 33.18399 -9.06657 1.000 26.71965 295 VAL A O 1
ATOM 5485 N N . LYS A 1 296 ? -15.31840 35.27098 -9.53647 1.000 21.96752 296 LYS A N 1
ATOM 5486 C CA . LYS A 1 296 ? -15.61207 35.75312 -8.18151 1.000 23.83517 296 LYS A CA 1
ATOM 5487 C C . LYS A 1 296 ? -17.06727 35.48078 -7.80715 1.000 27.16888 296 LYS A C 1
ATOM 5488 O O . LYS A 1 296 ? -17.36746 34.99541 -6.70084 1.000 29.54909 296 LYS A O 1
ATOM 5507 N N . ASN A 1 297 ? -18.00336 35.79093 -8.71449 1.000 26.64051 297 ASN A N 1
ATOM 5508 C CA . ASN A 1 297 ? -19.41351 35.70231 -8.35327 1.000 30.81191 297 ASN A CA 1
ATOM 5509 C C . ASN A 1 297 ? -19.92882 34.26289 -8.32647 1.000 31.84453 297 ASN A C 1
ATOM 5510 O O . ASN A 1 297 ? -20.93880 34.01370 -7.64773 1.000 35.37878 297 ASN A O 1
ATOM 5521 N N . SER A 1 298 ? -19.24316 33.34036 -8.99050 1.000 31.25496 298 SER A N 1
ATOM 5522 C CA . SER A 1 298 ? -19.59967 31.92555 -9.00257 1.000 30.91878 298 SER A CA 1
ATOM 5523 C C . SER A 1 298 ? -19.09266 31.18583 -7.77095 1.000 36.30895 298 SER A C 1
ATOM 5524 O O . SER A 1 298 ? -19.60267 30.11787 -7.45227 1.000 36.51360 298 SER A O 1
ATOM 5532 N N . ALA A 1 299 ? -18.09867 31.72321 -7.07823 1.000 29.14272 299 ALA A N 1
ATOM 5533 C CA . ALA A 1 299 ? -17.63728 31.12245 -5.83451 1.000 28.21149 299 ALA A CA 1
ATOM 5534 C C . ALA A 1 299 ? -18.73728 31.14861 -4.78945 1.000 31.98224 299 ALA A C 1
ATOM 5535 O O . ALA A 1 299 ? -19.58422 32.03827 -4.76980 1.000 35.81156 299 ALA A O 1
ATOM 5542 N N . THR A 1 300 ? -18.70979 30.17185 -3.87464 1.000 30.83980 300 THR A N 1
ATOM 5543 C CA . THR A 1 300 ? -19.69621 30.13690 -2.79827 1.000 32.64414 300 THR A CA 1
ATOM 5544 C C . THR A 1 300 ? -19.12171 30.42505 -1.41240 1.000 38.52461 300 THR A C 1
ATOM 5545 O O . THR A 1 300 ? -19.88654 30.77493 -0.50745 1.000 40.45459 300 THR A O 1
ATOM 5556 N N . LYS A 1 301 ? -17.80853 30.32367 -1.22652 1.000 27.58691 301 LYS A N 1
ATOM 5557 C CA . LYS A 1 301 ? -17.18896 30.58008 0.06489 1.000 27.44281 301 LYS A CA 1
ATOM 5558 C C . LYS A 1 301 ? -16.89334 32.06936 0.25777 1.000 28.37456 301 LYS A C 1
ATOM 5559 O O . LYS A 1 301 ? -16.79457 32.83249 -0.71257 1.000 29.45283 301 LYS A O 1
ATOM 5578 N N . SER A 1 302 ? -16.64478 32.44094 1.50855 1.000 27.66650 302 SER A N 1
ATOM 5579 C CA . SER A 1 302 ? -16.39167 33.83977 1.88306 1.000 26.82921 302 SER A CA 1
ATOM 5580 C C . SER A 1 302 ? -14.89676 34.16577 1.78433 1.000 25.47893 302 SER A C 1
ATOM 5581 O O . SER A 1 302 ? -14.23613 34.52826 2.77274 1.000 25.97022 302 SER A O 1
ATOM 5589 N N . TRP A 1 303 ? -14.40512 34.13728 0.53845 1.000 24.24897 303 TRP A N 1
ATOM 5590 C CA . TRP A 1 303 ? -13.01162 34.43054 0.24488 1.000 24.39394 303 TRP A CA 1
ATOM 5591 C C . TRP A 1 303 ? -12.68899 35.88801 0.56852 1.000 24.42660 303 TRP A C 1
ATOM 5592 O O . 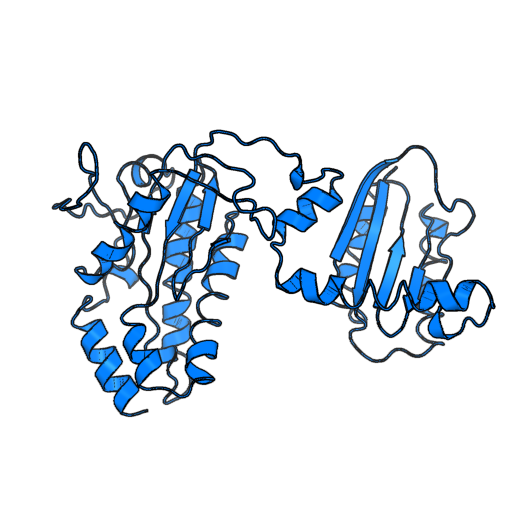TRP A 1 303 ? -13.54882 36.76616 0.48842 1.000 25.07240 303 TRP A O 1
ATOM 5613 N N . ASN A 1 304 ? -11.42238 36.14347 0.87952 1.000 23.95098 304 ASN A N 1
ATOM 5614 C CA . ASN A 1 304 ? -10.95077 37.51203 1.15422 1.000 23.48830 304 ASN A CA 1
ATOM 5615 C C . ASN A 1 304 ? -10.66433 38.23147 -0.17344 1.000 23.53969 304 ASN A C 1
ATOM 5616 O O . ASN A 1 304 ? -9.52996 38.59818 -0.49046 1.000 24.17274 304 ASN A O 1
ATOM 5627 N N . PHE A 1 305 ? -11.73573 38.47217 -0.92650 1.000 22.59290 305 PHE A N 1
ATOM 5628 C CA . PHE A 1 305 ? -11.64006 39.14292 -2.21524 1.000 22.43919 305 PHE A CA 1
ATOM 5629 C C . PHE A 1 305 ? -11.17492 40.59412 -2.08815 1.000 22.95396 305 PHE A C 1
ATOM 5630 O O . PHE A 1 305 ? -11.50349 41.29867 -1.12358 1.000 23.70873 305 PHE A O 1
ATOM 5647 N N . ILE A 1 306 ? -10.40482 41.03141 -3.09669 1.000 22.60912 306 ILE A N 1
ATOM 5648 C CA . ILE A 1 306 ? -10.06340 42.44759 -3.28091 1.000 23.18572 306 ILE A CA 1
ATOM 5649 C C . ILE A 1 306 ? -10.32107 42.81066 -4.74154 1.000 23.16225 306 ILE A C 1
ATOM 5650 O O . ILE A 1 306 ? -9.92128 42.07281 -5.65610 1.000 22.43563 306 ILE A O 1
ATOM 5666 N N . TRP A 1 307 ? -11.03778 43.91512 -4.96419 1.000 24.34393 307 TRP A N 1
ATOM 5667 C CA . TRP A 1 307 ? -11.33958 44.42889 -6.30029 1.000 24.34557 307 TRP A CA 1
ATOM 5668 C C . TRP A 1 307 ? -10.16907 45.26775 -6.78044 1.000 29.47965 307 TRP A C 1
ATOM 5669 O O . TRP A 1 307 ? -9.79374 46.25241 -6.12678 1.000 32.59780 307 TRP A O 1
ATOM 5690 N N . LEU A 1 308 ? -9.58203 44.86134 -7.91915 1.000 26.80138 308 LEU A N 1
ATOM 5691 C CA . LEU A 1 308 ? -8.46891 45.57494 -8.53749 1.000 31.82779 308 LEU A CA 1
ATOM 5692 C C . LEU A 1 308 ? -9.03993 46.59692 -9.52858 1.000 36.07414 308 LEU A C 1
ATOM 5693 O O . LEU A 1 308 ? -9.14354 46.36900 -10.73684 1.000 40.57678 308 LEU A O 1
ATOM 5709 N N . THR A 1 309 ? -9.42499 47.75284 -8.98439 1.000 46.65234 309 THR A N 1
ATOM 5710 C CA . THR A 1 309 ? -10.10505 48.78281 -9.76841 1.000 61.69217 309 THR A CA 1
ATOM 5711 C C . THR A 1 309 ? -9.18793 49.32137 -10.86492 1.000 50.57875 309 THR A C 1
ATOM 5712 O O . THR A 1 309 ? -8.21264 50.02298 -10.58108 1.000 62.94321 309 THR A O 1
ATOM 5716 N N . ASP A 1 310 ? -9.48322 48.97782 -12.11619 0.000 47.56631 310 ASP A N 1
ATOM 5717 C CA . ASP A 1 310 ? -8.66253 49.39838 -13.24505 0.000 44.26481 310 ASP A CA 1
ATOM 5718 C C . ASP A 1 310 ? -9.17764 48.74766 -14.52229 0.000 40.77652 310 ASP A C 1
ATOM 5719 O O . ASP A 1 310 ? -9.55658 49.44063 -15.47222 0.000 39.02923 310 ASP A O 1
ATOM 5723 N N . SER A 1 311 ? -9.19060 47.41886 -14.54568 0.000 39.65178 311 SER A N 1
ATOM 5724 C CA . SER A 1 311 ? -9.73470 46.63528 -15.65166 0.000 37.69178 311 SER A CA 1
ATOM 5725 C C . SER A 1 311 ? -9.30526 47.21137 -16.99919 0.000 36.11844 311 SER A C 1
ATOM 5726 O O . SER A 1 311 ? -10.11658 47.65467 -17.81230 0.000 35.87282 311 SER A O 1
ATOM 5730 N N . GLU A 1 312 ? -7.99337 47.19424 -17.22336 0.000 35.14886 312 GLU A N 1
ATOM 5731 C CA . GLU A 1 312 ? -7.39457 47.69982 -18.45694 0.000 33.74960 312 GLU A CA 1
ATOM 5732 C C . GLU A 1 312 ? -7.07659 46.57461 -19.43249 0.000 32.35222 312 GLU A C 1
ATOM 5733 O O . GLU A 1 312 ? -6.04368 46.59795 -20.10780 0.000 31.96650 312 GLU A O 1
ATOM 5737 N N . LEU A 1 313 ? -7.95093 45.57636 -19.52641 0.000 31.99948 313 LEU A N 1
ATOM 5738 C CA . LEU A 1 313 ? -7.71699 44.45635 -20.42212 0.000 31.39122 313 LEU A CA 1
ATOM 5739 C C . LEU A 1 313 ? -7.92893 44.88076 -21.87498 0.000 30.98475 313 LEU A C 1
ATOM 5740 O O . LEU A 1 313 ? -8.49645 45.93598 -22.17247 0.000 31.00019 313 LEU A O 1
ATOM 5744 N N . LYS A 1 314 ? -7.45863 44.03411 -22.78855 0.000 31.26392 314 LYS A N 1
ATOM 5745 C CA . LYS A 1 314 ? -7.58384 44.26757 -24.21888 0.000 31.42402 314 LYS A CA 1
ATOM 5746 C C . LYS A 1 314 ? -8.09224 43.00292 -24.89466 0.000 33.03520 314 LYS A C 1
ATOM 5747 O O . LYS A 1 314 ? -7.88869 41.89002 -24.40142 0.000 34.60308 314 LYS A O 1
ATOM 5751 N N . GLY A 1 315 ? -8.75923 43.18647 -26.03317 0.000 32.53397 315 GLY A N 1
ATOM 5752 C CA . GLY A 1 315 ? -9.32369 42.08350 -26.77638 0.000 33.46883 315 GLY A CA 1
ATOM 5753 C C . GLY A 1 315 ? -10.66285 41.59023 -26.28042 0.000 33.98420 315 GLY A C 1
ATOM 5754 O O . GLY A 1 315 ? -11.31336 40.80536 -26.98381 0.000 34.03264 315 GLY A O 1
ATOM 5758 N N . LYS A 1 316 ? -11.10041 42.01746 -25.09952 0.000 33.64321 316 LYS A N 1
ATOM 5759 C CA . LYS A 1 316 ? -12.38461 41.59000 -24.57013 0.000 33.53144 316 LYS A CA 1
ATOM 5760 C C . LYS A 1 316 ? -13.52034 42.26390 -25.34022 0.000 33.00857 316 LYS A C 1
ATOM 5761 O O . LYS A 1 316 ? -13.30827 42.98837 -26.31726 0.000 32.18425 316 LYS A O 1
ATOM 5765 N N . SER A 1 317 ? -14.75019 42.01826 -24.88620 0.000 33.22734 317 SER A N 1
ATOM 5766 C CA . SER A 1 317 ? -15.94370 42.57541 -25.51464 0.000 33.17465 317 SER A CA 1
ATOM 5767 C C . SER A 1 317 ? -16.49844 43.75582 -24.72401 0.000 34.60579 317 SER A C 1
ATOM 5768 O O . SER A 1 317 ? -16.58929 44.87116 -25.24556 0.000 34.96880 317 SER A O 1
ATOM 5772 N N . GLU A 1 318 ? -16.87744 43.52527 -23.47008 0.000 35.88569 318 GLU A N 1
ATOM 5773 C CA . GLU A 1 318 ? -17.37928 44.56205 -22.57805 0.000 37.76223 318 GLU A CA 1
ATOM 5774 C C . GLU A 1 318 ? -16.45187 44.72296 -21.38035 0.000 40.14117 318 GLU A C 1
ATOM 5775 O O . GLU A 1 318 ? -16.89020 44.97236 -20.25470 0.000 41.37129 318 GLU A O 1
ATOM 5779 N N . SER A 1 319 ? -15.14928 44.57780 -21.61944 0.000 40.93129 319 SER A N 1
ATOM 5780 C CA . SER A 1 319 ? -14.16148 44.60791 -20.55058 0.000 44.69824 319 SER A CA 1
ATOM 5781 C C . SER A 1 319 ? -14.50740 43.57555 -19.48794 0.000 47.56126 319 SER A C 1
ATOM 5782 O O . SER A 1 319 ? -15.23552 42.61339 -19.75292 0.000 45.43717 319 SER A O 1
ATOM 5786 N N . ILE A 1 320 ? -13.99977 43.77826 -18.27854 1.000 61.09794 320 ILE A N 1
ATOM 5787 C CA . ILE A 1 320 ? -14.22198 42.84172 -17.18229 1.000 50.91191 320 ILE A CA 1
ATOM 5788 C C . ILE A 1 320 ? -13.65319 43.45224 -15.90857 1.000 45.08335 320 ILE A C 1
ATOM 5789 O O . ILE A 1 320 ? -12.53199 43.97491 -15.90879 1.000 45.89719 320 ILE A O 1
ATOM 5793 N N . ASP A 1 321 ? -14.42404 43.41770 -14.82322 1.000 43.42648 321 ASP A N 1
ATOM 5794 C CA . ASP A 1 321 ? -13.86274 43.73022 -13.51609 1.000 38.26746 321 ASP A CA 1
ATOM 5795 C C . ASP A 1 321 ? -12.91439 42.60538 -13.11983 1.000 30.06480 321 ASP A C 1
ATOM 5796 O O . ASP A 1 321 ? -13.15611 41.43746 -13.42836 1.000 34.01493 321 ASP A O 1
ATOM 5805 N N . ILE A 1 322 ? -11.81962 42.96278 -12.45633 1.000 29.33456 322 ILE A N 1
ATOM 5806 C CA . ILE A 1 322 ? -10.77806 42.00794 -12.10502 1.000 25.78142 322 ILE A CA 1
ATOM 5807 C C . ILE A 1 322 ? -10.59770 42.00891 -10.58980 1.000 23.18232 322 ILE A C 1
ATOM 5808 O O . ILE A 1 322 ? -10.62466 43.05326 -9.93076 1.000 25.44383 322 ILE A O 1
ATOM 5824 N N . TYR A 1 323 ? -10.42038 40.82716 -10.04387 1.000 21.46586 323 TYR A N 1
ATOM 5825 C CA . TYR A 1 323 ? -10.30006 40.59130 -8.60706 1.000 21.32360 323 TYR A CA 1
ATOM 5826 C C . TYR A 1 323 ? -9.06707 39.76509 -8.28069 1.000 20.93407 323 TYR A C 1
ATOM 5827 O O . TYR A 1 323 ? -8.56244 39.00044 -9.11577 1.000 19.94667 323 TYR A O 1
ATOM 5845 N N . SER A 1 324 ? -8.67228 39.79081 -7.01756 1.000 21.11661 324 SER A N 1
ATOM 5846 C CA . SER A 1 324 ? -7.70992 38.84421 -6.45189 1.000 19.99006 324 SER A CA 1
ATOM 5847 C C . SER A 1 324 ? -8.16593 38.46043 -5.02623 1.000 20.77225 324 SER A C 1
ATOM 5848 O O . SER A 1 324 ? -9.29654 38.74260 -4.59630 1.000 21.55850 324 SER A O 1
ATOM 5856 N N . ILE A 1 325 ? -7.28784 37.74213 -4.32186 1.000 22.56815 325 ILE A N 1
ATOM 5857 C CA . ILE A 1 325 ? -7.42293 37.42659 -2.88844 1.000 20.41418 325 ILE A CA 1
ATOM 5858 C C . ILE A 1 325 ? -6.34151 38.18392 -2.14266 1.000 23.91437 325 ILE A C 1
ATOM 5859 O O . ILE A 1 325 ? -5.16871 38.12236 -2.52678 1.000 28.08383 325 ILE A O 1
ATOM 5875 N N . ASP A 1 326 ? -6.72318 38.88300 -1.05542 1.000 21.85709 326 ASP A N 1
ATOM 5876 C CA A ASP A 1 326 ? -5.77413 39.60541 -0.20717 0.519 24.44322 326 ASP A CA 1
ATOM 5877 C CA B ASP A 1 326 ? -5.78431 39.61910 -0.19731 0.481 24.45357 326 ASP A CA 1
ATOM 5878 C C . ASP A 1 326 ? -5.52450 38.78210 1.05329 1.000 28.71206 326 ASP A C 1
ATOM 5879 O O . ASP A 1 326 ? -6.35162 38.75006 1.95096 1.000 33.46251 326 ASP A O 1
ATOM 5896 N N . ASN A 1 327 ? -4.37388 38.10800 1.09516 1.000 32.61190 327 ASN A N 1
ATOM 5897 C CA A ASN A 1 327 ? -3.92838 37.38583 2.28208 0.499 39.89567 327 ASN A CA 1
ATOM 5898 C CA B ASN A 1 327 ? -3.90471 37.30600 2.21859 0.501 39.94087 327 ASN A CA 1
ATOM 5899 C C . ASN A 1 327 ? -2.44365 37.66251 2.49255 1.000 49.69531 327 ASN A C 1
ATOM 5900 O O . ASN A 1 327 ? -1.80695 38.40100 1.72789 1.000 53.69298 327 ASN A O 1
ATOM 5921 N N . GLU A 1 328 ? -1.88459 37.06750 3.55322 1.000 92.99981 328 GLU A N 1
ATOM 5922 C CA . GLU A 1 328 ? -0.48149 37.28307 3.89031 1.000 88.72504 328 GLU A CA 1
ATOM 5923 C C . GLU A 1 328 ? 0.45189 37.00569 2.72234 1.000 84.14405 328 GLU A C 1
ATOM 5924 O O . GLU A 1 328 ? 1.58173 37.50536 2.70536 1.000 82.19004 328 GLU A O 1
ATOM 5928 N N . MET A 1 329 ? 0.00708 36.22778 1.74435 0.901 83.28165 329 MET A N 1
ATOM 5929 C CA . MET A 1 329 ? 0.87010 35.80824 0.63764 0.901 79.06501 329 MET A CA 1
ATOM 5930 C C . MET A 1 329 ? 0.86889 36.83571 -0.49011 0.901 81.97160 329 MET A C 1
ATOM 5931 O O . MET A 1 329 ? 1.89051 37.47354 -0.76283 0.901 80.62542 329 MET A O 1
ATOM 5945 N N . THR A 1 330 ? -0.27680 36.99486 -1.15783 1.000 84.97012 330 THR A N 1
ATOM 5946 C CA . THR A 1 330 ? -0.39601 37.96927 -2.23219 1.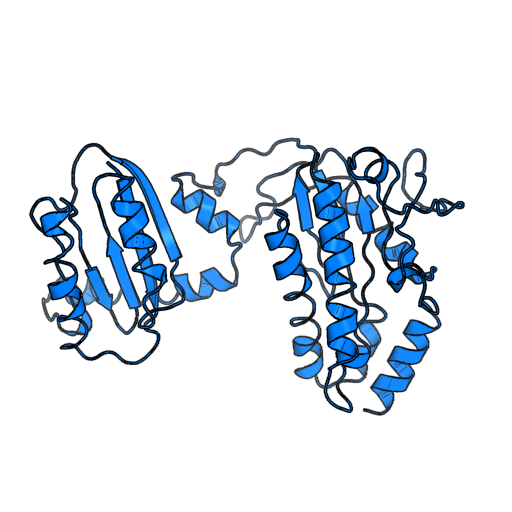000 87.59884 330 THR A CA 1
ATOM 5947 C C . THR A 1 330 ? -0.05996 39.38193 -1.77858 1.000 89.95168 330 THR A C 1
ATOM 5948 O O . THR A 1 330 ? 0.14049 40.25738 -2.62850 1.000 91.58638 330 THR A O 1
ATOM 5959 N N . ARG A 1 331 ? -0.00553 39.62525 -0.46915 1.000 90.59833 331 ARG A N 1
ATOM 5960 C CA . ARG A 1 331 ? 0.30744 40.93737 0.08255 1.000 93.29441 331 ARG A CA 1
ATOM 5961 C C . ARG A 1 331 ? 1.80826 41.11762 0.27804 1.000 89.18827 331 ARG A C 1
ATOM 5962 O O . ARG A 1 331 ? 2.37241 42.13941 -0.12690 1.000 91.29011 331 ARG A O 1
ATOM 5983 N N . LYS A 1 332 ? 2.46453 40.13572 0.89682 0.605 85.02490 332 LYS A N 1
ATOM 5984 C CA . LYS A 1 332 ? 3.91023 40.17792 1.08728 0.695 82.14085 332 LYS A CA 1
ATOM 5985 C C . LYS A 1 332 ? 4.62390 39.94900 -0.24101 0.742 78.83701 332 LYS A C 1
ATOM 5986 O O . LYS A 1 332 ? 5.18375 38.87216 -0.47992 0.999 74.41158 332 LYS A O 1
ATOM 5990 N N . SER A 1 333 ? 4.59803 40.95428 -1.11267 0.765 81.00886 333 SER A N 1
ATOM 5991 C CA . SER A 1 333 ? 5.24843 40.87128 -2.40997 0.860 79.03685 333 SER A CA 1
ATOM 5992 C C . SER A 1 333 ? 5.68486 42.26950 -2.82318 0.794 82.15547 333 SER A C 1
ATOM 5993 O O . SER A 1 333 ? 5.10452 43.27123 -2.39144 0.975 86.53491 333 SER A O 1
ATOM 6001 N N . SER A 1 334 ? 6.71983 42.32638 -3.66254 0.844 85.35033 334 SER A N 1
ATOM 6002 C CA . SER A 1 334 ? 7.26052 43.58767 -4.15346 0.844 89.62951 334 SER A CA 1
ATOM 6003 C C . SER A 1 334 ? 6.98599 43.80577 -5.63721 0.844 92.08813 334 SER A C 1
ATOM 6004 O O . SER A 1 334 ? 7.55912 44.72114 -6.23788 0.844 86.78010 334 SER A O 1
ATOM 6012 N N . GLY A 1 335 ? 6.12994 42.98761 -6.24104 1.000 83.77417 335 GLY A N 1
ATOM 6013 C CA . GLY A 1 335 ? 5.63372 43.26114 -7.57440 1.000 86.23828 335 GLY A CA 1
ATOM 6014 C C . GLY A 1 335 ? 6.54835 42.85368 -8.71107 1.000 84.22536 335 GLY A C 1
ATOM 6015 O O . GLY A 1 335 ? 7.77648 42.94032 -8.60262 1.000 81.87171 335 GLY A O 1
ATOM 6019 N N . GLY A 1 336 ? 5.94821 42.41158 -9.81529 0.789 84.39879 336 GLY A N 1
ATOM 6020 C CA . GLY A 1 336 ? 6.69475 42.13350 -11.02483 0.789 83.03620 336 GLY A CA 1
ATOM 6021 C C . GLY A 1 336 ? 7.52900 43.32640 -11.44217 0.789 85.47986 336 GLY A C 1
ATOM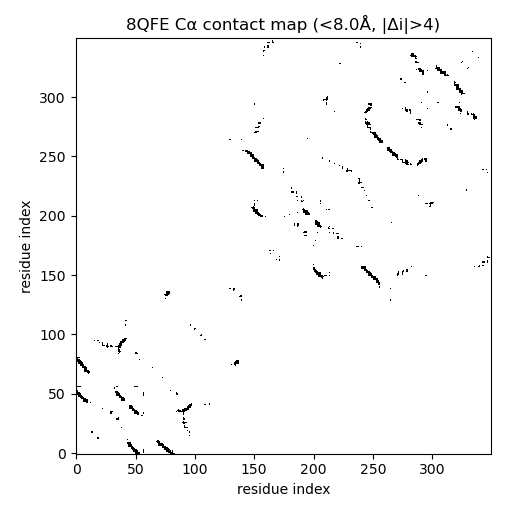 6022 O O . GLY A 1 336 ? 7.30419 44.44193 -10.95958 0.789 89.06686 336 GLY A O 1
ATOM 6026 N N . LEU A 1 337 ? 8.48891 43.10195 -12.34160 0.832 84.01937 337 LEU A N 1
ATOM 6027 C CA . LEU A 1 337 ? 9.47144 44.11762 -12.71038 0.821 86.18520 337 LEU A CA 1
ATOM 6028 C C . LEU A 1 337 ? 10.57057 44.14242 -11.65396 0.842 83.89025 337 LEU A C 1
ATOM 6029 O O . LEU A 1 337 ? 11.74539 43.91313 -11.96057 0.872 82.35181 337 LEU A O 1
ATOM 6033 N N . GLU A 1 338 ? 10.19668 44.42172 -10.40269 0.884 84.20314 338 GLU A N 1
ATOM 6034 C CA . GLU A 1 338 ? 11.13797 44.24811 -9.30202 0.884 82.01927 338 GLU A CA 1
ATOM 6035 C C . GLU A 1 338 ? 11.52359 42.78053 -9.15047 0.884 76.96422 338 GLU A C 1
ATOM 6036 O O . GLU A 1 338 ? 12.70473 42.45082 -8.99709 0.884 75.23459 338 GLU A O 1
ATOM 6048 N N . ILE A 1 339 ? 10.54028 41.88331 -9.20411 1.000 75.11206 339 ILE A N 1
ATOM 6049 C CA . ILE A 1 339 ? 10.83754 40.45643 -9.10688 1.000 70.72530 339 ILE A CA 1
ATOM 6050 C C . ILE A 1 339 ? 11.65747 40.00135 -10.30985 1.000 69.56694 339 ILE A C 1
ATOM 6051 O O . ILE A 1 339 ? 12.66668 39.30051 -10.16672 1.000 67.06126 339 ILE A O 1
ATOM 6067 N N . ALA A 1 340 ? 11.24225 40.39875 -11.51468 1.000 71.88263 340 ALA A N 1
ATOM 6068 C CA . ALA A 1 340 ? 12.02361 40.06806 -12.70134 1.000 71.46454 340 ALA A CA 1
ATOM 6069 C C . ALA A 1 340 ? 13.46744 40.53737 -12.55720 1.000 71.86249 340 ALA A C 1
ATOM 6070 O O . ALA A 1 340 ? 14.40408 39.82503 -12.93290 1.000 70.10581 340 ALA A O 1
ATOM 6077 N N . ARG A 1 341 ? 13.66885 41.73755 -12.00911 1.000 74.72734 341 ARG A N 1
ATOM 6078 C CA . ARG A 1 341 ? 15.02649 42.22751 -11.80745 0.899 75.93163 341 ARG A CA 1
ATOM 6079 C C . ARG A 1 341 ? 15.79476 41.33710 -10.83621 0.801 72.86382 341 ARG A C 1
ATOM 6080 O O . ARG A 1 341 ? 16.96130 41.00654 -11.07698 0.936 72.66302 341 ARG A O 1
ATOM 6084 N N . ASN A 1 342 ? 15.15901 40.93815 -9.73193 1.000 70.96626 342 ASN A N 1
ATOM 6085 C CA . ASN A 1 342 ? 15.84656 40.08557 -8.76780 1.000 68.49672 342 ASN A CA 1
ATOM 6086 C C . ASN A 1 342 ? 16.17527 38.72057 -9.36487 1.000 65.34456 342 ASN A C 1
ATOM 6087 O O . ASN A 1 342 ? 17.24832 38.16300 -9.10508 1.000 64.61507 342 ASN A O 1
ATOM 6098 N N . ILE A 1 343 ? 15.26850 38.16757 -10.16973 1.000 64.01118 343 ILE A N 1
ATOM 6099 C CA . ILE A 1 343 ? 15.52936 36.85429 -10.75694 1.000 61.39628 343 ILE A CA 1
ATOM 6100 C C . ILE A 1 343 ? 16.82597 36.88485 -11.55779 1.000 62.55487 343 ILE A C 1
ATOM 6101 O O . ILE A 1 343 ? 17.66524 35.98338 -11.44275 1.000 61.17025 343 ILE A O 1
ATOM 6117 N N . GLY A 1 344 ? 17.02778 37.94024 -12.35224 1.000 65.64251 344 GLY A N 1
ATOM 6118 C CA . GLY A 1 344 ? 18.24945 38.03864 -13.12985 1.000 67.44037 344 GLY A CA 1
ATOM 6119 C C . GLY A 1 344 ? 19.48680 38.22103 -12.26920 1.000 68.61474 344 GLY A C 1
ATOM 6120 O O . GLY A 1 344 ? 20.51753 37.58566 -12.50800 1.000 68.74450 344 GLY A O 1
ATOM 6124 N N . HIS A 1 345 ? 19.40540 39.09016 -11.26069 0.854 70.05559 345 HIS A N 1
ATOM 6125 C CA . HIS A 1 345 ? 20.54393 39.31267 -10.37305 0.805 72.06379 345 HIS A CA 1
ATOM 6126 C C . HIS A 1 345 ? 20.94982 38.01939 -9.67186 0.875 69.21080 345 HIS A C 1
ATOM 6127 O O . HIS A 1 345 ? 22.13783 37.68356 -9.59443 1.000 70.70120 345 HIS A O 1
ATOM 6141 N N . TYR A 1 346 ? 19.96705 37.27818 -9.15805 1.000 65.75992 346 TYR A N 1
ATOM 6142 C CA . TYR A 1 346 ? 20.25003 36.03920 -8.43283 1.000 63.59627 346 TYR A CA 1
ATOM 6143 C C . TYR A 1 346 ? 20.82780 34.97125 -9.35862 1.000 62.40688 346 TYR A C 1
ATOM 6144 O O . TYR A 1 346 ? 21.84052 34.34145 -9.03822 1.000 63.09588 346 TYR A O 1
ATOM 6162 N N . LEU A 1 347 ? 20.20454 34.76225 -10.52099 1.000 61.33054 347 LEU A N 1
ATOM 6163 C CA . LEU A 1 347 ? 20.63071 33.67432 -11.39717 1.000 60.46453 347 LEU A CA 1
ATOM 6164 C C . LEU A 1 347 ? 21.96796 33.96042 -12.06386 1.000 63.67777 347 LEU A C 1
ATOM 6165 O O . LEU A 1 347 ? 22.66553 33.01991 -12.45115 1.000 64.77541 347 LEU A O 1
ATOM 6181 N N . GLU A 1 348 ? 22.34271 35.23169 -12.20127 0.988 66.85730 348 GLU A N 1
ATOM 6182 C CA . GLU A 1 348 ? 23.63875 35.57788 -12.76872 0.988 71.20493 348 GLU A CA 1
ATOM 6183 C C . GLU A 1 348 ? 24.79361 35.15397 -11.87069 0.988 72.38201 348 GLU A C 1
ATOM 6184 O O . GLU A 1 348 ? 25.92992 35.05599 -12.34891 0.988 76.27379 348 GLU A O 1
ATOM 6196 N N . ARG A 1 349 ? 24.52868 34.87986 -10.59371 0.935 70.73012 349 ARG A N 1
ATOM 6197 C CA . ARG A 1 349 ? 25.58081 34.70120 -9.60071 0.935 73.23397 349 ARG A CA 1
ATOM 6198 C C . ARG A 1 349 ? 25.56808 33.33995 -8.92512 0.935 71.03004 349 ARG A C 1
ATOM 6199 O O . ARG A 1 349 ? 26.43077 33.08140 -8.07710 0.935 73.45544 349 ARG A O 1
ATOM 6220 N N . VAL A 1 350 ? 24.62778 32.46731 -9.26320 0.863 66.66109 350 VAL A N 1
ATOM 6221 C CA . VAL A 1 350 ? 24.59849 31.12664 -8.68939 0.863 64.65147 350 VAL A CA 1
ATOM 6222 C C . VAL A 1 350 ? 25.82212 30.34957 -9.17499 0.863 68.33750 350 VAL A C 1
ATOM 6223 O O . VAL A 1 350 ? 26.56438 30.82711 -10.03374 0.863 70.22631 350 VAL A O 1
#

InterPro domains:
  IPR001054 Adenylyl cyclase class-3/4/guanylyl cyclase [PF00211] (152-323)
  IPR001054 Adenylyl cyclase class-3/4/guanylyl cyclase [PS50125] (151-279)
  IPR001054 Adenylyl cyclase class-3/4/guanylyl cyclase [SM00044] (111-309)
  IPR001054 Adenylyl cyclase class-3/4/guanylyl cyclase [cd07302] (152-325)
  IPR007024 BLUF domain [PF04940] (1-93)
  IPR007024 BLUF domain [PS50925] (1-93)
  IPR007024 BLUF domain [SM01034] (1-94)
  IPR029787 Nucleotide cyclase [G3DSA:3.30.70.1230] (141-335)
  IPR029787 Nucleotide cyclase [SSF55073] (145-326)
  IPR036046 Acylphosphatase-like domain superfamily [SSF54975] (1-131)
  IPR050697 Adenylyl/Guanylyl Cyclase Class-3/4 [PTHR43081] (152-323)

Nearest PDB structures (foldseek):
  8qfi-assembly1_A  TM=9.998E-01  e=8.142E-63  Oscillatoria acuminata PCC 6304
  4yut-assembly1_B  TM=9.376E-01  e=3.307E-62  Oscillatoria acuminata PCC 6304
  5m2a-assembly1_A  TM=8.851E-01  e=3.303E-48  Beggiatoa sp. PS
  5m2a-assembly1_B  TM=8.822E-01  e=5.924E-48  Beggiatoa sp. PS
  5mbc-assembly1_A  TM=8.877E-01  e=1.695E-47  Beggiatoa sp. PS

B-factor: mean 33.7, std 16.32, range [14.01, 131.75]